Protein AF-0000000068862166 (afdb_homodimer)

Radius of gyration: 35.6 Å; Cα contacts (8 Å, |Δi|>4): 733; chains: 2; bounding box: 70×152×70 Å

InterPro domains:
  IPR004045 Glutathione S-transferase, N-terminal [PS50404] (53-147)
  IPR004046 Glutathione S-transferase, C-terminal [PF14497] (180-263)
  IPR010987 Glutathione S-transferase, C-terminal-like [PS50405] (149-277)
  IPR036249 Thioredoxin-like superfamily [SSF52833] (54-144)
  IPR036282 Glutathione S-transferase, C-terminal domain superfamily [SSF47616] (145-278)
  IPR040079 Glutathione transferase family [SFLDS00019] (56-252)
  IPR050213 Glutathione S-transferase superfamily [PTHR11571] (55-264)

Sequence (556 aa):
MPTRKLANPLWAFAFPTVGAALTIIAAVVAAAAARRLHRHHRRGLCRSRPPAGTFTLGYWDIRGLAAPARMMLAYRGAAFEDRTYSLQPQEGGGWGAPAWFDTDRPPLRERNAFINLPYLVDHESGIVVSQSTALYQFLGRKLGLMGENEAERAATEQTLAQAFDLRNECVRVVYPFAGTSAERFSAALAKHLRAGGAFSYPVLLLAGSRPTAGDFHIWEMLDQHELMASSAGLPSPLEAHPTLRAFHARLRALPQLQLYFDSEAAHLPCNNRMAHFRMPTRKLANPLWAFAFPTVGAALTIIAAVVAAAAARRLHRHHRRGLCRSRPPAGTFTLGYWDIRGLAAPARMMLAYRGAAFEDRTYSLQPQEGGGWGAPAWFDTDRPPLRERNAFINLPYLVDHESGIVVSQSTALYQFLGRKLGLMGENEAERAATEQTLAQAFDLRNECVRVVYPFAGTSAERFSAALAKHLRAGGAFSYPVLLLAGSRPTAGDFHIWEMLDQHELMASSAGLPSPLEAHPTLRAFHARLRALPQLQLYFDSEAAHLPCNNRMAHFR

Structure (mmCIF, N/CA/C/O backbone):
data_AF-0000000068862166-model_v1
#
loop_
_entity.id
_entity.type
_entity.pdbx_description
1 polymer 'glutathione transferase'
#
loop_
_atom_site.group_PDB
_atom_site.id
_atom_site.type_symbol
_atom_site.label_atom_id
_atom_site.label_alt_id
_atom_site.label_comp_id
_atom_site.label_asym_id
_atom_site.label_entity_id
_atom_site.label_seq_id
_atom_site.pdbx_PDB_ins_code
_atom_site.Cartn_x
_atom_site.Cartn_y
_atom_site.Cartn_z
_atom_site.occupancy
_atom_site.B_iso_or_equiv
_atom_site.auth_seq_id
_atom_site.auth_comp_id
_atom_site.auth_asym_id
_atom_site.auth_atom_id
_atom_site.pdbx_PDB_model_num
ATOM 1 N N . MET A 1 1 ? -47.281 -64.938 -26.875 1 23 1 MET A N 1
ATOM 2 C CA . MET A 1 1 ? -47.281 -66.25 -26.25 1 23 1 MET A CA 1
ATOM 3 C C . MET A 1 1 ? -47.031 -66.188 -24.75 1 23 1 MET A C 1
ATOM 5 O O . MET A 1 1 ? -46.094 -65.5 -24.312 1 23 1 MET A O 1
ATOM 9 N N . PRO A 1 2 ? -47.938 -66.688 -23.953 1 20.44 2 PRO A N 1
ATOM 10 C CA . PRO A 1 2 ? -48.406 -66.188 -22.672 1 20.44 2 PRO A CA 1
ATOM 11 C C . PRO A 1 2 ? -47.375 -66.312 -21.562 1 20.44 2 PRO A C 1
ATOM 13 O O . PRO A 1 2 ? -46.969 -65.312 -20.953 1 20.44 2 PRO A O 1
ATOM 16 N N . THR A 1 3 ? -47.406 -67.438 -20.672 1 17.34 3 THR A N 1
ATOM 17 C CA . THR A 1 3 ? -48.031 -67.562 -19.375 1 17.34 3 THR A CA 1
ATOM 18 C C . THR A 1 3 ? -47 -68 -18.312 1 17.34 3 THR A C 1
ATOM 20 O O . THR A 1 3 ? -47.344 -68.438 -17.219 1 17.34 3 THR A O 1
ATOM 23 N N . ARG A 1 4 ? -45.719 -68.062 -18.609 1 18.91 4 ARG A N 1
ATOM 24 C CA . ARG A 1 4 ? -44.938 -69.062 -17.938 1 18.91 4 ARG A CA 1
ATOM 25 C C . ARG A 1 4 ? -44.938 -68.875 -16.422 1 18.91 4 ARG A C 1
ATOM 27 O O . ARG A 1 4 ? -44.188 -68.062 -15.898 1 18.91 4 ARG A O 1
ATOM 34 N N . LYS A 1 5 ? -46.219 -68.812 -15.93 1 20.03 5 LYS A N 1
ATOM 35 C CA . LYS A 1 5 ? -46.469 -68.312 -14.594 1 20.03 5 LYS A CA 1
ATOM 36 C C . LYS A 1 5 ? -45.531 -68.938 -13.57 1 20.03 5 LYS A C 1
ATOM 38 O O . LYS A 1 5 ? -44.906 -70 -13.844 1 20.03 5 LYS A O 1
ATOM 43 N N . LEU A 1 6 ? -45.906 -69.375 -12.328 1 20.05 6 LEU A N 1
ATOM 44 C CA . LEU A 1 6 ? -45.906 -68.875 -10.953 1 20.05 6 LEU A CA 1
ATOM 45 C C . LEU A 1 6 ? -45.281 -69.938 -10.008 1 20.05 6 LEU A C 1
ATOM 47 O O . LEU A 1 6 ? -45.25 -69.75 -8.797 1 20.05 6 LEU A O 1
ATOM 51 N N . ALA A 1 7 ? -44.781 -71.125 -10.648 1 19.52 7 ALA A N 1
ATOM 52 C CA . ALA A 1 7 ? -45.094 -72.25 -9.719 1 19.52 7 ALA A CA 1
ATOM 53 C C . ALA A 1 7 ? -44.375 -72 -8.383 1 19.52 7 ALA A C 1
ATOM 55 O O . ALA A 1 7 ? -43.344 -71.375 -8.312 1 19.52 7 ALA A O 1
ATOM 56 N N . ASN A 1 8 ? -44.906 -72.75 -7.324 1 18.17 8 ASN A N 1
ATOM 57 C CA . ASN A 1 8 ? -45.312 -72.75 -5.926 1 18.17 8 ASN A CA 1
ATOM 58 C C . ASN A 1 8 ? -44.156 -73.125 -5.004 1 18.17 8 ASN A C 1
ATOM 60 O O . ASN A 1 8 ? -43.938 -72.438 -3.979 1 18.17 8 ASN A O 1
ATOM 64 N N . PRO A 1 9 ? -43.469 -74.375 -5.25 1 18.62 9 PRO A N 1
ATOM 65 C CA . PRO A 1 9 ? -43.656 -75.25 -4.094 1 18.62 9 PRO A CA 1
ATOM 66 C C . PRO A 1 9 ? -42.781 -74.812 -2.91 1 18.62 9 PRO A C 1
ATOM 68 O O . PRO A 1 9 ? -41.844 -74 -3.064 1 18.62 9 PRO A O 1
ATOM 71 N N . LEU A 1 10 ? -42.594 -75.75 -1.848 1 17.69 10 LEU A N 1
ATOM 72 C CA . LEU A 1 10 ? -42.812 -76.062 -0.438 1 17.69 10 LEU A CA 1
ATOM 73 C C . LEU A 1 10 ? -41.531 -76 0.347 1 17.69 10 LEU A C 1
ATOM 75 O O . LEU A 1 10 ? -41.5 -75.5 1.477 1 17.69 10 LEU A O 1
ATOM 79 N N . TRP A 1 11 ? -40.281 -76.562 -0.171 1 16.94 11 TRP A N 1
ATOM 80 C CA . TRP A 1 11 ? -39.719 -77.625 0.643 1 16.94 11 TRP A CA 1
ATOM 81 C C . TRP A 1 11 ? -39.094 -77.062 1.921 1 16.94 11 TRP A C 1
ATOM 83 O O . TRP A 1 11 ? -38.781 -75.875 2.016 1 16.94 11 TRP A O 1
ATOM 93 N N . ALA A 1 12 ? -38 -77.875 2.564 1 18.77 12 ALA A N 1
ATOM 94 C CA . ALA A 1 12 ? -37.688 -78.625 3.775 1 18.77 12 ALA A CA 1
ATOM 95 C C . ALA A 1 12 ? -36.812 -77.75 4.719 1 18.77 12 ALA A C 1
ATOM 97 O O . ALA A 1 12 ? -35.875 -77.125 4.281 1 18.77 12 ALA A O 1
ATOM 98 N N . PHE A 1 13 ? -37.281 -77.562 5.953 1 22.05 13 PHE A N 1
ATOM 99 C CA . PHE A 1 13 ? -37.031 -76.875 7.203 1 22.05 13 PHE A CA 1
ATOM 100 C C . PHE A 1 13 ? -35.75 -77.312 7.852 1 22.05 13 PHE A C 1
ATOM 102 O O . PHE A 1 13 ? -35.75 -78.25 8.672 1 22.05 13 PHE A O 1
ATOM 109 N N . ALA A 1 14 ? -34.719 -77.625 7.016 1 19.14 14 ALA A N 1
ATOM 110 C CA . ALA A 1 14 ? -33.812 -78.5 7.785 1 19.14 14 ALA A CA 1
ATOM 111 C C . ALA A 1 14 ? -33.344 -77.812 9.062 1 19.14 14 ALA A C 1
ATOM 113 O O . ALA A 1 14 ? -33.062 -76.562 9.047 1 19.14 14 ALA A O 1
ATOM 114 N N . PHE A 1 15 ? -33.438 -78.5 10.211 1 19.11 15 PHE A N 1
ATOM 115 C CA . PHE A 1 15 ? -33.5 -78.312 11.656 1 19.11 15 PHE A CA 1
ATOM 116 C C . PHE A 1 15 ? -32.156 -77.875 12.188 1 19.11 15 PHE A C 1
ATOM 118 O O . PHE A 1 15 ? -32.094 -76.938 13.047 1 19.11 15 PHE A O 1
ATOM 125 N N . PRO A 1 16 ? -30.953 -78.562 11.766 1 20.25 16 PRO A N 1
ATOM 126 C CA . PRO A 1 16 ? -30.359 -79.188 12.969 1 20.25 16 PRO A CA 1
ATOM 127 C C . PRO A 1 16 ? -29.734 -78.125 13.891 1 20.25 16 PRO A C 1
ATOM 129 O O . PRO A 1 16 ? -29.578 -76.938 13.508 1 20.25 16 PRO A O 1
ATOM 132 N N . THR A 1 17 ? -28.516 -78.5 14.609 1 20.09 17 THR A N 1
ATOM 133 C CA . THR A 1 17 ? -28 -78.875 15.922 1 20.09 17 THR A CA 1
ATOM 134 C C . THR A 1 17 ? -27.125 -77.75 16.484 1 20.09 17 THR A C 1
ATOM 136 O O . THR A 1 17 ? -26.516 -77 15.734 1 20.09 17 THR A O 1
ATOM 139 N N . VAL A 1 18 ? -27.203 -77.438 17.797 1 22.12 18 VAL A N 1
ATOM 140 C CA . VAL A 1 18 ? -26.969 -76.438 18.875 1 22.12 18 VAL A CA 1
ATOM 141 C C . VAL A 1 18 ? -25.484 -76.312 19.109 1 22.12 18 VAL A C 1
ATOM 143 O O . VAL A 1 18 ? -25.047 -75.375 19.797 1 22.12 18 VAL A O 1
ATOM 146 N N . GLY A 1 19 ? -24.531 -77.312 18.688 1 18.48 19 GLY A N 1
ATOM 147 C CA . GLY A 1 19 ? -23.625 -77.75 19.766 1 18.48 19 GLY A CA 1
ATOM 148 C C . GLY A 1 19 ? -22.594 -76.688 20.094 1 18.48 19 GLY A C 1
ATOM 149 O O . GLY A 1 19 ? -22.125 -76.562 21.234 1 18.48 19 GLY A O 1
ATOM 150 N N . ALA A 1 20 ? -21.891 -76.062 19.094 1 20.77 20 ALA A N 1
ATOM 151 C CA . ALA A 1 20 ? -20.438 -76 19.234 1 20.77 20 ALA A CA 1
ATOM 152 C C . ALA A 1 20 ? -20 -74.938 20.188 1 20.77 20 ALA A C 1
ATOM 154 O O . ALA A 1 20 ? -20.094 -73.75 19.859 1 20.77 20 ALA A O 1
ATOM 155 N N . ALA A 1 21 ? -20.141 -75.062 21.562 1 20.98 21 ALA A N 1
ATOM 156 C CA . ALA A 1 21 ? -19.938 -74.25 22.766 1 20.98 21 ALA A CA 1
ATOM 157 C C . ALA A 1 21 ? -18.5 -73.75 22.844 1 20.98 21 ALA A C 1
ATOM 159 O O . ALA A 1 21 ? -18.266 -72.625 23.328 1 20.98 21 ALA A O 1
ATOM 160 N N . LEU A 1 22 ? -17.469 -74.625 22.594 1 20.81 22 LEU A N 1
ATOM 161 C CA . LEU A 1 22 ? -16.438 -74.812 23.609 1 20.81 22 LEU A CA 1
ATOM 162 C C . LEU A 1 22 ? -15.508 -73.562 23.641 1 20.81 22 LEU A C 1
ATOM 164 O O . LEU A 1 22 ? -15.148 -73.062 24.719 1 20.81 22 LEU A O 1
ATOM 168 N N . THR A 1 23 ? -14.602 -73.312 22.609 1 20.72 23 THR A N 1
ATOM 169 C CA . THR A 1 23 ? -13.156 -73.25 22.766 1 20.72 23 THR A CA 1
ATOM 170 C C . THR A 1 23 ? -12.727 -71.812 23.109 1 20.72 23 THR A C 1
ATOM 172 O O . THR A 1 23 ? -12.469 -71 22.219 1 20.72 23 THR A O 1
ATOM 175 N N . ILE A 1 24 ? -13.453 -70.938 23.781 1 22.28 24 ILE A N 1
ATOM 176 C CA . ILE A 1 24 ? -13.109 -69.5 23.688 1 22.28 24 ILE A CA 1
ATOM 177 C C . ILE A 1 24 ? -11.922 -69.188 24.594 1 22.28 24 ILE A C 1
ATOM 179 O O . ILE A 1 24 ? -11.422 -68.062 24.625 1 22.28 24 ILE A O 1
ATOM 183 N N . ILE A 1 25 ? -11.438 -70.188 25.5 1 22.73 25 ILE A N 1
ATOM 184 C CA . ILE A 1 25 ? -10.898 -69.688 26.766 1 22.73 25 ILE A CA 1
ATOM 185 C C . ILE A 1 25 ? -9.539 -69 26.531 1 22.73 25 ILE A C 1
ATOM 187 O O . ILE A 1 25 ? -9.188 -68.062 27.203 1 22.73 25 ILE A O 1
ATOM 191 N N . ALA A 1 26 ? -8.641 -69.625 25.688 1 22.77 26 ALA A N 1
ATOM 192 C CA . ALA A 1 26 ? -7.23 -69.688 26.062 1 22.77 26 ALA A CA 1
ATOM 193 C C . ALA A 1 26 ? -6.574 -68.312 25.922 1 22.77 26 ALA A C 1
ATOM 195 O O . ALA A 1 26 ? -5.512 -68.062 26.516 1 22.77 26 ALA A O 1
ATOM 196 N N . ALA A 1 27 ? -6.797 -67.438 24.953 1 24.11 27 ALA A N 1
ATOM 197 C CA . ALA A 1 27 ? -5.715 -66.625 24.391 1 24.11 27 ALA A CA 1
ATOM 198 C C . ALA A 1 27 ? -5.344 -65.438 25.297 1 24.11 27 ALA A C 1
ATOM 200 O O . ALA A 1 27 ? -4.676 -64.5 24.875 1 24.11 27 ALA A O 1
ATOM 201 N N . VAL A 1 28 ? -5.734 -65.375 26.562 1 25.11 28 VAL A N 1
ATOM 202 C CA . VAL A 1 28 ? -5.574 -64.062 27.281 1 25.11 28 VAL A CA 1
ATOM 203 C C . VAL A 1 28 ? -4.102 -63.875 27.625 1 25.11 28 VAL A C 1
ATOM 205 O O . VAL A 1 28 ? -3.645 -62.75 27.766 1 25.11 28 VAL A O 1
ATOM 208 N N . VAL A 1 29 ? -3.375 -64.938 27.984 1 25.73 29 VAL A N 1
ATOM 209 C CA . VAL A 1 29 ? -2.291 -64.812 28.938 1 25.73 29 VAL A CA 1
ATOM 210 C C . VAL A 1 29 ? -1.145 -64 28.297 1 25.73 29 VAL A C 1
ATOM 212 O O . VAL A 1 29 ? -0.479 -63.219 28.953 1 25.73 29 VAL A O 1
ATOM 215 N N . ALA A 1 30 ? -0.729 -64.375 27.094 1 26.06 30 ALA A N 1
ATOM 216 C CA . ALA A 1 30 ? 0.668 -64.188 26.703 1 26.06 30 ALA A CA 1
ATOM 217 C C . ALA A 1 30 ? 1.03 -62.719 26.562 1 26.06 30 ALA A C 1
ATOM 219 O O . ALA A 1 30 ? 2.193 -62.375 26.344 1 26.06 30 ALA A O 1
ATOM 220 N N . ALA A 1 31 ? 0.157 -61.75 26.516 1 24.8 31 ALA A N 1
ATOM 221 C CA . ALA A 1 31 ? 0.563 -60.469 25.906 1 24.8 31 ALA A CA 1
ATOM 222 C C . ALA A 1 31 ? 1.467 -59.688 26.844 1 24.8 31 ALA A C 1
ATOM 224 O O . ALA A 1 31 ? 1.908 -58.594 26.516 1 24.8 31 ALA A O 1
ATOM 225 N N . ALA A 1 32 ? 1.666 -60.062 28.062 1 26.27 32 ALA A N 1
ATOM 226 C CA . ALA A 1 32 ? 2.217 -59.094 28.984 1 26.27 32 ALA A CA 1
ATOM 227 C C . ALA A 1 32 ? 3.668 -58.75 28.641 1 26.27 32 ALA A C 1
ATOM 229 O O . ALA A 1 32 ? 4.172 -57.688 28.984 1 26.27 32 ALA A O 1
ATOM 230 N N . ALA A 1 33 ? 4.453 -59.781 28.312 1 26.5 33 ALA A N 1
ATOM 231 C CA . ALA A 1 33 ? 5.887 -59.656 28.578 1 26.5 33 ALA A CA 1
ATOM 232 C C . ALA A 1 33 ? 6.512 -58.594 27.703 1 26.5 33 ALA A C 1
ATOM 234 O O . ALA A 1 33 ? 7.523 -57.969 28.078 1 26.5 33 ALA A O 1
ATOM 235 N N . ALA A 1 34 ? 6.227 -58.562 26.422 1 26.14 34 ALA A N 1
ATOM 236 C CA . ALA A 1 34 ? 7.25 -58.094 25.484 1 26.14 34 ALA A CA 1
ATOM 237 C C . ALA A 1 34 ? 7.449 -56.594 25.594 1 26.14 34 ALA A C 1
ATOM 239 O O . ALA A 1 34 ? 7.949 -55.969 24.672 1 26.14 34 ALA A O 1
ATOM 240 N N . ARG A 1 35 ? 6.938 -55.906 26.547 1 25.09 35 ARG A N 1
ATOM 241 C CA . ARG A 1 35 ? 6.934 -54.438 26.406 1 25.09 35 ARG A CA 1
ATOM 242 C C . ARG A 1 35 ? 8.344 -53.875 26.531 1 25.09 35 ARG A C 1
ATOM 244 O O . ARG A 1 35 ? 8.531 -52.656 26.625 1 25.09 35 ARG A O 1
ATOM 251 N N . ARG A 1 36 ? 9.266 -54.781 26.828 1 24.47 36 ARG A N 1
ATOM 252 C CA . ARG A 1 36 ? 10.43 -54.094 27.406 1 24.47 36 ARG A CA 1
ATOM 253 C C . ARG A 1 36 ? 10.977 -53.062 26.453 1 24.47 36 ARG A C 1
ATOM 255 O O . ARG A 1 36 ? 11.266 -51.938 26.859 1 24.47 36 ARG A O 1
ATOM 262 N N . LEU A 1 37 ? 11.75 -53.5 25.422 1 26.06 37 LEU A N 1
ATOM 263 C CA . LEU A 1 37 ? 13.07 -52.969 25.109 1 26.06 37 LEU A CA 1
ATOM 264 C C . LEU A 1 37 ? 12.969 -51.719 24.266 1 26.06 37 LEU A C 1
ATOM 266 O O . LEU A 1 37 ? 13.969 -51 24.062 1 26.06 37 LEU A O 1
ATOM 270 N N . HIS A 1 38 ? 11.992 -51.594 23.328 1 25.3 38 HIS A N 1
ATOM 271 C CA . HIS A 1 38 ? 12.398 -50.812 22.172 1 25.3 38 HIS A CA 1
ATOM 272 C C . HIS A 1 38 ? 12.438 -49.312 22.531 1 25.3 38 HIS A C 1
ATOM 274 O O . HIS A 1 38 ? 11.391 -48.656 22.625 1 25.3 38 HIS A O 1
ATOM 280 N N . ARG A 1 39 ? 13.258 -48.875 23.453 1 24.83 39 ARG A N 1
ATOM 281 C CA . ARG A 1 39 ? 13.43 -47.438 23.594 1 24.83 39 ARG A CA 1
ATOM 282 C C . ARG A 1 39 ? 13.734 -46.781 22.266 1 24.83 39 ARG A C 1
ATOM 284 O O . ARG A 1 39 ? 14.844 -46.906 21.734 1 24.83 39 ARG A O 1
ATOM 291 N N . HIS A 1 40 ? 12.797 -46.812 21.25 1 25.08 40 HIS A N 1
ATOM 292 C CA . HIS A 1 40 ? 13.062 -46.062 20.016 1 25.08 40 HIS A CA 1
ATOM 293 C C . HIS A 1 40 ? 13.508 -44.625 20.312 1 25.08 40 HIS A C 1
ATOM 295 O O . HIS A 1 40 ? 12.859 -43.938 21.094 1 25.08 40 HIS A O 1
ATOM 301 N N . HIS A 1 41 ? 14.797 -44.406 20.359 1 27.84 41 HIS A N 1
ATOM 302 C CA . HIS A 1 41 ? 15.414 -43.094 20.281 1 27.84 41 HIS A CA 1
ATOM 303 C C . HIS A 1 41 ? 14.766 -42.25 19.203 1 27.84 41 HIS A C 1
ATOM 305 O O . HIS A 1 41 ? 14.977 -42.5 18 1 27.84 41 HIS A O 1
ATOM 311 N N . ARG A 1 42 ? 13.586 -41.781 19.344 1 26.94 42 ARG A N 1
ATOM 312 C CA . ARG A 1 42 ? 13.055 -40.781 18.438 1 26.94 42 ARG A CA 1
ATOM 313 C C . ARG A 1 42 ? 14.047 -39.625 18.25 1 26.94 42 ARG A C 1
ATOM 315 O O . ARG A 1 42 ? 14.258 -38.812 19.156 1 26.94 42 ARG A O 1
ATOM 322 N N . ARG A 1 43 ? 15.148 -39.938 17.531 1 29.62 43 ARG A N 1
ATOM 323 C CA . ARG A 1 43 ? 15.922 -38.812 17 1 29.62 43 ARG A CA 1
ATOM 324 C C . ARG A 1 43 ? 15.008 -37.719 16.453 1 29.62 43 ARG A C 1
ATOM 326 O O . ARG A 1 43 ? 14.156 -38 15.602 1 29.62 43 ARG A O 1
ATOM 333 N N . GLY A 1 44 ? 14.586 -36.938 17.281 1 30.02 44 GLY A N 1
ATOM 334 C CA . GLY A 1 44 ? 13.93 -35.719 16.844 1 30.02 44 GLY A CA 1
ATOM 335 C C . GLY A 1 44 ? 14.461 -35.188 15.508 1 30.02 44 GLY A C 1
ATOM 336 O O . GLY A 1 44 ? 15.68 -35.062 15.336 1 30.02 44 GLY A O 1
ATOM 337 N N . LEU A 1 45 ? 13.992 -35.719 14.406 1 30.31 45 LEU A N 1
ATOM 338 C CA . LEU A 1 45 ? 14.312 -35.156 13.117 1 30.31 45 LEU A CA 1
ATOM 339 C C . LEU A 1 45 ? 14.523 -33.625 13.242 1 30.31 45 LEU A C 1
ATOM 341 O O . LEU A 1 45 ? 13.602 -32.906 13.625 1 30.31 45 LEU A O 1
ATOM 345 N N . CYS A 1 46 ? 15.664 -33.219 13.68 1 30.12 46 CYS A N 1
ATOM 346 C CA . CYS A 1 46 ? 16.094 -31.828 13.469 1 30.12 46 CYS A CA 1
ATOM 347 C C . CYS A 1 46 ? 15.531 -31.281 12.172 1 30.12 46 CYS A C 1
ATOM 349 O O . CYS A 1 46 ? 15.82 -31.797 11.086 1 30.12 46 CYS A O 1
ATOM 351 N N . ARG A 1 47 ? 14.273 -30.969 12.086 1 35.94 47 ARG A N 1
ATOM 352 C CA . ARG A 1 47 ? 13.875 -30.188 10.922 1 35.94 47 ARG A CA 1
ATOM 353 C C . ARG A 1 47 ? 15.016 -29.281 10.461 1 35.94 47 ARG A C 1
ATOM 355 O O . ARG A 1 47 ? 15.406 -28.359 11.164 1 35.94 47 ARG A O 1
ATOM 362 N N . SER A 1 48 ? 16 -29.781 9.812 1 37.66 48 SER A N 1
ATOM 363 C CA . SER A 1 48 ? 17.141 -29.094 9.211 1 37.66 48 SER A CA 1
ATOM 364 C C . SER A 1 48 ? 16.719 -27.75 8.609 1 37.66 48 SER A C 1
ATOM 366 O O . SER A 1 48 ? 15.672 -27.656 7.965 1 37.66 48 SER A O 1
ATOM 368 N N . ARG A 1 49 ? 17.109 -26.688 9.297 1 43.94 49 ARG A N 1
ATOM 369 C CA . ARG A 1 49 ? 17.031 -25.359 8.672 1 43.94 49 ARG A CA 1
ATOM 370 C C . ARG A 1 49 ? 17.297 -25.453 7.176 1 43.94 49 ARG A C 1
ATOM 372 O O . ARG A 1 49 ? 18.266 -26.094 6.746 1 43.94 49 ARG A O 1
ATOM 379 N N . PRO A 1 50 ? 16.234 -25.25 6.367 1 49.78 50 PRO A N 1
ATOM 380 C CA . PRO A 1 50 ? 16.562 -25.25 4.938 1 49.78 50 PRO A CA 1
ATOM 381 C C . PRO A 1 50 ? 17.938 -24.641 4.645 1 49.78 50 PRO A C 1
ATOM 383 O O . PRO A 1 50 ? 18.422 -23.812 5.426 1 49.78 50 PRO A O 1
ATOM 386 N N . PRO A 1 51 ? 18.672 -25.172 3.773 1 51.47 51 PRO A N 1
ATOM 387 C CA . PRO A 1 51 ? 20 -24.656 3.418 1 51.47 51 PRO A CA 1
ATOM 388 C C . PRO A 1 51 ? 20.031 -23.141 3.25 1 51.47 51 PRO A C 1
ATOM 390 O O . PRO A 1 51 ? 19 -22.531 2.945 1 51.47 51 PRO A O 1
ATOM 393 N N . ALA A 1 52 ? 21.125 -22.422 3.58 1 50.91 52 ALA A N 1
ATOM 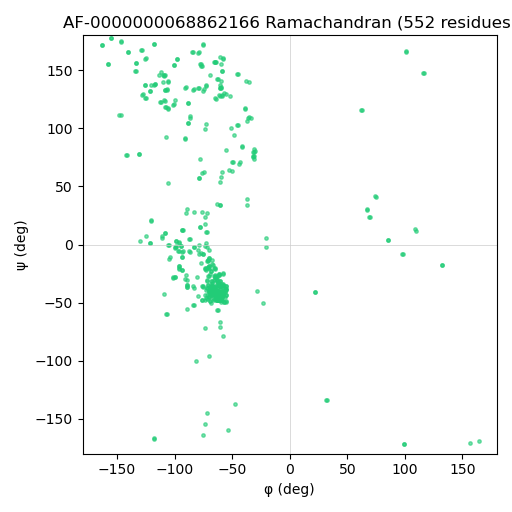394 C CA . ALA A 1 52 ? 21.578 -21.047 3.361 1 50.91 52 ALA A CA 1
ATOM 395 C C . ALA A 1 52 ? 21.203 -20.562 1.963 1 50.91 52 ALA A C 1
ATOM 397 O O . ALA A 1 52 ? 21.312 -21.328 0.991 1 50.91 52 ALA A O 1
ATOM 398 N N . GLY A 1 53 ? 20.391 -19.562 1.701 1 61.31 53 GLY A N 1
ATOM 399 C CA . GLY A 1 53 ? 19.984 -18.969 0.437 1 61.31 53 GLY A CA 1
ATOM 400 C C . GLY A 1 53 ? 18.531 -19.25 0.073 1 61.31 53 GLY A C 1
ATOM 401 O O . GLY A 1 53 ? 18.125 -19.016 -1.061 1 61.31 53 GLY A O 1
ATOM 402 N N . THR A 1 54 ? 17.781 -19.812 1.162 1 87.62 54 THR A N 1
ATOM 403 C CA . THR A 1 54 ? 16.422 -20.281 0.879 1 87.62 54 THR A CA 1
ATOM 404 C C . THR A 1 54 ? 15.391 -19.406 1.578 1 87.62 54 THR A C 1
ATOM 406 O O . THR A 1 54 ? 15.711 -18.688 2.516 1 87.62 54 THR A O 1
ATOM 409 N N . PHE A 1 55 ? 14.32 -19.312 0.945 1 97.56 55 PHE A N 1
ATOM 410 C CA . PHE A 1 55 ? 13.156 -18.578 1.431 1 97.56 55 PHE A CA 1
ATOM 411 C C . PHE A 1 55 ? 12.031 -19.531 1.801 1 97.56 55 PHE A C 1
ATOM 413 O O . PHE A 1 55 ? 11.977 -20.656 1.311 1 97.56 55 PHE A O 1
ATOM 420 N N . THR A 1 56 ? 11.305 -19.141 2.828 1 98.31 56 THR A N 1
ATOM 421 C CA . THR A 1 56 ? 9.969 -19.688 3.014 1 98.31 56 THR A CA 1
ATOM 422 C C . THR A 1 56 ? 8.906 -18.625 2.729 1 98.31 56 THR A C 1
ATOM 424 O O . THR A 1 56 ? 8.984 -17.516 3.244 1 98.31 56 THR A O 1
ATOM 427 N N . LEU A 1 57 ? 8.047 -18.953 1.837 1 98.56 57 LEU A N 1
ATOM 428 C CA . LEU A 1 57 ? 6.887 -18.125 1.549 1 98.56 57 LEU A CA 1
ATOM 429 C C . LEU A 1 57 ? 5.609 -18.781 2.064 1 98.56 57 LEU A C 1
ATOM 431 O O . LEU A 1 57 ? 5.277 -19.906 1.677 1 98.56 57 LEU A O 1
ATOM 435 N N . GLY A 1 58 ? 4.949 -18.078 2.99 1 98.69 58 GLY A N 1
ATOM 436 C CA . GLY A 1 58 ? 3.703 -18.594 3.549 1 98.69 58 GLY A CA 1
ATOM 437 C C . GLY A 1 58 ? 2.482 -17.828 3.08 1 98.69 58 GLY A C 1
ATOM 438 O O . GLY A 1 58 ? 2.486 -16.594 3.07 1 98.69 58 GLY A O 1
ATOM 439 N N . TYR A 1 59 ? 1.447 -18.594 2.67 1 98.62 59 TYR A N 1
ATOM 440 C CA . TYR A 1 59 ? 0.193 -17.984 2.258 1 98.62 59 TYR A CA 1
ATOM 441 C C . TYR A 1 59 ? -0.938 -19 2.229 1 98.62 59 TYR A C 1
ATOM 443 O O . TYR A 1 59 ? -0.709 -20.188 2.443 1 98.62 59 TYR A O 1
ATOM 451 N N . TRP A 1 60 ? -2.189 -18.484 2.023 1 97.69 60 TRP A N 1
ATOM 452 C CA . TRP A 1 60 ? -3.32 -19.359 1.749 1 97.69 60 TRP A CA 1
ATOM 453 C C . TRP A 1 60 ? -3.061 -20.219 0.512 1 97.69 60 TRP A C 1
ATOM 455 O O . TRP A 1 60 ? -2.238 -19.859 -0.334 1 97.69 60 TRP A O 1
ATOM 465 N N . ASP A 1 61 ? -3.777 -21.281 0.391 1 97.06 61 ASP A N 1
ATOM 466 C CA . ASP A 1 61 ? -3.652 -22.125 -0.795 1 97.06 61 ASP A CA 1
ATOM 467 C C . ASP A 1 61 ? -4.418 -21.531 -1.974 1 97.06 61 ASP A C 1
ATOM 469 O O . ASP A 1 61 ? -5.246 -22.203 -2.588 1 97.06 61 ASP A O 1
ATOM 473 N N . ILE A 1 62 ? -4.121 -20.375 -2.336 1 97.88 62 ILE A N 1
ATOM 474 C CA . ILE A 1 62 ? -4.629 -19.625 -3.475 1 97.88 62 ILE A CA 1
ATOM 475 C C . ILE A 1 62 ? -3.492 -18.844 -4.125 1 97.88 62 ILE A C 1
ATOM 477 O O . ILE A 1 62 ? -2.393 -18.766 -3.574 1 97.88 62 ILE A O 1
ATOM 481 N N . ARG A 1 63 ? -3.676 -18.328 -5.359 1 97.88 63 ARG A N 1
ATOM 482 C CA . ARG A 1 63 ? -2.711 -17.406 -5.961 1 97.88 63 ARG A CA 1
ATOM 483 C C . ARG A 1 63 ? -2.592 -16.125 -5.145 1 97.88 63 ARG A C 1
ATOM 485 O O . ARG A 1 63 ? -1.511 -15.797 -4.656 1 97.88 63 ARG A O 1
ATOM 492 N N . GLY A 1 64 ? -3.725 -15.43 -4.934 1 96.19 64 GLY A N 1
ATOM 493 C CA . GLY A 1 64 ? -3.861 -14.258 -4.086 1 96.19 64 GLY A CA 1
ATOM 494 C C . GLY A 1 64 ? -2.609 -13.406 -4.043 1 96.19 64 GLY A C 1
ATOM 495 O O . GLY A 1 64 ? -2.014 -13.109 -5.082 1 96.19 64 GLY A O 1
ATOM 496 N N . LEU A 1 65 ? -2.236 -13.039 -2.939 1 97.88 65 LEU A N 1
ATOM 497 C CA . LEU A 1 65 ? -1.158 -12.078 -2.717 1 97.88 65 LEU A CA 1
ATOM 498 C C . LEU A 1 65 ? 0.201 -12.773 -2.762 1 97.88 65 LEU A C 1
ATOM 500 O O . LEU A 1 65 ? 1.24 -12.109 -2.75 1 97.88 65 LEU A O 1
ATOM 504 N N . ALA A 1 66 ? 0.236 -14.062 -2.932 1 98.44 66 ALA A N 1
ATOM 505 C CA . ALA A 1 66 ? 1.529 -14.742 -2.932 1 98.44 66 ALA A CA 1
ATOM 506 C C . ALA A 1 66 ? 2.043 -14.945 -4.355 1 98.44 66 ALA A C 1
ATOM 508 O O . ALA A 1 66 ? 3.23 -15.203 -4.562 1 98.44 66 ALA A O 1
ATOM 509 N N . ALA A 1 67 ? 1.174 -14.852 -5.332 1 98.5 67 ALA A N 1
ATOM 510 C CA . ALA A 1 67 ? 1.54 -15.172 -6.711 1 98.5 67 ALA A CA 1
ATOM 511 C C . ALA A 1 67 ? 2.686 -14.281 -7.191 1 98.5 67 ALA A C 1
ATOM 513 O O . ALA A 1 67 ? 3.65 -14.773 -7.781 1 98.5 67 ALA A O 1
ATOM 514 N N . PRO A 1 68 ? 2.66 -12.977 -6.922 1 98.31 68 PRO A N 1
ATOM 515 C CA . PRO A 1 68 ? 3.781 -12.148 -7.375 1 98.31 68 PRO A CA 1
ATOM 516 C C . PRO A 1 68 ? 5.117 -12.594 -6.781 1 98.31 68 PRO A C 1
ATOM 518 O O . PRO A 1 68 ? 6.125 -12.641 -7.488 1 98.31 68 PRO A O 1
ATOM 521 N N . ALA A 1 69 ? 5.113 -12.891 -5.523 1 98.75 69 ALA A N 1
ATOM 522 C CA . ALA A 1 69 ? 6.352 -13.336 -4.887 1 98.75 69 ALA A CA 1
ATOM 523 C C . ALA A 1 69 ? 6.82 -14.672 -5.469 1 98.75 69 ALA A C 1
ATOM 525 O O . ALA A 1 69 ? 8.016 -14.875 -5.668 1 98.75 69 ALA A O 1
ATOM 526 N N . ARG A 1 70 ? 5.879 -15.578 -5.742 1 98.5 70 ARG A N 1
ATOM 527 C CA . ARG A 1 70 ? 6.219 -16.844 -6.383 1 98.5 70 ARG A CA 1
ATOM 528 C C . ARG A 1 70 ? 6.848 -16.609 -7.754 1 98.5 70 ARG A C 1
ATOM 530 O O . ARG A 1 70 ? 7.82 -17.281 -8.117 1 98.5 70 ARG A O 1
ATOM 537 N N . MET A 1 71 ? 6.305 -15.695 -8.453 1 98.38 71 MET A N 1
ATOM 538 C CA . MET A 1 71 ? 6.848 -15.367 -9.773 1 98.38 71 MET A CA 1
ATOM 539 C C . MET A 1 71 ? 8.25 -14.773 -9.656 1 98.38 71 MET A C 1
ATOM 541 O O . MET A 1 71 ? 9.133 -15.094 -10.453 1 98.38 71 MET A O 1
ATOM 545 N N . MET A 1 72 ? 8.461 -13.891 -8.672 1 97.88 72 MET A N 1
ATOM 546 C CA . MET A 1 72 ? 9.781 -13.312 -8.461 1 97.88 72 MET A CA 1
ATOM 547 C C . MET A 1 72 ? 10.812 -14.398 -8.188 1 97.88 72 MET A C 1
ATOM 549 O O . MET A 1 72 ? 11.906 -14.383 -8.766 1 97.88 72 MET A O 1
ATOM 553 N N . LEU A 1 73 ? 10.461 -15.297 -7.301 1 98.12 73 LEU A N 1
ATOM 554 C CA . LEU A 1 73 ? 11.367 -16.391 -6.922 1 98.12 73 LEU A CA 1
ATOM 555 C C . LEU A 1 73 ? 11.656 -17.281 -8.117 1 98.12 73 LEU A C 1
ATOM 557 O O . LEU A 1 73 ? 12.812 -17.656 -8.352 1 98.12 73 LEU A O 1
ATOM 561 N N . ALA A 1 74 ? 10.633 -17.594 -8.852 1 97.31 74 ALA A N 1
ATOM 562 C CA . ALA A 1 74 ? 10.805 -18.422 -10.047 1 97.31 74 ALA A CA 1
ATOM 563 C C . ALA A 1 74 ? 11.68 -17.719 -11.078 1 97.31 74 ALA A C 1
ATOM 565 O O . ALA A 1 74 ? 12.602 -18.312 -11.641 1 97.31 74 ALA A O 1
ATOM 566 N N . TYR A 1 75 ? 11.391 -16.469 -11.336 1 96.56 75 TYR A N 1
ATOM 567 C CA . TYR A 1 75 ? 12.109 -15.68 -12.328 1 96.56 75 TYR A CA 1
ATOM 568 C C . TYR A 1 75 ? 13.602 -15.672 -12.047 1 96.56 75 TYR A C 1
ATOM 570 O O . TYR A 1 75 ? 14.422 -15.734 -12.969 1 96.56 75 TYR A O 1
ATOM 578 N N . ARG A 1 76 ? 13.953 -15.656 -10.758 1 96.62 76 ARG A N 1
ATOM 579 C CA . ARG A 1 76 ? 15.359 -15.57 -10.383 1 96.62 76 ARG A CA 1
ATOM 580 C C . ARG A 1 76 ? 15.922 -16.953 -10.039 1 96.62 76 ARG A C 1
ATOM 582 O O . ARG A 1 76 ? 17.109 -17.078 -9.703 1 96.62 76 ARG A O 1
ATOM 589 N N . GLY A 1 77 ? 15.117 -17.938 -10.094 1 95.69 77 GLY A N 1
ATOM 590 C CA . GLY A 1 77 ? 15.555 -19.281 -9.805 1 95.69 77 GLY A CA 1
ATOM 591 C C . GLY A 1 77 ? 15.945 -19.484 -8.352 1 95.69 77 GLY A C 1
ATOM 592 O O . GLY A 1 77 ? 16.844 -20.266 -8.047 1 95.69 77 GLY A O 1
ATOM 593 N N . ALA A 1 78 ? 15.32 -18.75 -7.469 1 95.31 78 ALA A N 1
ATOM 594 C CA . ALA A 1 78 ? 15.625 -18.875 -6.047 1 95.31 78 ALA A CA 1
ATOM 595 C C . ALA A 1 78 ? 14.852 -20.031 -5.418 1 95.31 78 ALA A C 1
ATOM 597 O O . ALA A 1 78 ? 13.648 -20.188 -5.652 1 95.31 78 ALA A O 1
ATOM 598 N N . ALA A 1 79 ? 15.539 -20.828 -4.672 1 93.38 79 ALA A N 1
ATOM 599 C CA . ALA A 1 79 ? 14.898 -21.922 -3.951 1 93.38 79 ALA A CA 1
ATOM 600 C C . ALA A 1 79 ? 14.078 -21.406 -2.775 1 93.38 79 ALA A C 1
ATOM 602 O O . ALA A 1 79 ? 14.508 -20.484 -2.07 1 93.38 79 ALA A O 1
ATOM 603 N N . PHE A 1 80 ? 12.867 -22.031 -2.678 1 96.19 80 PHE A N 1
ATOM 604 C CA . PHE A 1 80 ? 12.047 -21.625 -1.538 1 96.19 80 PHE A CA 1
ATOM 605 C C . PHE A 1 80 ? 11.031 -22.703 -1.193 1 96.19 80 PHE A C 1
ATOM 607 O O . PHE A 1 80 ? 10.695 -23.547 -2.033 1 96.19 80 PHE A O 1
ATOM 614 N N . GLU A 1 81 ? 10.625 -22.688 0.046 1 97.06 81 GLU A N 1
ATOM 615 C CA . GLU A 1 81 ? 9.477 -23.469 0.495 1 97.06 81 GLU A CA 1
ATOM 616 C C . GLU A 1 81 ? 8.18 -22.672 0.336 1 97.06 81 GLU A C 1
ATOM 618 O O . GLU A 1 81 ? 8.047 -21.578 0.883 1 97.06 81 GLU A O 1
ATOM 623 N N . ASP A 1 82 ? 7.273 -23.234 -0.42 1 97.06 82 ASP A N 1
ATOM 624 C CA . ASP A 1 82 ? 5.938 -22.672 -0.546 1 97.06 82 ASP A CA 1
ATOM 625 C C . ASP A 1 82 ? 4.988 -23.25 0.498 1 97.06 82 ASP A C 1
ATOM 627 O O . ASP A 1 82 ? 4.348 -24.281 0.256 1 97.06 82 ASP A O 1
ATOM 631 N N . ARG A 1 83 ? 4.902 -22.609 1.639 1 97.62 83 ARG A N 1
ATOM 632 C CA . ARG A 1 83 ? 4.055 -23.062 2.738 1 97.62 83 ARG A CA 1
ATOM 633 C C . ARG A 1 83 ? 2.629 -22.531 2.584 1 97.62 83 ARG A C 1
ATOM 635 O O . ARG A 1 83 ? 2.377 -21.344 2.768 1 97.62 83 ARG A O 1
ATOM 642 N N . THR A 1 84 ? 1.687 -23.469 2.279 1 97.38 84 THR A N 1
ATOM 643 C CA . THR A 1 84 ? 0.309 -23.047 2.051 1 97.38 84 THR A CA 1
ATOM 644 C C . THR A 1 84 ? -0.594 -23.5 3.193 1 97.38 84 THR A C 1
ATOM 646 O O . THR A 1 84 ? -0.342 -24.531 3.818 1 97.38 84 THR A O 1
ATOM 649 N N . TYR A 1 85 ? -1.552 -22.688 3.479 1 97.75 85 TYR A N 1
ATOM 650 C CA . TYR A 1 85 ? -2.547 -22.969 4.508 1 97.75 85 TYR A CA 1
ATOM 651 C C . TYR A 1 85 ? -3.943 -23.062 3.902 1 97.75 85 TYR A C 1
ATOM 653 O O . TYR A 1 85 ? -4.312 -22.25 3.047 1 97.75 85 TYR A O 1
ATOM 661 N N . SER A 1 86 ? -4.672 -24.016 4.363 1 95.25 86 SER A N 1
ATOM 662 C CA . SER A 1 86 ? -6.031 -24.219 3.869 1 95.25 86 SER A CA 1
ATOM 663 C C . SER A 1 86 ? -7.062 -23.781 4.902 1 95.25 86 SER A C 1
ATOM 665 O O . SER A 1 86 ? -6.906 -24.047 6.098 1 95.25 86 SER A O 1
ATOM 667 N N . LEU A 1 87 ? -8.016 -23.047 4.43 1 92.31 87 LEU A N 1
ATOM 668 C CA . LEU A 1 87 ? -9.18 -22.781 5.27 1 92.31 87 LEU A CA 1
ATOM 669 C C . LEU A 1 87 ? -10.078 -24.016 5.352 1 92.31 87 LEU A C 1
ATOM 671 O O . LEU A 1 87 ? -10.375 -24.641 4.336 1 92.31 87 LEU A O 1
ATOM 675 N N . GLN A 1 88 ? -10.461 -24.266 6.613 1 90.19 88 GLN A N 1
ATOM 676 C CA . GLN A 1 88 ? -11.336 -25.406 6.852 1 90.19 88 GLN A CA 1
ATOM 677 C C . GLN A 1 88 ? -12.648 -24.969 7.492 1 90.19 88 GLN A C 1
ATOM 679 O O . GLN A 1 88 ? -12.664 -24.062 8.336 1 90.19 88 GLN A O 1
ATOM 684 N N . PRO A 1 89 ? -13.734 -25.562 6.996 1 87.44 89 PRO A N 1
ATOM 685 C CA . PRO A 1 89 ? -14.992 -25.266 7.688 1 87.44 89 PRO A CA 1
ATOM 686 C C . PRO A 1 89 ? -14.961 -25.672 9.164 1 87.44 89 PRO A C 1
ATOM 688 O O . PRO A 1 89 ? -14.383 -26.703 9.516 1 87.44 89 PRO A O 1
ATOM 691 N N . GLN A 1 90 ? -15.445 -24.781 9.961 1 87.44 90 GLN A N 1
ATOM 692 C CA . GLN A 1 90 ? -15.492 -25.047 11.391 1 87.44 90 GLN A CA 1
ATOM 693 C C . GLN A 1 90 ? -16.891 -25.469 11.828 1 87.44 90 GLN A C 1
ATOM 695 O O . GLN A 1 90 ? -17.875 -25.125 11.18 1 87.44 90 GLN A O 1
ATOM 700 N N . GLU A 1 91 ? -16.781 -26.234 12.977 1 82.5 91 GLU A N 1
ATOM 701 C CA . GLU A 1 91 ? -18.047 -26.578 13.602 1 82.5 91 GLU A CA 1
ATOM 702 C C . GLU A 1 91 ? -18.781 -25.344 14.109 1 82.5 91 GLU A C 1
ATOM 704 O O . GLU A 1 91 ? -18.188 -24.5 14.797 1 82.5 91 GLU A O 1
ATOM 709 N N . GLY A 1 92 ? -20.062 -25.078 13.734 1 83.31 92 GLY A N 1
ATOM 710 C CA . GLY A 1 92 ? -20.828 -23.938 14.164 1 83.31 92 GLY A CA 1
ATOM 711 C C . GLY A 1 92 ? -20.828 -22.797 13.148 1 83.31 92 GLY A C 1
ATOM 712 O O . GLY A 1 92 ? -21.391 -21.734 13.398 1 83.31 92 GLY A O 1
ATOM 713 N N . GLY A 1 93 ? -19.984 -23 12.156 1 79.62 93 GLY A N 1
ATOM 714 C CA . GLY A 1 93 ? -20 -22.016 11.094 1 79.62 93 GLY A CA 1
ATOM 715 C C . GLY A 1 93 ? -18.703 -21.25 10.969 1 79.62 93 GLY A C 1
ATOM 716 O O . GLY A 1 93 ? -17.906 -21.203 11.906 1 79.62 93 GLY A O 1
ATOM 717 N N . GLY A 1 94 ? -18.359 -20.875 9.812 1 82.56 94 GLY A N 1
ATOM 718 C CA . GLY A 1 94 ? -17.172 -20.078 9.562 1 82.56 94 GLY A CA 1
ATOM 719 C C . GLY A 1 94 ? -15.992 -20.906 9.078 1 82.56 94 GLY A C 1
ATOM 720 O O . GLY A 1 94 ? -16.172 -22.047 8.648 1 82.56 94 GLY A O 1
ATOM 721 N N . TRP A 1 95 ? -14.883 -20.297 9 1 85.75 95 TRP A N 1
ATOM 722 C CA . TRP A 1 95 ? -13.68 -20.938 8.484 1 85.75 95 TRP A CA 1
ATOM 723 C C . TRP A 1 95 ? -12.531 -20.828 9.477 1 85.75 95 TRP A C 1
ATOM 725 O O . TRP A 1 95 ? -12.398 -19.828 10.172 1 85.75 95 TRP A O 1
ATOM 735 N N . GLY A 1 96 ? -11.852 -21.922 9.609 1 89.88 96 GLY A N 1
ATOM 736 C CA . GLY A 1 96 ? -10.648 -21.922 10.438 1 89.88 96 GLY A CA 1
ATOM 737 C C . GLY A 1 96 ? -9.422 -22.438 9.711 1 89.88 96 GLY A C 1
ATOM 738 O O . GLY A 1 96 ? -9.539 -23.031 8.641 1 89.88 96 GLY A O 1
ATOM 739 N N . ALA A 1 97 ? -8.266 -22.109 10.195 1 94.81 97 ALA A N 1
ATOM 740 C CA . ALA A 1 97 ? -6.98 -22.594 9.688 1 94.81 97 ALA A CA 1
ATOM 741 C C . ALA A 1 97 ? -6.008 -22.859 10.836 1 94.81 97 ALA A C 1
ATOM 743 O O . ALA A 1 97 ? -5.039 -22.125 11.023 1 94.81 97 ALA A O 1
ATOM 744 N N . PRO A 1 98 ? -6.18 -23.938 11.523 1 94.69 98 PRO A N 1
ATOM 745 C CA . PRO A 1 98 ? -5.395 -24.188 12.734 1 94.69 98 PRO A CA 1
ATOM 746 C C . PRO A 1 98 ? -3.896 -24.281 12.453 1 94.69 98 PRO A C 1
ATOM 748 O O . PRO A 1 98 ? -3.084 -23.906 13.305 1 94.69 98 PRO A O 1
ATOM 751 N N . ALA A 1 99 ? -3.545 -24.828 11.281 1 96.56 99 ALA A N 1
ATOM 752 C CA . ALA A 1 99 ? -2.127 -24.906 10.945 1 96.56 99 ALA A CA 1
ATOM 753 C C . ALA A 1 99 ? -1.477 -23.531 10.977 1 96.56 99 ALA A C 1
ATOM 755 O O . ALA A 1 99 ? -0.322 -23.391 11.391 1 96.56 99 ALA A O 1
ATOM 756 N N . TRP A 1 100 ? -2.207 -22.5 10.578 1 97.56 100 TRP A N 1
ATOM 757 C CA . TRP A 1 100 ? -1.692 -21.141 10.602 1 97.56 100 TRP A CA 1
ATOM 758 C C . TRP A 1 100 ? -1.848 -20.516 11.984 1 97.56 100 TRP A C 1
ATOM 760 O O . TRP A 1 100 ? -0.863 -20.109 12.602 1 97.56 100 TRP A O 1
ATOM 770 N N . PHE A 1 101 ? -2.998 -20.547 12.523 1 95.94 101 PHE A N 1
ATOM 771 C CA . PHE A 1 101 ? -3.332 -19.75 13.703 1 95.94 101 PHE A CA 1
ATOM 772 C C . PHE A 1 101 ? -2.732 -20.375 14.953 1 95.94 101 PHE A C 1
ATOM 774 O O . PHE A 1 101 ? -2.287 -19.672 15.859 1 95.94 101 PHE A O 1
ATOM 781 N N . ASP A 1 102 ? -2.699 -21.641 14.992 1 95.62 102 ASP A N 1
ATOM 782 C CA . ASP A 1 102 ? -2.309 -22.297 16.234 1 95.62 102 ASP A CA 1
ATOM 783 C C . ASP A 1 102 ? -0.855 -22.766 16.172 1 95.62 102 ASP A C 1
ATOM 785 O O . ASP A 1 102 ? -0.174 -22.828 17.203 1 95.62 102 ASP A O 1
ATOM 789 N N . THR A 1 103 ? -0.363 -23.062 15.047 1 97.19 103 THR A N 1
ATOM 790 C CA . THR A 1 103 ? 0.937 -23.719 14.953 1 97.19 103 THR A CA 1
ATOM 791 C C . THR A 1 103 ? 1.999 -22.734 14.453 1 97.19 103 THR A C 1
ATOM 793 O O . THR A 1 103 ? 2.975 -22.469 15.156 1 97.19 103 THR A O 1
ATOM 796 N N . ASP A 1 104 ? 1.833 -22.172 13.258 1 97.75 104 ASP A N 1
ATOM 797 C CA . ASP A 1 104 ? 2.936 -21.469 12.617 1 97.75 104 ASP A CA 1
ATOM 798 C C . ASP A 1 104 ? 2.957 -20 13.023 1 97.75 104 ASP A C 1
ATOM 800 O O . ASP A 1 104 ? 4.027 -19.406 13.164 1 97.75 104 ASP A O 1
ATOM 804 N N . ARG A 1 105 ? 1.825 -19.344 13.242 1 97.31 105 ARG A N 1
ATOM 805 C CA . ARG A 1 105 ? 1.77 -17.906 13.508 1 97.31 105 ARG A CA 1
ATOM 806 C C . ARG A 1 105 ? 2.412 -17.578 14.844 1 97.31 105 ARG A C 1
ATOM 808 O O . ARG A 1 105 ? 3.193 -16.625 14.945 1 97.31 105 ARG A O 1
ATOM 815 N N . PRO A 1 106 ? 2.225 -18.328 15.945 1 96.19 106 PRO A N 1
ATOM 816 C CA . PRO A 1 106 ? 2.734 -17.922 17.25 1 96.19 106 PRO A CA 1
ATOM 817 C C . PRO A 1 106 ? 4.254 -17.797 17.281 1 96.19 106 PRO A C 1
ATOM 819 O O . PRO A 1 106 ? 4.781 -16.734 17.641 1 96.19 106 PRO A O 1
ATOM 822 N N . PRO A 1 107 ? 5.031 -18.75 16.797 1 96.25 107 PRO A N 1
ATOM 823 C CA . PRO A 1 107 ? 6.48 -18.562 16.812 1 96.25 107 PRO A CA 1
ATOM 824 C C . PRO A 1 107 ? 6.938 -17.453 15.859 1 96.25 107 PRO A C 1
ATOM 826 O O . PRO A 1 107 ? 7.934 -16.766 16.125 1 96.25 107 PRO A O 1
ATOM 829 N N . LEU A 1 108 ? 6.281 -17.266 14.766 1 95.38 108 LEU A N 1
ATOM 830 C CA . LEU A 1 108 ? 6.633 -16.203 13.828 1 95.38 108 LEU A CA 1
ATOM 831 C C . LEU A 1 108 ? 6.348 -14.836 14.422 1 95.38 108 LEU A C 1
ATOM 833 O O . LEU A 1 108 ? 7.055 -13.867 14.133 1 95.38 108 LEU A O 1
ATOM 837 N N . ARG A 1 109 ? 5.34 -14.758 15.258 1 92.31 109 ARG A N 1
ATOM 838 C CA . ARG A 1 109 ? 4.961 -13.508 15.906 1 92.31 109 ARG A CA 1
ATOM 839 C C . ARG A 1 109 ? 6.066 -13.016 16.844 1 92.31 109 ARG A C 1
ATOM 841 O O . ARG A 1 109 ? 6.242 -11.812 17.016 1 92.31 109 ARG A O 1
ATOM 848 N N . GLU A 1 110 ? 6.832 -13.883 17.359 1 90.12 110 GLU A N 1
ATOM 849 C CA . GLU A 1 110 ? 7.957 -13.516 18.219 1 90.12 110 GLU A CA 1
ATOM 850 C C . GLU A 1 110 ? 9.055 -12.812 17.422 1 90.12 110 GLU A C 1
ATOM 852 O O . GLU A 1 110 ? 9.836 -12.039 17.984 1 90.12 110 GLU A O 1
ATOM 857 N N . ARG A 1 111 ? 9.047 -13.07 16.125 1 90.19 111 ARG A N 1
ATOM 858 C CA . ARG A 1 111 ? 10.094 -12.523 15.266 1 90.19 111 ARG A CA 1
ATOM 859 C C . ARG A 1 111 ? 9.609 -11.273 14.539 1 90.19 111 ARG A C 1
ATOM 861 O O . ARG A 1 111 ? 10.414 -10.414 14.156 1 90.19 111 ARG A O 1
ATOM 868 N N . ASN A 1 112 ? 8.359 -11.211 14.312 1 90.88 112 ASN A N 1
ATOM 869 C CA . ASN A 1 112 ? 7.707 -10.078 13.664 1 90.88 112 ASN A CA 1
ATOM 870 C C . ASN A 1 112 ? 6.301 -9.859 14.203 1 90.88 112 ASN A C 1
ATOM 872 O O . ASN A 1 112 ? 5.383 -10.617 13.891 1 90.88 112 ASN A O 1
ATOM 876 N N . ALA A 1 113 ? 6.121 -8.805 14.883 1 84 113 ALA A N 1
ATOM 877 C CA . ALA A 1 113 ? 4.863 -8.531 15.562 1 84 113 ALA A CA 1
ATOM 878 C C . ALA A 1 113 ? 3.732 -8.289 14.57 1 84 113 ALA A C 1
ATOM 880 O O . ALA A 1 113 ? 2.555 -8.422 14.906 1 84 113 ALA A O 1
ATOM 881 N N . PHE A 1 114 ? 4.059 -8 13.266 1 84 114 PHE A N 1
ATOM 882 C CA . PHE A 1 114 ? 3.066 -7.727 12.234 1 84 114 PHE A CA 1
ATOM 883 C C . PHE A 1 114 ? 2.717 -9 11.469 1 84 114 PHE A C 1
ATOM 885 O O . PHE A 1 114 ? 2.01 -8.945 10.461 1 84 114 PHE A O 1
ATOM 892 N N . ILE A 1 115 ? 3.1 -10.016 11.945 1 91.38 115 ILE A N 1
ATOM 893 C CA . ILE A 1 115 ? 3.082 -11.234 11.133 1 91.38 115 ILE A CA 1
ATOM 894 C C . ILE A 1 115 ? 1.648 -11.547 10.703 1 91.38 115 ILE A C 1
ATOM 896 O O . ILE A 1 115 ? 0.721 -11.461 11.516 1 91.38 115 ILE A O 1
ATOM 900 N N . ASN A 1 116 ? 1.422 -11.742 9.516 1 93.94 116 ASN A N 1
ATOM 901 C CA . ASN A 1 116 ? 0.211 -12.203 8.844 1 93.94 116 ASN A CA 1
ATOM 902 C C . ASN A 1 116 ? 0.526 -12.859 7.504 1 93.94 116 ASN A C 1
ATOM 904 O O . ASN A 1 116 ? 1.694 -13.039 7.152 1 93.94 116 ASN A O 1
ATOM 908 N N . LEU A 1 117 ? -0.469 -13.336 6.875 1 97.25 117 LEU A N 1
ATOM 909 C CA . LEU A 1 117 ? -0.292 -13.891 5.539 1 97.25 117 LEU A CA 1
ATOM 910 C C . LEU A 1 117 ? -0.493 -12.812 4.477 1 97.25 117 LEU A C 1
ATOM 912 O O . LEU A 1 117 ? -1.418 -12 4.578 1 97.25 117 LEU A O 1
ATOM 916 N N . PRO A 1 118 ? 0.414 -12.789 3.482 1 98.25 118 PRO A N 1
ATOM 917 C CA . PRO A 1 118 ? 1.603 -13.609 3.256 1 98.25 118 PRO A CA 1
ATOM 918 C C . PRO A 1 118 ? 2.783 -13.195 4.133 1 98.25 118 PRO A C 1
ATOM 920 O O . PRO A 1 118 ? 2.834 -12.062 4.609 1 98.25 118 PRO A O 1
ATOM 923 N N . TYR A 1 119 ? 3.662 -14.133 4.371 1 98.25 119 TYR A N 1
ATOM 924 C CA . TYR A 1 119 ? 4.93 -13.82 5.02 1 98.25 119 TYR A CA 1
ATOM 925 C C . TYR A 1 119 ? 6.094 -14.477 4.281 1 98.25 119 TYR A C 1
ATOM 927 O O . TYR A 1 119 ? 5.898 -15.422 3.523 1 98.25 119 TYR A O 1
ATOM 935 N N . LEU A 1 120 ? 7.262 -13.914 4.441 1 98.56 120 LEU A N 1
ATOM 936 C CA . LEU A 1 120 ? 8.516 -14.414 3.893 1 98.56 120 LEU A CA 1
ATOM 937 C C . LEU A 1 120 ? 9.57 -14.547 4.984 1 98.56 120 LEU A C 1
ATOM 939 O O . LEU A 1 120 ? 9.766 -13.617 5.777 1 98.56 120 LEU A O 1
ATOM 943 N N . VAL A 1 121 ? 10.188 -15.68 5.07 1 97.88 121 VAL A N 1
ATOM 944 C CA . VAL A 1 121 ? 11.359 -15.875 5.918 1 97.88 121 VAL A CA 1
ATOM 945 C C . VAL A 1 121 ? 12.617 -15.945 5.055 1 97.88 121 VAL A C 1
ATOM 947 O O . VAL A 1 121 ? 12.711 -16.781 4.152 1 97.88 121 VAL A O 1
ATOM 950 N N . ASP A 1 122 ? 13.461 -15.039 5.242 1 97.38 122 ASP A N 1
ATOM 951 C CA . ASP A 1 122 ? 14.797 -15.133 4.668 1 97.38 122 ASP A CA 1
ATOM 952 C C . ASP A 1 122 ? 15.75 -15.875 5.605 1 97.38 122 ASP A C 1
ATOM 954 O O . ASP A 1 122 ? 16.281 -15.281 6.547 1 97.38 122 ASP A O 1
ATOM 958 N N . HIS A 1 123 ? 16.062 -17.078 5.297 1 96 123 HIS A N 1
ATOM 959 C CA . HIS A 1 123 ? 16.797 -17.938 6.223 1 96 123 HIS A CA 1
ATOM 960 C C . HIS A 1 123 ? 18.266 -17.531 6.309 1 96 123 HIS A C 1
ATOM 962 O O . HIS A 1 123 ? 18.938 -17.828 7.293 1 96 123 HIS A O 1
ATOM 968 N N . GLU A 1 124 ? 18.75 -16.844 5.324 1 93.81 124 GLU A N 1
ATOM 969 C CA . GLU A 1 124 ? 20.125 -16.344 5.355 1 93.81 124 GLU A CA 1
ATOM 970 C C . GLU A 1 124 ? 20.297 -15.242 6.395 1 93.81 124 GLU A C 1
ATOM 972 O O . GLU A 1 124 ? 21.203 -15.297 7.227 1 93.81 124 GLU A O 1
ATOM 977 N N . SER A 1 125 ? 19.438 -14.305 6.398 1 94.31 125 SER A N 1
ATOM 978 C CA . SER A 1 125 ? 19.547 -13.156 7.297 1 94.31 125 SER A CA 1
ATOM 979 C C . SER A 1 125 ? 18.75 -13.383 8.578 1 94.31 125 SER A C 1
ATOM 981 O O . SER A 1 125 ? 18.969 -12.695 9.578 1 94.31 125 SER A O 1
ATOM 983 N N . GLY A 1 126 ? 17.781 -14.266 8.516 1 94.75 126 GLY A N 1
ATOM 984 C CA . GLY A 1 126 ? 16.891 -14.477 9.648 1 94.75 126 GLY A CA 1
ATOM 985 C C . GLY A 1 126 ? 15.727 -13.5 9.68 1 94.75 126 GLY A C 1
ATOM 986 O O . GLY A 1 126 ? 14.867 -13.586 10.562 1 94.75 126 GLY A O 1
ATOM 987 N N . ILE A 1 127 ? 15.594 -12.68 8.719 1 95.38 127 ILE A N 1
ATOM 988 C CA . ILE A 1 127 ? 14.555 -11.656 8.688 1 95.38 127 ILE A CA 1
ATOM 989 C C . ILE A 1 127 ? 13.227 -12.281 8.258 1 95.38 127 ILE A C 1
ATOM 991 O O . ILE A 1 127 ? 13.188 -13.094 7.332 1 95.38 127 ILE A O 1
ATOM 995 N N . VAL A 1 128 ? 12.125 -11.93 8.992 1 96.44 128 VAL A N 1
ATOM 996 C CA . VAL A 1 128 ? 10.75 -12.305 8.672 1 96.44 128 VAL A CA 1
ATOM 997 C C . VAL A 1 128 ? 9.953 -11.062 8.273 1 96.44 128 VAL A C 1
ATOM 999 O O . VAL A 1 128 ? 9.906 -10.078 9.023 1 96.44 128 VAL A O 1
ATOM 1002 N N . VAL A 1 129 ? 9.391 -11.117 7.059 1 96.56 129 VAL A N 1
ATOM 1003 C CA . VAL A 1 129 ? 8.664 -9.953 6.555 1 96.56 129 VAL A CA 1
ATOM 1004 C C . VAL A 1 129 ? 7.219 -10.344 6.234 1 96.56 129 VAL A C 1
ATOM 1006 O O . VAL A 1 129 ? 6.973 -11.406 5.656 1 96.56 129 VAL A O 1
ATOM 1009 N N . SER A 1 130 ? 6.297 -9.523 6.711 1 95.38 130 SER A N 1
ATOM 1010 C CA . SER A 1 130 ? 4.891 -9.625 6.328 1 95.38 130 SER A CA 1
ATOM 1011 C C . SER A 1 130 ? 4.418 -8.359 5.613 1 95.38 130 SER A C 1
ATOM 1013 O O . SER A 1 130 ? 5.234 -7.602 5.086 1 95.38 130 SER A O 1
ATOM 1015 N N . GLN A 1 131 ? 3.078 -8.188 5.426 1 94.31 131 GLN A N 1
ATOM 1016 C CA . GLN A 1 131 ? 2.578 -7.105 4.586 1 94.31 131 GLN A CA 1
ATOM 1017 C C . GLN A 1 131 ? 3.045 -7.27 3.141 1 94.31 131 GLN A C 1
ATOM 1019 O O . GLN A 1 131 ? 4.219 -7.051 2.836 1 94.31 131 GLN A O 1
ATOM 1024 N N . SER A 1 132 ? 2.158 -7.473 2.254 1 97.31 132 SER A N 1
ATOM 1025 C CA . SER A 1 132 ? 2.457 -7.918 0.898 1 97.31 132 SER A CA 1
ATOM 1026 C C . SER A 1 132 ? 3.398 -6.949 0.191 1 97.31 132 SER A C 1
ATOM 1028 O O . SER A 1 132 ? 4.402 -7.363 -0.392 1 97.31 132 SER A O 1
ATOM 1030 N N . THR A 1 133 ? 3.145 -5.695 0.308 1 96.75 133 THR A N 1
ATOM 1031 C CA . THR A 1 133 ? 3.975 -4.738 -0.412 1 96.75 133 THR A CA 1
ATOM 1032 C C . THR A 1 133 ? 5.379 -4.688 0.181 1 96.75 133 THR A C 1
ATOM 1034 O O . THR A 1 133 ? 6.367 -4.59 -0.553 1 96.75 133 THR A O 1
ATOM 1037 N N . ALA A 1 134 ? 5.477 -4.719 1.521 1 96.56 134 ALA A N 1
ATOM 1038 C CA . ALA A 1 134 ? 6.781 -4.773 2.17 1 96.56 134 ALA A CA 1
ATOM 1039 C C . ALA A 1 134 ? 7.531 -6.047 1.792 1 96.56 134 ALA A C 1
ATOM 1041 O O . ALA A 1 134 ? 8.734 -6.016 1.537 1 96.56 134 ALA A O 1
ATOM 1042 N N . LEU A 1 135 ? 6.781 -7.094 1.743 1 98.44 135 LEU A N 1
ATOM 1043 C CA . LEU A 1 135 ? 7.34 -8.391 1.372 1 98.44 135 LEU A CA 1
ATOM 1044 C C . LEU A 1 135 ? 7.883 -8.359 -0.052 1 98.44 135 LEU A C 1
ATOM 1046 O O . LEU A 1 135 ? 9.016 -8.789 -0.299 1 98.44 135 LEU A O 1
ATOM 1050 N N . TYR A 1 136 ? 7.148 -7.785 -0.984 1 98.69 136 TYR A N 1
ATOM 1051 C CA . TYR A 1 136 ? 7.582 -7.695 -2.373 1 98.69 136 TYR A CA 1
ATOM 1052 C C . TYR A 1 136 ? 8.844 -6.852 -2.494 1 98.69 136 TYR A C 1
ATOM 1054 O O . TYR A 1 136 ? 9.758 -7.195 -3.248 1 98.69 136 TYR A O 1
ATOM 1062 N N . GLN A 1 137 ? 8.875 -5.816 -1.768 1 98.38 137 GLN A N 1
ATOM 1063 C CA . GLN A 1 137 ? 10.023 -4.918 -1.85 1 98.38 137 GLN A CA 1
ATOM 1064 C C . GLN A 1 137 ? 11.273 -5.559 -1.251 1 98.38 137 GLN A C 1
ATOM 1066 O O . GLN A 1 137 ? 12.359 -5.465 -1.823 1 98.38 137 GLN A O 1
ATOM 1071 N N . PHE A 1 138 ? 11.141 -6.176 -0.097 1 98.44 138 PHE A N 1
ATOM 1072 C CA . PHE A 1 138 ? 12.258 -6.875 0.531 1 98.44 138 PHE A CA 1
ATOM 1073 C C . PHE A 1 138 ? 12.812 -7.945 -0.398 1 98.44 138 PHE A C 1
ATOM 1075 O O . PHE A 1 138 ? 14.016 -7.969 -0.672 1 98.44 138 PHE A O 1
ATOM 1082 N N . LEU A 1 139 ? 11.898 -8.727 -0.903 1 98.56 139 LEU A N 1
ATOM 1083 C CA . LEU A 1 139 ? 12.297 -9.797 -1.805 1 98.56 139 LEU A CA 1
ATOM 1084 C C . LEU A 1 139 ? 12.891 -9.234 -3.094 1 98.56 139 LEU A C 1
ATOM 1086 O O . LEU A 1 139 ? 13.891 -9.75 -3.6 1 98.56 139 LEU A O 1
ATOM 1090 N N . GLY A 1 140 ? 12.242 -8.203 -3.609 1 97.69 140 GLY A N 1
ATOM 1091 C CA . GLY A 1 140 ? 12.75 -7.547 -4.805 1 97.69 140 GLY A CA 1
ATOM 1092 C C . GLY A 1 140 ? 14.172 -7.047 -4.648 1 97.69 140 GLY A C 1
ATOM 1093 O O . GLY A 1 140 ? 14.984 -7.176 -5.57 1 97.69 140 GLY A O 1
ATOM 1094 N N . ARG A 1 141 ? 14.492 -6.492 -3.506 1 97.44 141 ARG A N 1
ATOM 1095 C CA . ARG A 1 141 ? 15.852 -6.035 -3.264 1 97.44 141 ARG A CA 1
ATOM 1096 C C . ARG A 1 141 ? 16.828 -7.211 -3.189 1 97.44 141 ARG A C 1
ATOM 1098 O O . ARG A 1 141 ? 17.906 -7.172 -3.785 1 97.44 141 ARG A O 1
ATOM 1105 N N . LYS A 1 142 ? 16.422 -8.227 -2.51 1 96.94 142 LYS A N 1
ATOM 1106 C CA . LYS A 1 142 ? 17.266 -9.406 -2.375 1 96.94 142 LYS A CA 1
ATOM 1107 C C . LYS A 1 142 ? 17.562 -10.023 -3.738 1 96.94 142 LYS A C 1
ATOM 1109 O O . LYS A 1 142 ? 18.656 -10.547 -3.963 1 96.94 142 LYS A O 1
ATOM 1114 N N . LEU A 1 143 ? 16.625 -9.906 -4.656 1 97.06 143 LEU A N 1
ATOM 1115 C CA . LEU A 1 143 ? 16.719 -10.609 -5.93 1 97.06 143 LEU A CA 1
ATOM 1116 C C . LEU A 1 143 ? 17.094 -9.648 -7.055 1 97.06 143 LEU A C 1
ATOM 1118 O O . LEU A 1 143 ? 17.156 -10.047 -8.219 1 97.06 143 LEU A O 1
ATOM 1122 N N . GLY A 1 144 ? 17.266 -8.367 -6.75 1 95.38 144 GLY A N 1
ATOM 1123 C CA . GLY A 1 144 ? 17.656 -7.387 -7.758 1 95.38 144 GLY A CA 1
ATOM 1124 C C . GLY A 1 144 ? 16.516 -7.02 -8.695 1 95.38 144 GLY A C 1
ATOM 1125 O O . GLY A 1 144 ? 16.719 -6.852 -9.898 1 95.38 144 GLY A O 1
ATOM 1126 N N . LEU A 1 145 ? 15.312 -6.855 -8.18 1 96.44 145 LEU A N 1
ATOM 1127 C CA . LEU A 1 145 ? 14.133 -6.656 -9 1 96.44 145 LEU A CA 1
ATOM 1128 C C . LEU A 1 145 ? 13.461 -5.324 -8.68 1 96.44 145 LEU A C 1
ATOM 1130 O O . LEU A 1 145 ? 12.266 -5.148 -8.93 1 96.44 145 LEU A O 1
ATOM 1134 N N . MET A 1 146 ? 14.219 -4.395 -8.07 1 95.5 146 MET A N 1
ATOM 1135 C CA . MET A 1 146 ? 13.594 -3.129 -7.695 1 95.5 146 MET A CA 1
ATOM 1136 C C . MET A 1 146 ? 14.078 -1.997 -8.594 1 95.5 146 MET A C 1
ATOM 1138 O O . MET A 1 146 ? 13.766 -0.83 -8.352 1 95.5 146 MET A O 1
ATOM 1142 N N . GLY A 1 147 ? 14.758 -2.305 -9.625 1 92.12 147 GLY A N 1
ATOM 1143 C CA . GLY A 1 147 ? 15.344 -1.287 -10.484 1 92.12 147 GLY A CA 1
ATOM 1144 C C . GLY A 1 147 ? 16.828 -1.072 -10.242 1 92.12 147 GLY A C 1
ATOM 1145 O O . GLY A 1 147 ? 17.359 -1.482 -9.203 1 92.12 147 GLY A O 1
ATOM 1146 N N . GLU A 1 148 ? 17.516 -0.376 -11.156 1 91.31 148 GLU A N 1
ATOM 1147 C CA . GLU A 1 148 ? 18.969 -0.249 -11.125 1 91.31 148 GLU A CA 1
ATOM 1148 C C . GLU A 1 148 ? 19.391 1.135 -10.633 1 91.31 148 GLU A C 1
ATOM 1150 O O . GLU A 1 148 ? 20.578 1.397 -10.445 1 91.31 148 GLU A O 1
ATOM 1155 N N . ASN A 1 149 ? 18.484 2.004 -10.562 1 92.12 149 ASN A N 1
ATOM 1156 C CA . ASN A 1 149 ? 18.719 3.352 -10.055 1 92.12 149 ASN A CA 1
ATOM 1157 C C . ASN A 1 149 ? 17.5 3.896 -9.328 1 92.12 149 ASN A C 1
ATOM 1159 O O . ASN A 1 149 ? 16.453 3.238 -9.266 1 92.12 149 ASN A O 1
ATOM 1163 N N . GLU A 1 150 ? 17.625 5.035 -8.758 1 93.31 150 GLU A N 1
ATOM 1164 C CA . GLU A 1 150 ? 16.578 5.582 -7.891 1 93.31 150 GLU A CA 1
ATOM 1165 C C . GLU A 1 150 ? 15.305 5.867 -8.68 1 93.31 150 GLU A C 1
ATOM 1167 O O . GLU A 1 150 ? 14.203 5.711 -8.156 1 93.31 150 GLU A O 1
ATOM 1172 N N . ALA A 1 151 ? 15.422 6.312 -9.906 1 91.38 151 ALA A N 1
ATOM 1173 C CA . ALA A 1 151 ? 14.25 6.586 -10.734 1 91.38 151 ALA A CA 1
ATOM 1174 C C . ALA A 1 151 ? 13.461 5.309 -11.008 1 91.38 151 ALA A C 1
ATOM 1176 O O . ALA A 1 151 ? 12.234 5.289 -10.906 1 91.38 151 ALA A O 1
ATOM 1177 N N . GLU A 1 152 ? 14.195 4.23 -11.305 1 91.88 152 GLU A N 1
ATOM 1178 C CA . GLU A 1 152 ? 13.555 2.945 -11.57 1 91.88 152 GLU A CA 1
ATOM 1179 C C . GLU A 1 152 ? 12.945 2.354 -10.305 1 91.88 152 GLU A C 1
ATOM 1181 O O . GLU A 1 152 ? 11.891 1.724 -10.352 1 91.88 152 GLU A O 1
ATOM 1186 N N . ARG A 1 153 ? 13.633 2.562 -9.234 1 94.38 153 ARG A N 1
ATOM 1187 C CA . ARG A 1 153 ? 13.109 2.082 -7.965 1 94.38 153 ARG A CA 1
ATOM 1188 C C . ARG A 1 153 ? 11.805 2.781 -7.613 1 94.38 153 ARG A C 1
ATOM 1190 O O . ARG A 1 153 ? 10.82 2.129 -7.242 1 94.38 153 ARG A O 1
ATOM 1197 N N . ALA A 1 154 ? 11.766 4.062 -7.77 1 93.88 154 ALA A N 1
ATOM 1198 C CA . ALA A 1 154 ? 10.547 4.82 -7.5 1 93.88 154 ALA A CA 1
ATOM 1199 C C . ALA A 1 154 ? 9.414 4.391 -8.43 1 93.88 154 ALA A C 1
ATOM 1201 O O . ALA A 1 154 ? 8.266 4.273 -8 1 93.88 154 ALA A O 1
ATOM 1202 N N . ALA A 1 155 ? 9.773 4.172 -9.648 1 91.56 155 ALA A N 1
ATOM 1203 C CA . ALA A 1 155 ? 8.773 3.709 -10.609 1 91.56 155 ALA A CA 1
ATOM 1204 C C . ALA A 1 155 ? 8.227 2.342 -10.211 1 91.56 155 ALA A C 1
ATOM 1206 O O . ALA A 1 155 ? 7.016 2.104 -10.305 1 91.56 155 ALA A O 1
ATOM 1207 N N . THR A 1 156 ? 9.102 1.461 -9.773 1 93.19 156 THR A N 1
ATOM 1208 C CA . THR A 1 156 ? 8.688 0.136 -9.32 1 93.19 156 THR A CA 1
ATOM 1209 C C . THR A 1 156 ? 7.758 0.237 -8.117 1 93.19 156 THR A C 1
ATOM 1211 O O . THR A 1 156 ? 6.719 -0.426 -8.07 1 93.19 156 THR A O 1
ATOM 1214 N N . GLU A 1 157 ? 8.109 1.072 -7.211 1 94.94 157 GLU A N 1
ATOM 1215 C CA . GLU A 1 157 ? 7.293 1.268 -6.02 1 94.94 157 GLU A CA 1
ATOM 1216 C C . GLU A 1 157 ? 5.93 1.854 -6.375 1 94.94 157 GLU A C 1
ATOM 1218 O O . GLU A 1 157 ? 4.91 1.466 -5.801 1 94.94 157 GLU A O 1
ATOM 1223 N N . GLN A 1 158 ? 5.875 2.736 -7.301 1 93.31 158 GLN A N 1
ATOM 1224 C CA . GLN A 1 158 ? 4.605 3.289 -7.77 1 93.31 158 GLN A CA 1
ATOM 1225 C C . GLN A 1 158 ? 3.758 2.221 -8.453 1 93.31 158 GLN A C 1
ATOM 1227 O O . GLN A 1 158 ? 2.539 2.182 -8.273 1 93.31 158 GLN A O 1
ATOM 1232 N N . THR A 1 159 ? 4.43 1.406 -9.195 1 91.5 159 THR A N 1
ATOM 1233 C CA . THR A 1 159 ? 3.725 0.323 -9.875 1 91.5 159 THR A CA 1
ATOM 1234 C C . THR A 1 159 ? 3.117 -0.643 -8.859 1 91.5 159 THR A C 1
ATOM 1236 O O . THR A 1 159 ? 1.975 -1.078 -9.016 1 91.5 159 THR A O 1
ATOM 1239 N N . LEU A 1 160 ? 3.887 -0.947 -7.82 1 93.81 160 LEU A N 1
ATOM 1240 C CA . LEU A 1 160 ? 3.375 -1.807 -6.758 1 93.81 160 LEU A CA 1
ATOM 1241 C C . LEU A 1 160 ? 2.154 -1.18 -6.09 1 93.81 160 LEU A C 1
ATOM 1243 O O . LEU A 1 160 ? 1.162 -1.865 -5.836 1 93.81 160 LEU A O 1
ATOM 1247 N N . ALA A 1 161 ? 2.277 0.06 -5.852 1 92.19 161 ALA A N 1
ATOM 1248 C CA . ALA A 1 161 ? 1.153 0.761 -5.238 1 92.19 161 ALA A CA 1
ATOM 1249 C C . ALA A 1 161 ? -0.073 0.734 -6.145 1 92.19 161 ALA A C 1
ATOM 1251 O O . ALA A 1 161 ? -1.195 0.523 -5.68 1 92.19 161 ALA A O 1
ATOM 1252 N N . GLN A 1 162 ? 0.117 0.938 -7.41 1 89.44 162 GLN A N 1
ATOM 1253 C CA . GLN A 1 162 ? -0.977 0.908 -8.375 1 89.44 162 GLN A CA 1
ATOM 1254 C C . GLN A 1 162 ? -1.614 -0.477 -8.438 1 89.44 162 GLN A C 1
ATOM 1256 O O . GLN A 1 162 ? -2.838 -0.6 -8.523 1 89.44 162 GLN A O 1
ATOM 1261 N N . ALA A 1 163 ? -0.763 -1.421 -8.469 1 91.44 163 ALA A N 1
ATOM 1262 C CA . ALA A 1 163 ? -1.264 -2.793 -8.477 1 91.44 163 ALA A CA 1
ATOM 1263 C C . ALA A 1 163 ? -2.125 -3.074 -7.25 1 91.44 163 ALA A C 1
ATOM 1265 O O . ALA A 1 163 ? -3.164 -3.73 -7.352 1 91.44 163 ALA A O 1
ATOM 1266 N N . PHE A 1 164 ? -1.688 -2.574 -6.18 1 92.12 164 PHE A N 1
ATOM 1267 C CA . PHE A 1 164 ? -2.426 -2.789 -4.941 1 92.12 164 PHE A CA 1
ATOM 1268 C C . PHE A 1 164 ? -3.773 -2.078 -4.984 1 92.12 164 PHE A C 1
ATOM 1270 O O . PHE A 1 164 ? -4.766 -2.588 -4.461 1 92.12 164 PHE A O 1
ATOM 1277 N N . ASP A 1 165 ? -3.807 -0.916 -5.586 1 89.38 165 ASP A N 1
ATOM 1278 C CA . ASP A 1 165 ? -5.082 -0.229 -5.766 1 89.38 165 ASP A CA 1
ATOM 1279 C C . ASP A 1 165 ? -6.051 -1.075 -6.59 1 89.38 165 ASP A C 1
ATOM 1281 O O . ASP A 1 165 ? -7.227 -1.203 -6.238 1 89.38 165 ASP A O 1
ATOM 1285 N N . LEU A 1 166 ? -5.539 -1.576 -7.633 1 90.38 166 LEU A N 1
ATOM 1286 C CA . LEU A 1 166 ? -6.359 -2.426 -8.484 1 90.38 166 LEU A CA 1
ATOM 1287 C C . LEU A 1 166 ? -6.84 -3.658 -7.727 1 90.38 166 LEU A C 1
ATOM 1289 O O . LEU A 1 166 ? -7.996 -4.062 -7.859 1 90.38 166 LEU A O 1
ATOM 1293 N N . ARG A 1 167 ? -6 -4.199 -6.949 1 92.88 167 ARG A N 1
ATOM 1294 C CA . ARG A 1 167 ? -6.359 -5.355 -6.141 1 92.88 167 ARG A CA 1
ATOM 1295 C C . ARG A 1 167 ? -7.465 -5.012 -5.148 1 92.88 167 ARG A C 1
ATOM 1297 O O . ARG A 1 167 ? -8.414 -5.777 -4.977 1 92.88 167 ARG A O 1
ATOM 1304 N N . ASN A 1 168 ? -7.277 -3.951 -4.504 1 90.19 168 ASN A N 1
ATOM 1305 C CA . ASN A 1 168 ? -8.289 -3.533 -3.537 1 90.19 168 ASN A CA 1
ATOM 1306 C C . ASN A 1 168 ? -9.656 -3.354 -4.191 1 90.19 168 ASN A C 1
ATOM 1308 O O . ASN A 1 168 ? -10.68 -3.725 -3.615 1 90.19 168 ASN A O 1
ATOM 1312 N N . GLU A 1 169 ? -9.703 -2.797 -5.359 1 88.31 169 GLU A N 1
ATOM 1313 C CA . GLU A 1 169 ? -10.953 -2.656 -6.098 1 88.31 169 GLU A CA 1
ATOM 1314 C C . GLU A 1 169 ? -11.547 -4.02 -6.441 1 88.31 169 GLU A C 1
ATOM 1316 O O . GLU A 1 169 ? -12.758 -4.223 -6.328 1 88.31 169 GLU A O 1
ATOM 1321 N N . CYS A 1 170 ? -10.68 -4.863 -6.871 1 91.44 170 CYS A N 1
ATOM 1322 C CA . CYS A 1 170 ? -11.109 -6.211 -7.219 1 91.44 170 CYS A CA 1
ATOM 1323 C C . CYS A 1 170 ? -11.688 -6.93 -6.004 1 91.44 170 CYS A C 1
ATOM 1325 O O . CYS A 1 170 ? -12.727 -7.594 -6.105 1 91.44 170 CYS A O 1
ATOM 1327 N N . VAL A 1 171 ? -11.031 -6.836 -4.863 1 91.88 171 VAL A N 1
ATOM 1328 C CA . VAL A 1 171 ? -11.453 -7.48 -3.623 1 91.88 171 VAL A CA 1
ATOM 1329 C C . VAL A 1 171 ? -12.852 -7.004 -3.238 1 91.88 171 VAL A C 1
ATOM 1331 O O . VAL A 1 171 ? -13.68 -7.793 -2.775 1 91.88 171 VAL A O 1
ATOM 1334 N N . ARG A 1 172 ? -13.172 -5.762 -3.484 1 87.94 172 ARG A N 1
ATOM 1335 C CA . ARG A 1 172 ? -14.477 -5.199 -3.174 1 87.94 172 ARG A CA 1
ATOM 1336 C C . ARG A 1 172 ? -15.57 -5.848 -4.02 1 87.94 172 ARG A C 1
ATOM 1338 O O . ARG A 1 172 ? -16.719 -5.93 -3.6 1 87.94 172 ARG A O 1
ATOM 1345 N N . VAL A 1 173 ? -15.18 -6.312 -5.148 1 90.88 173 VAL A N 1
ATOM 1346 C CA . VAL A 1 173 ? -16.141 -6.895 -6.086 1 90.88 173 VAL A CA 1
ATOM 1347 C C . VAL A 1 173 ? -16.297 -8.383 -5.801 1 90.88 173 VAL A C 1
ATOM 1349 O O . VAL A 1 173 ? -17.422 -8.898 -5.773 1 90.88 173 VAL A O 1
ATOM 1352 N N . VAL A 1 174 ? -15.211 -9.023 -5.441 1 93.56 174 VAL A N 1
ATOM 1353 C CA . VAL A 1 174 ? -15.234 -10.477 -5.484 1 93.56 174 VAL A CA 1
ATOM 1354 C C . VAL A 1 174 ? -15.555 -11.031 -4.098 1 93.56 174 VAL A C 1
ATOM 1356 O O . VAL A 1 174 ? -15.953 -12.195 -3.965 1 93.56 174 VAL A O 1
ATOM 1359 N N . TYR A 1 175 ? -15.367 -10.289 -3.07 1 90.44 175 TYR A N 1
ATOM 1360 C CA . TYR A 1 175 ? -15.586 -10.82 -1.732 1 90.44 175 TYR A CA 1
ATOM 1361 C C . TYR A 1 175 ? -16.875 -10.273 -1.131 1 90.44 175 TYR A C 1
ATOM 1363 O O . TYR A 1 175 ? -17.094 -9.055 -1.111 1 90.44 175 TYR A O 1
ATOM 1371 N N . PRO A 1 176 ? -17.625 -11.094 -0.432 1 82.69 176 PRO A N 1
ATOM 1372 C CA . PRO A 1 176 ? -18.891 -10.656 0.182 1 82.69 176 PRO A CA 1
ATOM 1373 C C . PRO A 1 176 ? -18.656 -9.719 1.366 1 82.69 176 PRO A C 1
ATOM 1375 O O . PRO A 1 176 ? -19.438 -8.789 1.577 1 82.69 176 PRO A O 1
ATOM 1378 N N . PHE A 1 177 ? -17.656 -9.922 2.088 1 75.62 177 PHE A N 1
ATOM 1379 C CA . PHE A 1 177 ? -17.438 -9.125 3.289 1 75.62 177 PHE A CA 1
ATOM 1380 C C . PHE A 1 177 ? -17.062 -7.691 2.926 1 75.62 177 PHE A C 1
ATOM 1382 O O . PHE A 1 177 ? -17.109 -6.801 3.777 1 75.62 177 PHE A O 1
ATOM 1389 N N . ALA A 1 178 ? -16.781 -7.508 1.668 1 72.44 178 ALA A N 1
ATOM 1390 C CA . ALA A 1 178 ? -16.312 -6.184 1.269 1 72.44 178 ALA A CA 1
ATOM 1391 C C . ALA A 1 178 ? -17.438 -5.367 0.649 1 72.44 178 ALA A C 1
ATOM 1393 O O . ALA A 1 178 ? -17.25 -4.211 0.262 1 72.44 178 ALA A O 1
ATOM 1394 N N . GLY A 1 179 ? -18.594 -5.988 0.539 1 74.5 179 GLY A N 1
ATOM 1395 C CA . GLY A 1 179 ? -19.719 -5.125 0.219 1 74.5 179 GLY A CA 1
ATOM 1396 C C . GLY A 1 179 ? -20.578 -5.652 -0.912 1 74.5 179 GLY A C 1
ATOM 1397 O O . GLY A 1 17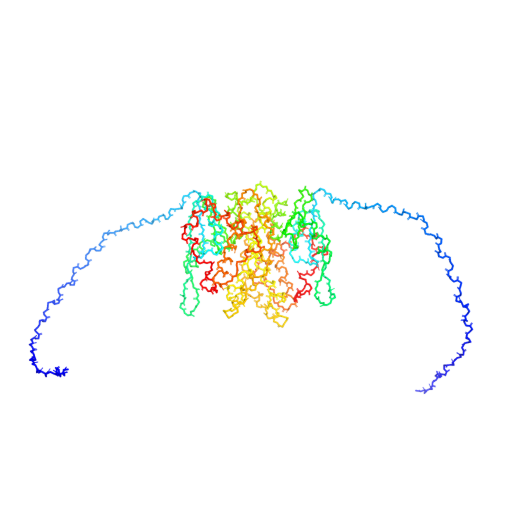9 ? -21.688 -5.164 -1.138 1 74.5 179 GLY A O 1
ATOM 1398 N N . THR A 1 180 ? -20.047 -6.594 -1.72 1 82.12 180 THR A N 1
ATOM 1399 C CA . THR A 1 180 ? -20.812 -7.074 -2.867 1 82.12 180 THR A CA 1
ATOM 1400 C C . THR A 1 180 ? -21.453 -8.422 -2.559 1 82.12 180 THR A C 1
ATOM 1402 O O . THR A 1 180 ? -20.766 -9.406 -2.305 1 82.12 180 THR A O 1
ATOM 1405 N N . SER A 1 181 ? -22.734 -8.398 -2.643 1 85.19 181 SER A N 1
ATOM 1406 C CA . SER A 1 181 ? -23.469 -9.641 -2.428 1 85.19 181 SER A CA 1
ATOM 1407 C C . SER A 1 181 ? -23.422 -10.531 -3.664 1 85.19 181 SER A C 1
ATOM 1409 O O . SER A 1 181 ? -23.062 -10.078 -4.75 1 85.19 181 SER A O 1
ATOM 1411 N N . ALA A 1 182 ? -23.797 -11.766 -3.461 1 86.56 182 ALA A N 1
ATOM 1412 C CA . ALA A 1 182 ? -23.828 -12.734 -4.555 1 86.56 182 ALA A CA 1
ATOM 1413 C C . ALA A 1 182 ? -24.766 -12.266 -5.668 1 86.56 182 ALA A C 1
ATOM 1415 O O . ALA A 1 182 ? -24.469 -12.445 -6.852 1 86.56 182 ALA A O 1
ATOM 1416 N N . GLU A 1 183 ? -25.781 -11.625 -5.27 1 88.94 183 GLU A N 1
ATOM 1417 C CA . GLU A 1 183 ? -26.781 -11.188 -6.23 1 88.94 183 GLU A CA 1
ATOM 1418 C C . GLU A 1 183 ? -26.266 -10.047 -7.098 1 88.94 183 GLU A C 1
ATOM 1420 O O . GLU A 1 183 ? -26.672 -9.914 -8.258 1 88.94 183 GLU A O 1
ATOM 1425 N N . ARG A 1 184 ? -25.453 -9.289 -6.555 1 91.12 184 ARG A N 1
ATOM 1426 C CA . ARG A 1 184 ? -25 -8.094 -7.25 1 91.12 184 ARG A CA 1
ATOM 1427 C C . ARG A 1 184 ? -23.641 -8.328 -7.914 1 91.12 184 ARG A C 1
ATOM 1429 O O . ARG A 1 184 ? -23.125 -7.461 -8.617 1 91.12 184 ARG A O 1
ATOM 1436 N N . PHE A 1 185 ? -23.156 -9.523 -7.816 1 92.81 185 PHE A N 1
ATOM 1437 C CA . PHE A 1 185 ? -21.781 -9.812 -8.234 1 92.81 185 PHE A CA 1
ATOM 1438 C C . PHE A 1 185 ? -21.625 -9.633 -9.742 1 92.81 185 PHE A C 1
ATOM 1440 O O . PHE A 1 185 ? -20.719 -8.938 -10.195 1 92.81 185 PHE A O 1
ATOM 1447 N N . SER A 1 186 ? -22.516 -10.156 -10.445 1 91.5 186 SER A N 1
ATOM 1448 C CA . SER A 1 186 ? -22.391 -10.117 -11.898 1 91.5 186 SER A CA 1
ATOM 1449 C C . SER A 1 186 ? -22.375 -8.68 -12.414 1 91.5 186 SER A C 1
ATOM 1451 O O . SER A 1 186 ? -21.531 -8.32 -13.234 1 91.5 186 SER A O 1
ATOM 1453 N N . ALA A 1 187 ? -23.266 -7.934 -11.906 1 91.69 187 ALA A N 1
ATOM 1454 C CA . ALA A 1 187 ? -23.344 -6.539 -12.328 1 91.69 187 ALA A CA 1
ATOM 1455 C C . ALA A 1 187 ? -22.125 -5.746 -11.859 1 91.69 187 ALA A C 1
ATOM 1457 O O . ALA A 1 187 ? -21.594 -4.918 -12.609 1 91.69 187 ALA A O 1
ATOM 1458 N N . ALA A 1 188 ? -21.703 -5.98 -10.727 1 91.19 188 ALA A N 1
ATOM 1459 C CA . ALA A 1 188 ? -20.547 -5.297 -10.172 1 91.19 188 ALA A CA 1
ATOM 1460 C C . ALA A 1 188 ? -19.281 -5.645 -10.961 1 91.19 188 ALA A C 1
ATOM 1462 O O . ALA A 1 188 ? -18.453 -4.773 -11.227 1 91.19 188 ALA A O 1
ATOM 1463 N N . LEU A 1 189 ? -19.219 -6.863 -11.297 1 91.56 189 LEU A N 1
ATOM 1464 C CA . LEU A 1 189 ? -18.062 -7.32 -12.078 1 91.56 189 LEU A CA 1
ATOM 1465 C C . LEU A 1 189 ? -18.031 -6.652 -13.445 1 91.56 189 LEU A C 1
ATOM 1467 O O . LEU A 1 189 ? -17 -6.145 -13.867 1 91.56 189 LEU A O 1
ATOM 1471 N N . ALA A 1 190 ? -19.141 -6.641 -14.07 1 91.25 190 ALA A N 1
ATOM 1472 C CA . ALA A 1 190 ? -19.234 -6.02 -15.391 1 91.25 190 ALA A CA 1
ATOM 1473 C C . ALA A 1 190 ? -18.859 -4.543 -15.328 1 91.25 190 ALA A C 1
ATOM 1475 O O . ALA A 1 190 ? -18.109 -4.051 -16.172 1 91.25 190 ALA A O 1
ATOM 1476 N N . LYS A 1 191 ? -19.344 -3.91 -14.344 1 90.5 191 LYS A N 1
ATOM 1477 C CA . LYS A 1 191 ? -19.047 -2.494 -14.156 1 90.5 191 LYS A CA 1
ATOM 1478 C C . LYS A 1 191 ? -17.547 -2.285 -13.906 1 90.5 191 LYS A C 1
ATOM 1480 O O . LYS A 1 191 ? -16.938 -1.374 -14.469 1 90.5 191 LYS A O 1
ATOM 1485 N N . HIS A 1 192 ? -17.031 -3.109 -13.094 1 89.62 192 HIS A N 1
ATOM 1486 C CA . HIS A 1 192 ? -15.609 -3.035 -12.758 1 89.62 192 HIS A CA 1
ATOM 1487 C C . HIS A 1 192 ? -14.742 -3.244 -13.992 1 89.62 192 HIS A C 1
ATOM 1489 O O . HIS A 1 192 ? -13.789 -2.492 -14.219 1 89.62 192 HIS A O 1
ATOM 1495 N N . LEU A 1 193 ? -15.039 -4.129 -14.773 1 88.31 193 LEU A N 1
ATOM 1496 C CA . LEU A 1 193 ? -14.242 -4.477 -15.945 1 88.31 193 LEU A CA 1
ATOM 1497 C C . LEU A 1 193 ? -14.375 -3.408 -17.031 1 88.31 193 LEU A C 1
ATOM 1499 O O . LEU A 1 193 ? -13.461 -3.221 -17.828 1 88.31 193 LEU A O 1
ATOM 1503 N N . ARG A 1 194 ? -15.438 -2.625 -16.953 1 83.94 194 ARG A N 1
ATOM 1504 C CA . ARG A 1 194 ? -15.68 -1.584 -17.953 1 83.94 194 ARG A CA 1
ATOM 1505 C C . ARG A 1 194 ? -15.047 -0.264 -17.531 1 83.94 194 ARG A C 1
ATOM 1507 O O . ARG A 1 194 ? -14.758 0.59 -18.359 1 83.94 194 ARG A O 1
ATOM 1514 N N . ALA A 1 195 ? -14.945 -0.034 -16.281 1 73.94 195 ALA A N 1
ATOM 1515 C CA . ALA A 1 195 ? -14.5 1.25 -15.742 1 73.94 195 ALA A CA 1
ATOM 1516 C C . ALA A 1 195 ? -13.086 1.583 -16.203 1 73.94 195 ALA A C 1
ATOM 1518 O O . ALA A 1 195 ? -12.641 2.725 -16.078 1 73.94 195 ALA A O 1
ATOM 1519 N N . GLY A 1 196 ? -12.641 1.243 -17.359 1 60.66 196 GLY A N 1
ATOM 1520 C CA . GLY A 1 196 ? -11.391 1.58 -18.016 1 60.66 196 GLY A CA 1
ATOM 1521 C C . GLY A 1 196 ? -10.297 1.993 -17.062 1 60.66 196 GLY A C 1
ATOM 1522 O O . GLY A 1 196 ? -9.109 1.759 -17.328 1 60.66 196 GLY A O 1
ATOM 1523 N N . GLY A 1 197 ? -10.656 2.848 -15.953 1 58.91 197 GLY A N 1
ATOM 1524 C CA . GLY A 1 197 ? -9.656 3.451 -15.086 1 58.91 197 GLY A CA 1
ATOM 1525 C C . GLY A 1 197 ? -8.758 2.434 -14.414 1 58.91 197 GLY A C 1
ATOM 1526 O O . GLY A 1 197 ? -7.57 2.697 -14.188 1 58.91 197 GLY A O 1
ATOM 1527 N N . ALA A 1 198 ? -9.32 1.317 -14.32 1 58.66 198 ALA A N 1
ATOM 1528 C CA . ALA A 1 198 ? -8.547 0.282 -13.641 1 58.66 198 ALA A CA 1
ATOM 1529 C C . ALA A 1 198 ? -7.363 -0.171 -14.492 1 58.66 198 ALA A C 1
ATOM 1531 O O . ALA A 1 198 ? -6.348 -0.627 -13.961 1 58.66 198 ALA A O 1
ATOM 1532 N N . PHE A 1 199 ? -7.551 0.187 -15.758 1 62.38 199 PHE A N 1
ATOM 1533 C CA . PHE A 1 199 ? -6.555 -0.354 -16.672 1 62.38 199 PHE A CA 1
ATOM 1534 C C . PHE A 1 199 ? -5.836 0.767 -17.406 1 62.38 199 PHE A C 1
ATOM 1536 O O . PHE A 1 199 ? -5.039 0.51 -18.312 1 62.38 199 PHE A O 1
ATOM 1543 N N . SER A 1 200 ? -6.23 2.021 -17.062 1 59.75 200 SER A N 1
ATOM 1544 C CA . SER A 1 200 ? -5.602 3.148 -17.734 1 59.75 200 SER A CA 1
ATOM 1545 C C . SER A 1 200 ? -4.164 3.344 -17.281 1 59.75 200 SER A C 1
ATOM 1547 O O . SER A 1 200 ? -3.562 4.391 -17.531 1 59.75 200 SER A O 1
ATOM 1549 N N . TYR A 1 201 ? -3.555 2.377 -16.875 1 55.53 201 TYR A N 1
ATOM 1550 C CA . TYR A 1 201 ? -2.195 2.52 -16.359 1 55.53 201 TYR A CA 1
ATOM 1551 C C . TYR A 1 201 ? -1.211 2.76 -17.5 1 55.53 201 TYR A C 1
ATOM 1553 O O . TYR A 1 201 ? -1.207 2.025 -18.5 1 55.53 201 TYR A O 1
ATOM 1561 N N . PRO A 1 202 ? -0.873 4.023 -17.672 1 52.66 202 PRO A N 1
ATOM 1562 C CA . PRO A 1 202 ? 0.236 4.02 -18.625 1 52.66 202 PRO A CA 1
ATOM 1563 C C . PRO A 1 202 ? 1.278 2.947 -18.312 1 52.66 202 PRO A C 1
ATOM 1565 O O . PRO A 1 202 ? 1.568 2.682 -17.141 1 52.66 202 PRO A O 1
ATOM 1568 N N . VAL A 1 203 ? 1.221 1.942 -19.047 1 48.25 203 VAL A N 1
ATOM 1569 C CA . VAL A 1 203 ? 2.227 0.897 -18.891 1 48.25 203 VAL A CA 1
ATOM 1570 C C . VAL A 1 203 ? 3.58 1.524 -18.578 1 48.25 203 VAL A C 1
ATOM 1572 O O . VAL A 1 203 ? 4.184 2.188 -19.422 1 48.25 203 VAL A O 1
ATOM 1575 N N . LEU A 1 204 ? 3.584 2.57 -17.766 1 48.72 204 LEU A N 1
ATOM 1576 C CA . LEU A 1 204 ? 4.867 3.035 -17.25 1 48.72 204 LEU A CA 1
ATOM 1577 C C . LEU A 1 204 ? 5.902 1.917 -17.281 1 48.72 204 LEU A C 1
ATOM 1579 O O . LEU A 1 204 ? 7.102 2.178 -17.406 1 48.72 204 LEU A O 1
ATOM 1583 N N . LEU A 1 205 ? 5.477 0.654 -16.672 1 49.5 205 LEU A N 1
ATOM 1584 C CA . LEU A 1 205 ? 6.203 -0.17 -15.711 1 49.5 205 LEU A CA 1
ATOM 1585 C C . LEU A 1 205 ? 7.422 -0.816 -16.359 1 49.5 205 LEU A C 1
ATOM 1587 O O . LEU A 1 205 ? 8.023 -1.729 -15.789 1 49.5 205 LEU A O 1
ATOM 1591 N N . LEU A 1 206 ? 7.438 -1.015 -17.609 1 51.06 206 LEU A N 1
ATOM 1592 C CA . LEU A 1 206 ? 8.695 -1.745 -17.75 1 51.06 206 LEU A CA 1
ATOM 1593 C C . LEU A 1 206 ? 9.867 -0.906 -17.25 1 51.06 206 LEU A C 1
ATOM 1595 O O . LEU A 1 206 ? 10.32 0.009 -17.953 1 51.06 206 LEU A O 1
ATOM 1599 N N . ALA A 1 207 ? 9.758 -0.47 -15.805 1 50.31 207 ALA A N 1
ATOM 1600 C CA . ALA A 1 207 ? 10.836 0.278 -15.156 1 50.31 207 ALA A CA 1
ATOM 1601 C C . ALA A 1 207 ? 12.156 0.081 -15.898 1 50.31 207 ALA A C 1
ATOM 1603 O O . ALA A 1 207 ? 13.102 0.856 -15.711 1 50.31 207 ALA A O 1
ATOM 1604 N N . GLY A 1 208 ? 12.086 -0.594 -17 1 55.81 208 GLY A N 1
ATOM 1605 C CA . GLY A 1 208 ? 13.336 -0.85 -17.703 1 55.81 208 GLY A CA 1
ATOM 1606 C C . GLY A 1 208 ? 13.281 -2.068 -18.609 1 55.81 208 GLY A C 1
ATOM 1607 O O . GLY A 1 208 ? 12.195 -2.543 -18.953 1 55.81 208 GLY A O 1
ATOM 1608 N N . SER A 1 209 ? 14.367 -2.367 -19.047 1 66.88 209 SER A N 1
ATOM 1609 C CA . SER A 1 209 ? 14.57 -3.471 -19.984 1 66.88 209 SER A CA 1
ATOM 1610 C C . SER A 1 209 ? 14.391 -4.816 -19.297 1 66.88 209 SER A C 1
ATOM 1612 O O . SER A 1 209 ? 14.328 -5.855 -19.953 1 66.88 209 SER A O 1
ATOM 1614 N N . ARG A 1 210 ? 14.125 -4.648 -17.938 1 84.38 210 ARG A N 1
ATOM 1615 C CA . ARG A 1 210 ? 14.008 -5.898 -17.188 1 84.38 210 ARG A CA 1
ATOM 1616 C C . ARG A 1 210 ? 12.781 -5.879 -16.281 1 84.38 210 ARG A C 1
ATOM 1618 O O . ARG A 1 210 ? 12.383 -4.82 -15.781 1 84.38 210 ARG A O 1
ATOM 1625 N N . PRO A 1 211 ? 12.18 -7.062 -16.031 1 91.5 211 PRO A N 1
ATOM 1626 C CA . PRO A 1 211 ? 11.031 -7.137 -15.117 1 91.5 211 PRO A CA 1
ATOM 1627 C C . PRO A 1 211 ? 11.375 -6.719 -13.695 1 91.5 211 PRO A C 1
ATOM 1629 O O . PRO A 1 211 ? 12.484 -6.977 -13.219 1 91.5 211 PRO A O 1
ATOM 1632 N N . THR A 1 212 ? 10.43 -6.043 -13.07 1 93.62 212 THR A N 1
ATOM 1633 C CA . THR A 1 212 ? 10.562 -5.641 -11.672 1 93.62 212 THR A CA 1
ATOM 1634 C C . THR A 1 212 ? 9.469 -6.285 -10.812 1 93.62 212 THR A C 1
ATOM 1636 O O . THR A 1 212 ? 8.562 -6.926 -11.344 1 93.62 212 THR A O 1
ATOM 1639 N N . ALA A 1 213 ? 9.57 -6.125 -9.508 1 95.88 213 ALA A N 1
ATOM 1640 C CA . ALA A 1 213 ? 8.562 -6.625 -8.578 1 95.88 213 ALA A CA 1
ATOM 1641 C C . ALA A 1 213 ? 7.18 -6.09 -8.922 1 95.88 213 ALA A C 1
ATOM 1643 O O . ALA A 1 213 ? 6.184 -6.812 -8.82 1 95.88 213 ALA A O 1
ATOM 1644 N N . GLY A 1 214 ? 7.117 -4.848 -9.328 1 93.19 214 GLY A N 1
ATOM 1645 C CA . GLY A 1 214 ? 5.848 -4.25 -9.703 1 93.19 214 GLY A CA 1
ATOM 1646 C C . GLY A 1 214 ? 5.207 -4.918 -10.906 1 93.19 214 GLY A C 1
ATOM 1647 O O . GLY A 1 214 ? 3.984 -5.062 -10.961 1 93.19 214 GLY A O 1
ATOM 1648 N N . ASP A 1 215 ? 6.016 -5.355 -11.828 1 92.5 215 ASP A N 1
ATOM 1649 C CA . ASP A 1 215 ? 5.516 -5.988 -13.047 1 92.5 215 ASP A CA 1
ATOM 1650 C C . ASP A 1 215 ? 4.809 -7.305 -12.727 1 92.5 215 ASP A C 1
ATOM 1652 O O . ASP A 1 215 ? 3.777 -7.621 -13.32 1 92.5 215 ASP A O 1
ATOM 1656 N N . PHE A 1 216 ? 5.332 -8 -11.82 1 95.69 216 PHE A N 1
ATOM 1657 C CA . PHE A 1 216 ? 4.75 -9.297 -11.484 1 95.69 216 PHE A CA 1
ATOM 1658 C C . PHE A 1 216 ? 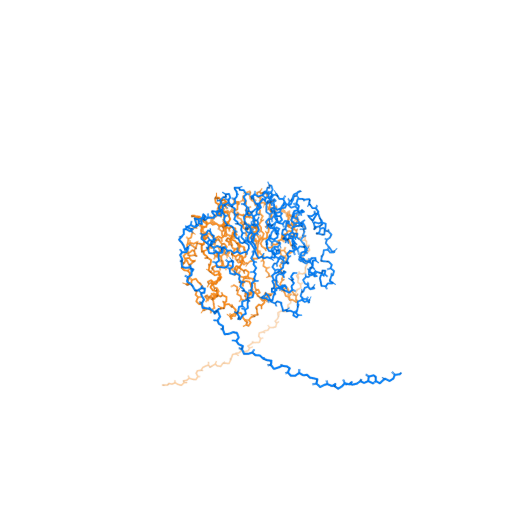3.391 -9.117 -10.812 1 95.69 216 PHE A C 1
ATOM 1660 O O . PHE A 1 216 ? 2.469 -9.898 -11.055 1 95.69 216 PHE A O 1
ATOM 1667 N N . HIS A 1 217 ? 3.305 -8.125 -10 1 95.06 217 HIS A N 1
ATOM 1668 C CA . HIS A 1 217 ? 2.016 -7.895 -9.359 1 95.06 217 HIS A CA 1
ATOM 1669 C C . HIS A 1 217 ? 0.984 -7.395 -10.367 1 95.06 217 HIS A C 1
ATOM 1671 O O . HIS A 1 217 ? -0.17 -7.828 -10.344 1 95.06 217 HIS A O 1
ATOM 1677 N N . ILE A 1 218 ? 1.401 -6.516 -11.25 1 92.62 218 ILE A N 1
ATOM 1678 C CA . ILE A 1 218 ? 0.491 -6.031 -12.281 1 92.62 218 ILE A CA 1
ATOM 1679 C C . ILE A 1 218 ? 0.057 -7.188 -13.172 1 92.62 218 ILE A C 1
ATOM 1681 O O . ILE A 1 218 ? -1.121 -7.309 -13.516 1 92.62 218 ILE A O 1
ATOM 1685 N N . TRP A 1 219 ? 1.023 -7.93 -13.531 1 93.94 219 TRP A N 1
ATOM 1686 C CA . TRP A 1 219 ? 0.694 -9.07 -14.383 1 93.94 219 TRP A CA 1
ATOM 1687 C C . TRP A 1 219 ? -0.368 -9.945 -13.727 1 93.94 219 TRP A C 1
ATOM 1689 O O . TRP A 1 219 ? -1.336 -10.352 -14.375 1 93.94 219 TRP A O 1
ATOM 1699 N N . GLU A 1 220 ? -0.155 -10.281 -12.477 1 96.12 220 GLU A N 1
ATOM 1700 C CA . GLU A 1 220 ? -1.115 -11.102 -11.742 1 96.12 220 GLU A CA 1
ATOM 1701 C C . GLU A 1 220 ? -2.508 -10.477 -11.773 1 96.12 220 GLU A C 1
ATOM 1703 O O . GLU A 1 220 ? -3.502 -11.172 -11.992 1 96.12 220 GLU A O 1
ATOM 1708 N N . MET A 1 221 ? -2.594 -9.211 -11.586 1 94.56 221 MET A N 1
ATOM 1709 C CA . MET A 1 221 ? -3.881 -8.523 -11.594 1 94.56 221 MET A CA 1
ATOM 1710 C C . MET A 1 221 ? -4.531 -8.617 -12.969 1 94.56 221 MET A C 1
ATOM 1712 O O . MET A 1 221 ? -5.734 -8.867 -13.078 1 94.56 221 MET A O 1
ATOM 1716 N N . LEU A 1 222 ? -3.732 -8.414 -13.992 1 92.69 222 LEU A N 1
ATOM 1717 C CA . LEU A 1 222 ? -4.273 -8.5 -15.344 1 92.69 222 LEU A CA 1
ATOM 1718 C C . LEU A 1 222 ? -4.777 -9.914 -15.633 1 92.69 222 LEU A C 1
ATOM 1720 O O . LEU A 1 222 ? -5.859 -10.086 -16.203 1 92.69 222 LEU A O 1
ATOM 1724 N N . ASP A 1 223 ? -4.008 -10.852 -15.258 1 95.56 223 ASP A N 1
ATOM 1725 C CA . ASP A 1 223 ? -4.379 -12.242 -15.531 1 95.56 223 ASP A CA 1
ATOM 1726 C C . ASP A 1 223 ? -5.672 -12.617 -14.812 1 95.56 223 ASP A C 1
ATOM 1728 O O . ASP A 1 223 ? -6.555 -13.242 -15.398 1 95.56 223 ASP A O 1
ATOM 1732 N N . GLN A 1 224 ? -5.793 -12.258 -13.57 1 95.62 224 GLN A N 1
ATOM 1733 C CA . GLN A 1 224 ? -7.012 -12.539 -12.812 1 95.62 224 GLN A CA 1
ATOM 1734 C C . GLN A 1 224 ? -8.219 -11.867 -13.461 1 95.62 224 GLN A C 1
ATOM 1736 O O . GLN A 1 224 ? -9.305 -12.453 -13.516 1 95.62 224 GLN A O 1
ATOM 1741 N N . HIS A 1 225 ? -8.016 -10.648 -13.922 1 94.44 225 HIS A N 1
ATOM 1742 C CA . HIS A 1 225 ? -9.125 -9.93 -14.547 1 94.44 225 HIS A CA 1
ATOM 1743 C C . HIS A 1 225 ? -9.531 -10.578 -15.867 1 94.44 225 HIS A C 1
ATOM 1745 O O . HIS A 1 225 ? -10.711 -10.617 -16.203 1 94.44 225 HIS A O 1
ATOM 1751 N N . GLU A 1 226 ? -8.578 -11.07 -16.594 1 94.69 226 GLU A N 1
ATOM 1752 C CA . GLU A 1 226 ? -8.867 -11.828 -17.812 1 94.69 226 GLU A CA 1
ATOM 1753 C C . GLU A 1 226 ? -9.672 -13.086 -17.5 1 94.69 226 GLU A C 1
ATOM 1755 O O . GLU A 1 226 ? -10.648 -13.391 -18.188 1 94.69 226 GLU A O 1
ATOM 1760 N N . LEU A 1 227 ? -9.297 -13.758 -16.531 1 96 227 LEU A N 1
ATOM 1761 C CA . LEU A 1 227 ? -9.977 -14.984 -16.125 1 96 227 LEU A CA 1
ATOM 1762 C C . LEU A 1 227 ? -11.398 -14.695 -15.68 1 96 227 LEU A C 1
ATOM 1764 O O . LEU A 1 227 ? -12.328 -15.438 -16.016 1 96 227 LEU A O 1
ATOM 1768 N N . MET A 1 228 ? -11.531 -13.633 -14.938 1 94.44 228 MET A N 1
ATOM 1769 C CA . MET A 1 228 ? -12.859 -13.258 -14.469 1 94.44 228 MET A CA 1
ATOM 1770 C C . MET A 1 228 ? -13.773 -12.898 -15.641 1 94.44 228 MET A C 1
ATOM 1772 O O . MET A 1 228 ? -14.93 -13.32 -15.688 1 94.44 228 MET A O 1
ATOM 1776 N N . ALA A 1 229 ? -13.273 -12.148 -16.516 1 94.5 229 ALA A N 1
ATOM 1777 C CA . ALA A 1 229 ? -14.047 -11.773 -17.688 1 94.5 229 ALA A CA 1
ATOM 1778 C C . ALA A 1 229 ? -14.469 -13 -18.5 1 94.5 229 ALA A C 1
ATOM 1780 O O . ALA A 1 229 ? -15.641 -13.148 -18.844 1 94.5 229 ALA A O 1
ATOM 1781 N N . SER A 1 230 ? -13.539 -13.852 -18.75 1 95.56 230 SER A N 1
ATOM 1782 C CA . SER A 1 230 ? -13.805 -15.062 -19.516 1 95.56 230 SER A CA 1
ATOM 1783 C C . SER A 1 230 ? -14.844 -15.945 -18.828 1 95.56 230 SER A C 1
ATOM 1785 O O . SER A 1 230 ? -15.766 -16.438 -19.484 1 95.56 230 SER A O 1
ATOM 1787 N N . SER A 1 231 ? -14.719 -16.109 -17.547 1 94 231 SER A N 1
ATOM 1788 C CA . SER A 1 231 ? -15.633 -16.953 -16.781 1 94 231 SER A CA 1
ATOM 1789 C C . SER A 1 231 ? -17.047 -16.391 -16.812 1 94 231 SER A C 1
ATOM 1791 O O . SER A 1 231 ? -18.031 -17.141 -16.734 1 94 231 SER A O 1
ATOM 1793 N N . ALA A 1 232 ? -17.141 -15.062 -16.969 1 93.31 232 ALA A N 1
ATOM 1794 C CA . ALA A 1 232 ? -18.453 -14.406 -16.953 1 93.31 232 ALA A CA 1
ATOM 1795 C C . ALA A 1 232 ? -18.984 -14.195 -18.359 1 93.31 232 ALA A C 1
ATOM 1797 O O . ALA A 1 232 ? -20.047 -13.586 -18.547 1 93.31 232 ALA A O 1
ATOM 1798 N N . GLY A 1 233 ? -18.219 -14.656 -19.328 1 94.62 233 GLY A N 1
ATOM 1799 C CA . GLY A 1 233 ? -18.641 -14.469 -20.719 1 94.62 233 GLY A CA 1
ATOM 1800 C C . GLY A 1 233 ? -18.578 -13.016 -21.156 1 94.62 233 GLY A C 1
ATOM 1801 O O . GLY A 1 233 ? -19.391 -12.578 -21.969 1 94.62 233 GLY A O 1
ATOM 1802 N N . LEU A 1 234 ? -17.75 -12.266 -20.484 1 93.94 234 LEU A N 1
ATOM 1803 C CA . LEU A 1 234 ? -17.578 -10.859 -20.812 1 93.94 234 LEU A CA 1
ATOM 1804 C C . LEU A 1 234 ? -16.344 -10.656 -21.688 1 93.94 234 LEU A C 1
ATOM 1806 O O . LEU A 1 234 ? -15.453 -11.5 -21.703 1 93.94 234 LEU A O 1
ATOM 1810 N N . PRO A 1 235 ? -16.297 -9.523 -22.391 1 93.25 235 PRO A N 1
ATOM 1811 C CA . PRO A 1 235 ? -15.109 -9.242 -23.203 1 93.25 235 PRO A CA 1
ATOM 1812 C C . PRO A 1 235 ? -13.852 -9.055 -22.359 1 93.25 235 PRO A C 1
ATOM 1814 O O . PRO A 1 235 ? -13.945 -8.672 -21.188 1 93.25 235 PRO A O 1
ATOM 1817 N N . SER A 1 236 ? -12.781 -9.281 -23.016 1 93.44 236 SER A N 1
ATOM 1818 C CA . SER A 1 236 ? -11.5 -9.047 -22.359 1 93.44 236 SER A CA 1
ATOM 1819 C C . SER A 1 236 ? -11.359 -7.586 -21.938 1 93.44 236 SER A C 1
ATOM 1821 O O . SER A 1 236 ? -11.578 -6.676 -22.734 1 93.44 236 SER A O 1
ATOM 1823 N N . PRO A 1 237 ? -10.891 -7.461 -20.672 1 91.25 237 PRO A N 1
ATOM 1824 C CA . PRO A 1 237 ? -10.641 -6.086 -20.234 1 91.25 237 PRO A CA 1
ATOM 1825 C C . PRO A 1 237 ? -9.422 -5.465 -20.922 1 91.25 237 PRO A C 1
ATOM 1827 O O . PRO A 1 237 ? -9.219 -4.25 -20.828 1 91.25 237 PRO A O 1
ATOM 1830 N N . LEU A 1 238 ? -8.617 -6.266 -21.562 1 89.25 238 LEU A N 1
ATOM 1831 C CA . LEU A 1 238 ? -7.387 -5.777 -22.172 1 89.25 238 LEU A CA 1
ATOM 1832 C C . LEU A 1 238 ? -7.605 -5.445 -23.641 1 89.25 238 LEU A C 1
ATOM 1834 O O . LEU A 1 238 ? -6.699 -4.938 -24.312 1 89.25 238 LEU A O 1
ATOM 1838 N N . GLU A 1 239 ? -8.758 -5.656 -24.109 1 88.69 239 GLU A N 1
ATOM 1839 C CA . GLU A 1 239 ? -9.047 -5.465 -25.531 1 88.69 239 GLU A CA 1
ATOM 1840 C C . GLU A 1 239 ? -8.742 -4.035 -25.969 1 88.69 239 GLU A C 1
ATOM 1842 O O . GLU A 1 239 ? -8.156 -3.814 -27.031 1 88.69 239 GLU A O 1
ATOM 1847 N N . ALA A 1 240 ? -9.109 -3.07 -25.172 1 84.56 240 ALA A N 1
ATOM 1848 C CA . ALA A 1 240 ? -8.93 -1.661 -25.516 1 84.56 240 ALA A CA 1
ATOM 1849 C C . ALA A 1 240 ? -7.547 -1.17 -25.094 1 84.56 240 ALA A C 1
ATOM 1851 O O . ALA A 1 240 ? -7.238 0.019 -25.203 1 84.56 240 ALA A O 1
ATOM 1852 N N . HIS A 1 241 ? -6.703 -2.094 -24.594 1 87.12 241 HIS A N 1
ATOM 1853 C CA . HIS A 1 241 ? -5.391 -1.729 -24.062 1 87.12 241 HIS A CA 1
ATOM 1854 C C . HIS A 1 241 ? -4.301 -2.627 -24.641 1 87.12 241 HIS A C 1
ATOM 1856 O O . HIS A 1 241 ? -3.711 -3.436 -23.922 1 87.12 241 HIS A O 1
ATOM 1862 N N . PRO A 1 242 ? -3.924 -2.332 -25.875 1 85.94 242 PRO A N 1
ATOM 1863 C CA . PRO A 1 242 ? -2.975 -3.219 -26.562 1 85.94 242 PRO A CA 1
ATOM 1864 C C . PRO A 1 242 ? -1.624 -3.287 -25.844 1 85.94 242 PRO A C 1
ATOM 1866 O O . PRO A 1 242 ? -0.961 -4.328 -25.875 1 85.94 242 PRO A O 1
ATOM 1869 N N . THR A 1 243 ? -1.242 -2.205 -25.234 1 84.56 243 THR A N 1
ATOM 1870 C CA . THR A 1 243 ? 0.034 -2.191 -24.531 1 84.56 243 THR A CA 1
ATOM 1871 C C . THR A 1 243 ? 0.003 -3.143 -23.328 1 84.56 243 THR A C 1
ATOM 1873 O O . THR A 1 243 ? 0.961 -3.883 -23.094 1 84.56 243 THR A O 1
ATOM 1876 N N . LEU A 1 244 ? -1.103 -3.184 -22.656 1 87.94 244 LEU A N 1
ATOM 1877 C CA . LEU A 1 244 ? -1.24 -4.086 -21.516 1 87.94 244 LEU A CA 1
ATOM 1878 C C . LEU A 1 244 ? -1.351 -5.535 -21.984 1 87.94 244 LEU A C 1
ATOM 1880 O O . LEU A 1 244 ? -0.827 -6.441 -21.328 1 87.94 244 LEU A O 1
ATOM 1884 N N . ARG A 1 245 ? -2.033 -5.672 -23.062 1 89.69 245 ARG A N 1
ATOM 1885 C CA . ARG A 1 245 ? -2.148 -7.008 -23.625 1 89.69 245 ARG A CA 1
ATOM 1886 C C . ARG A 1 245 ? -0.782 -7.555 -24.031 1 89.69 245 ARG A C 1
ATOM 1888 O O . ARG A 1 245 ? -0.467 -8.719 -23.75 1 89.69 245 ARG A O 1
ATOM 1895 N N . ALA A 1 246 ? -0.02 -6.746 -24.656 1 88.62 246 ALA A N 1
ATOM 1896 C CA . ALA A 1 246 ? 1.326 -7.145 -25.047 1 88.62 246 ALA A CA 1
ATOM 1897 C C . ALA A 1 246 ? 2.201 -7.43 -23.828 1 88.62 246 ALA A C 1
ATOM 1899 O O . ALA A 1 246 ? 2.99 -8.375 -23.844 1 88.62 246 ALA A O 1
ATOM 1900 N N . PHE A 1 247 ? 2.078 -6.633 -22.812 1 89.31 247 PHE A N 1
ATOM 1901 C CA . PHE A 1 247 ? 2.809 -6.824 -21.562 1 89.31 247 PHE A CA 1
ATOM 1902 C C . PHE A 1 247 ? 2.447 -8.156 -20.922 1 89.31 247 PHE A C 1
ATOM 1904 O O . PHE A 1 247 ? 3.33 -8.922 -20.531 1 89.31 247 PHE A O 1
ATOM 1911 N N . HIS A 1 248 ? 1.163 -8.414 -20.891 1 92.62 248 HIS A N 1
ATOM 1912 C CA . HIS A 1 248 ? 0.665 -9.664 -20.328 1 92.62 248 HIS A CA 1
ATOM 1913 C C . HIS A 1 248 ? 1.223 -10.867 -21.078 1 92.62 248 HIS A C 1
ATOM 1915 O O . HIS A 1 248 ? 1.74 -11.805 -20.469 1 92.62 248 HIS A O 1
ATOM 1921 N N . ALA A 1 249 ? 1.204 -10.805 -22.359 1 93.19 249 ALA A N 1
ATOM 1922 C CA . ALA A 1 249 ? 1.688 -11.891 -23.203 1 93.19 249 ALA A CA 1
ATOM 1923 C C . ALA A 1 249 ? 3.199 -12.062 -23.078 1 93.19 249 ALA A C 1
ATOM 1925 O O . ALA A 1 249 ? 3.705 -13.188 -23.031 1 93.19 249 ALA A O 1
ATOM 1926 N N . ARG A 1 250 ? 3.906 -11 -23.031 1 91.5 250 ARG A N 1
ATOM 1927 C CA . ARG A 1 250 ? 5.363 -11.023 -22.953 1 91.5 250 ARG A CA 1
ATOM 1928 C C . ARG A 1 250 ? 5.828 -11.703 -21.672 1 91.5 250 ARG A C 1
ATOM 1930 O O . ARG A 1 250 ? 6.723 -12.547 -21.703 1 91.5 250 ARG A O 1
ATOM 1937 N N . LEU A 1 251 ? 5.254 -11.32 -20.562 1 92.44 251 LEU A N 1
ATOM 1938 C CA . LEU A 1 251 ? 5.672 -11.922 -19.312 1 92.44 251 LEU A CA 1
ATOM 1939 C C . LEU A 1 251 ? 5.281 -13.391 -19.25 1 92.44 251 LEU A C 1
ATOM 1941 O O . LEU A 1 251 ? 6.039 -14.219 -18.734 1 92.44 251 LEU A O 1
ATOM 1945 N N . ARG A 1 252 ? 4.145 -13.727 -19.812 1 95.12 252 ARG A N 1
ATOM 1946 C CA . ARG A 1 252 ? 3.697 -15.117 -19.859 1 95.12 252 ARG A CA 1
ATOM 1947 C C . ARG A 1 252 ? 4.68 -15.984 -20.641 1 95.12 252 ARG A C 1
ATOM 1949 O O . ARG A 1 252 ? 4.859 -17.156 -20.328 1 95.12 252 ARG A O 1
ATOM 1956 N N . ALA A 1 253 ? 5.336 -15.391 -21.484 1 95 253 ALA A N 1
ATOM 1957 C CA . ALA A 1 253 ? 6.188 -16.141 -22.406 1 95 253 ALA A CA 1
ATOM 1958 C C . ALA A 1 253 ? 7.617 -16.234 -21.875 1 95 253 ALA A C 1
ATOM 1960 O O . ALA A 1 253 ? 8.445 -16.969 -22.438 1 95 253 ALA A O 1
ATOM 1961 N N . LEU A 1 254 ? 7.938 -15.508 -20.875 1 95 254 LEU A N 1
ATOM 1962 C CA . LEU A 1 254 ? 9.305 -15.531 -20.359 1 95 254 LEU A CA 1
ATOM 1963 C C . LEU A 1 254 ? 9.703 -16.938 -19.938 1 95 254 LEU A C 1
ATOM 1965 O O . LEU A 1 254 ? 9.008 -17.578 -19.156 1 95 254 LEU A O 1
ATOM 1969 N N . PRO A 1 255 ? 10.836 -17.422 -20.422 1 96.31 255 PRO A N 1
ATOM 1970 C CA . PRO A 1 255 ? 11.266 -18.781 -20.078 1 96.31 255 PRO A CA 1
ATOM 1971 C C . PRO A 1 255 ? 11.469 -18.969 -18.578 1 96.31 255 PRO A C 1
ATOM 1973 O O . PRO A 1 255 ? 11.148 -20.016 -18.031 1 96.31 255 PRO A O 1
ATOM 1976 N N . GLN A 1 256 ? 11.969 -17.938 -17.906 1 95.62 256 GLN A N 1
ATOM 1977 C CA . GLN A 1 256 ? 12.273 -18.016 -16.484 1 95.62 256 GLN A CA 1
ATOM 1978 C C . GLN A 1 256 ? 11 -18.203 -15.656 1 95.62 256 GLN A C 1
ATOM 1980 O O . GLN A 1 256 ? 11.055 -18.719 -14.531 1 95.62 256 GLN A O 1
ATOM 1985 N N . LEU A 1 257 ? 9.844 -17.844 -16.266 1 97.06 257 LEU A N 1
ATOM 1986 C CA . LEU A 1 257 ? 8.594 -17.906 -15.5 1 97.06 257 LEU A CA 1
ATOM 1987 C C . LEU A 1 257 ? 7.848 -19.203 -15.773 1 97.06 257 LEU A C 1
ATOM 1989 O O . LEU A 1 257 ? 6.832 -19.484 -15.141 1 97.06 257 LEU A O 1
ATOM 1993 N N . GLN A 1 258 ? 8.336 -19.969 -16.672 1 97.25 258 GLN A N 1
ATOM 1994 C CA . GLN A 1 258 ? 7.656 -21.234 -16.969 1 97.25 258 GLN A CA 1
ATOM 1995 C C . GLN A 1 258 ? 7.672 -22.156 -15.75 1 97.25 258 GLN A C 1
ATOM 1997 O O . GLN A 1 258 ? 6.73 -22.922 -15.531 1 97.25 258 GLN A O 1
ATOM 2002 N N . LEU A 1 259 ? 8.75 -22.016 -14.945 1 94.44 259 LEU A N 1
ATOM 2003 C CA . LEU A 1 259 ? 8.812 -22.781 -13.703 1 94.44 259 LEU A CA 1
ATOM 2004 C C . LEU A 1 259 ? 7.59 -22.5 -12.836 1 94.44 259 LEU A C 1
ATOM 2006 O O . LEU A 1 259 ? 7.082 -23.406 -12.164 1 94.44 259 LEU A O 1
ATOM 2010 N N . TYR A 1 260 ? 7.172 -21.297 -12.828 1 97.44 260 TYR A N 1
ATOM 2011 C CA . TYR A 1 260 ? 5.98 -20.922 -12.07 1 97.44 260 TYR A CA 1
ATOM 2012 C C . TYR A 1 260 ? 4.715 -21.375 -12.789 1 97.44 260 TYR A C 1
ATOM 2014 O O . TYR A 1 260 ? 3.855 -22.031 -12.195 1 97.44 260 TYR A O 1
ATOM 2022 N N . PHE A 1 261 ? 4.57 -21.125 -14.078 1 97.81 261 PHE A N 1
ATOM 2023 C CA . PHE A 1 261 ? 3.328 -21.344 -14.805 1 97.81 261 PHE A CA 1
ATOM 2024 C C . PHE A 1 261 ? 3.053 -22.844 -14.961 1 97.81 261 PHE A C 1
ATOM 2026 O O . PHE A 1 261 ? 1.898 -23.25 -15.078 1 97.81 261 PHE A O 1
ATOM 2033 N N . ASP A 1 262 ? 4.078 -23.641 -14.828 1 96.19 262 ASP A N 1
ATOM 2034 C CA . ASP A 1 262 ? 3.928 -25.094 -14.93 1 96.19 262 ASP A CA 1
ATOM 2035 C C . ASP A 1 262 ? 3.719 -25.719 -13.555 1 96.19 262 ASP A C 1
ATOM 2037 O O . ASP A 1 262 ? 3.441 -26.906 -13.445 1 96.19 262 ASP A O 1
ATOM 2041 N N . SER A 1 263 ? 3.836 -24.922 -12.602 1 95.88 263 SER A N 1
ATOM 2042 C CA . SER A 1 263 ? 3.695 -25.422 -11.242 1 95.88 263 SER A CA 1
ATOM 2043 C C . SER A 1 263 ? 2.23 -25.484 -10.82 1 95.88 263 SER A C 1
ATOM 2045 O O . SER A 1 263 ? 1.371 -24.875 -11.461 1 95.88 263 SER A O 1
ATOM 2047 N N . GLU A 1 264 ? 1.962 -26.203 -9.719 1 95.69 264 GLU A N 1
ATOM 2048 C CA . GLU A 1 264 ? 0.619 -26.266 -9.156 1 95.69 264 GLU A CA 1
ATOM 2049 C C . GLU A 1 264 ? 0.173 -24.891 -8.641 1 95.69 264 GLU A C 1
ATOM 2051 O O . GLU A 1 264 ? -1.017 -24.562 -8.672 1 95.69 264 GLU A O 1
ATOM 2056 N N . ALA A 1 265 ? 1.154 -24.125 -8.203 1 96 265 ALA A N 1
ATOM 2057 C CA . ALA A 1 265 ? 0.852 -22.844 -7.594 1 96 265 ALA A CA 1
ATOM 2058 C C . ALA A 1 265 ? 0.146 -21.922 -8.586 1 96 265 ALA A C 1
ATOM 2060 O O . ALA A 1 265 ? -0.739 -21.141 -8.203 1 96 265 ALA A O 1
ATOM 2061 N N . ALA A 1 266 ? 0.513 -21.984 -9.852 1 96.12 266 ALA A N 1
ATOM 2062 C CA . ALA A 1 266 ? -0.059 -21.109 -10.883 1 96.12 266 ALA A CA 1
ATOM 2063 C C . ALA A 1 266 ? -1.504 -21.5 -11.18 1 96.12 266 ALA A C 1
ATOM 2065 O O . ALA A 1 266 ? -2.236 -20.734 -11.82 1 96.12 266 ALA A O 1
ATOM 2066 N N . HIS A 1 267 ? -1.91 -22.656 -10.719 1 95.06 267 HIS A N 1
ATOM 2067 C CA . HIS A 1 267 ? -3.238 -23.172 -11.039 1 95.06 267 HIS A CA 1
ATOM 2068 C C . HIS A 1 267 ? -4.137 -23.188 -9.812 1 95.06 267 HIS A C 1
ATOM 2070 O O . HIS A 1 267 ? -5.258 -23.688 -9.859 1 95.06 267 HIS A O 1
ATOM 2076 N N . LEU A 1 268 ? -3.645 -22.609 -8.719 1 95.56 268 LEU A N 1
ATOM 2077 C CA . LEU A 1 268 ? -4.484 -22.406 -7.547 1 95.56 268 LEU A CA 1
ATOM 2078 C C . LEU A 1 268 ? -5.605 -21.406 -7.855 1 95.56 268 LEU A C 1
ATOM 2080 O O . LEU A 1 268 ? -5.504 -20.625 -8.797 1 95.56 268 LEU A O 1
ATOM 2084 N N . PRO A 1 269 ? -6.703 -21.516 -7.031 1 96.31 269 PRO A N 1
ATOM 2085 C CA . PRO A 1 269 ? -7.727 -20.484 -7.203 1 96.31 269 PRO A CA 1
ATOM 2086 C C . PRO A 1 269 ? -7.18 -19.062 -6.977 1 96.31 269 PRO A C 1
ATOM 2088 O O . PRO A 1 269 ? -6.25 -18.875 -6.188 1 96.31 269 PRO A O 1
ATOM 2091 N N . CYS A 1 270 ? -7.758 -18.109 -7.672 1 96.38 270 CYS A N 1
ATOM 2092 C CA . CYS A 1 270 ? -7.32 -16.719 -7.539 1 96.38 270 CYS A CA 1
ATOM 2093 C C . CYS A 1 270 ? -7.633 -16.188 -6.148 1 96.38 270 CYS A C 1
ATOM 2095 O O . CYS A 1 270 ? -6.871 -15.383 -5.598 1 96.38 270 CYS A O 1
ATOM 2097 N N . ASN A 1 271 ? -8.812 -16.594 -5.641 1 94.62 271 ASN A N 1
ATOM 2098 C CA . ASN A 1 271 ? -9.336 -16.109 -4.371 1 94.62 271 ASN A CA 1
ATOM 2099 C C . ASN A 1 271 ? -9.75 -17.266 -3.455 1 94.62 271 ASN A C 1
ATOM 2101 O O . ASN A 1 271 ? -9.828 -18.406 -3.891 1 94.62 271 ASN A O 1
ATOM 2105 N N . ASN A 1 272 ? -9.977 -16.844 -2.193 1 92.31 272 ASN A N 1
ATOM 2106 C CA . ASN A 1 272 ? -10.312 -17.859 -1.198 1 92.31 272 ASN A CA 1
ATOM 2107 C C . ASN A 1 272 ? -11.75 -18.359 -1.362 1 92.31 272 ASN A C 1
ATOM 2109 O O . ASN A 1 272 ? -12.484 -17.859 -2.213 1 92.31 272 ASN A O 1
ATOM 2113 N N . ARG A 1 273 ? -12.062 -19.328 -0.662 1 87.06 273 ARG A N 1
ATOM 2114 C CA . ARG A 1 273 ? -13.266 -20.125 -0.84 1 87.06 273 ARG A CA 1
ATOM 2115 C C . ARG A 1 273 ? -14.523 -19.281 -0.663 1 87.06 273 ARG A C 1
ATOM 2117 O O . ARG A 1 273 ? -15.562 -19.578 -1.245 1 87.06 273 ARG A O 1
ATOM 2124 N N . MET A 1 274 ? -14.453 -18.25 0.035 1 83.44 274 MET A N 1
ATOM 2125 C CA . MET A 1 274 ? -15.648 -17.453 0.317 1 83.44 274 MET A CA 1
ATOM 2126 C C . MET A 1 274 ? -15.891 -16.438 -0.791 1 83.44 274 MET A C 1
ATOM 2128 O O . MET A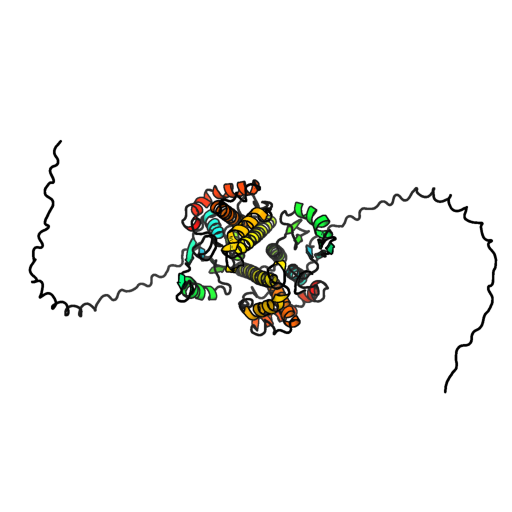 1 274 ? -16.953 -15.797 -0.833 1 83.44 274 MET A O 1
ATOM 2132 N N . ALA A 1 275 ? -14.992 -16.297 -1.736 1 88.19 275 ALA A N 1
ATOM 2133 C CA . ALA A 1 275 ? -15.102 -15.305 -2.795 1 88.19 275 ALA A CA 1
ATOM 2134 C C . ALA A 1 275 ? -16.125 -15.734 -3.848 1 88.19 275 ALA A C 1
ATOM 2136 O O . ALA A 1 275 ? -16.328 -16.922 -4.066 1 88.19 275 ALA A O 1
ATOM 2137 N N . HIS A 1 276 ? -16.703 -14.695 -4.523 1 87.81 276 HIS A N 1
ATOM 2138 C CA . HIS A 1 276 ? -17.656 -14.953 -5.602 1 87.81 276 HIS A CA 1
ATOM 2139 C C . HIS A 1 276 ? -16.953 -15.523 -6.828 1 87.81 276 HIS A C 1
ATOM 2141 O O . HIS A 1 276 ? -17.578 -16.203 -7.645 1 87.81 276 HIS A O 1
ATOM 2147 N N . PHE A 1 277 ? -15.75 -15.18 -6.906 1 87.5 277 PHE A N 1
ATOM 2148 C CA . PHE A 1 277 ? -14.898 -15.719 -7.957 1 87.5 277 PHE A CA 1
ATOM 2149 C C . PHE A 1 277 ? -13.648 -16.359 -7.363 1 87.5 277 PHE A C 1
ATOM 2151 O O . PHE A 1 277 ? -12.898 -15.719 -6.629 1 87.5 277 PHE A O 1
ATOM 2158 N N . ARG A 1 278 ? -13.516 -17.641 -7.797 1 87.19 278 ARG A N 1
ATOM 2159 C CA . ARG A 1 278 ? -12.391 -18.391 -7.242 1 87.19 278 ARG A CA 1
ATOM 2160 C C . ARG A 1 278 ? -11.375 -18.734 -8.32 1 87.19 278 ARG A C 1
ATOM 2162 O O . ARG A 1 278 ? -11.742 -18.922 -9.484 1 87.19 278 ARG A O 1
ATOM 2169 N N . MET B 1 1 ? -44.625 62.125 43.594 1 20.91 1 MET B N 1
ATOM 2170 C CA . MET B 1 1 ? -44.938 63.5 43.219 1 20.91 1 MET B CA 1
ATOM 2171 C C . MET B 1 1 ? -45.281 63.562 41.75 1 20.91 1 MET B C 1
ATOM 2173 O O . MET B 1 1 ? -45 62.656 40.969 1 20.91 1 MET B O 1
ATOM 2177 N N . PRO B 1 2 ? -45 64.688 41.062 1 22.16 2 PRO B N 1
ATOM 2178 C CA . PRO B 1 2 ? -45.625 65.312 39.875 1 22.16 2 PRO B CA 1
ATOM 2179 C C . PRO B 1 2 ? -45.375 64.5 38.625 1 22.16 2 PRO B C 1
ATOM 2181 O O . PRO B 1 2 ? -44.375 63.781 38.531 1 22.16 2 PRO B O 1
ATOM 2184 N N . THR B 1 3 ? -46.312 64.438 37.656 1 20.27 3 THR B N 1
ATOM 2185 C CA . THR B 1 3 ? -46.906 63.719 36.562 1 20.27 3 THR B CA 1
ATOM 2186 C C . THR B 1 3 ? -46.25 64.062 35.219 1 20.27 3 THR B C 1
ATOM 2188 O O . THR B 1 3 ? -46.5 63.438 34.188 1 20.27 3 THR B O 1
ATOM 2191 N N . ARG B 1 4 ? -45.656 65.438 35.25 1 19.7 4 ARG B N 1
ATOM 2192 C CA . ARG B 1 4 ? -45.906 66.188 34.031 1 19.7 4 ARG B CA 1
ATOM 2193 C C . ARG B 1 4 ? -45.281 65.438 32.812 1 19.7 4 ARG B C 1
ATOM 2195 O O . ARG B 1 4 ? -44.188 64.938 32.906 1 19.7 4 ARG B O 1
ATOM 2202 N N . LYS B 1 5 ? -46 65.375 31.734 1 24.62 5 LYS B N 1
ATOM 2203 C CA . LYS B 1 5 ? -46.469 64.812 30.453 1 24.62 5 LYS B CA 1
ATOM 2204 C C . LYS B 1 5 ? -45.562 65.25 29.312 1 24.62 5 LYS B C 1
ATOM 2206 O O . LYS B 1 5 ? -45.906 66.188 28.562 1 24.62 5 LYS B O 1
ATOM 2211 N N . LEU B 1 6 ? -44.125 65.562 29.641 1 21.3 6 LEU B N 1
ATOM 2212 C CA . LEU B 1 6 ? -43.5 66.688 28.859 1 21.3 6 LEU B CA 1
ATOM 2213 C C . LEU B 1 6 ? -43.656 66.438 27.375 1 21.3 6 LEU B C 1
ATOM 2215 O O . LEU B 1 6 ? -43.938 65.312 26.953 1 21.3 6 LEU B O 1
ATOM 2219 N N . ALA B 1 7 ? -42.844 67.062 26.469 1 23.39 7 ALA B N 1
ATOM 2220 C CA . ALA B 1 7 ? -42.75 68 25.359 1 23.39 7 ALA B CA 1
ATOM 2221 C C . ALA B 1 7 ? -42.531 67.25 24.047 1 23.39 7 ALA B C 1
ATOM 2223 O O . ALA B 1 7 ? -41.406 66.875 23.719 1 23.39 7 ALA B O 1
ATOM 2224 N N . ASN B 1 8 ? -43.469 66.188 23.719 1 19.2 8 ASN B N 1
ATOM 2225 C CA . ASN B 1 8 ? -43.062 65.188 22.75 1 19.2 8 ASN B CA 1
ATOM 2226 C C . ASN B 1 8 ? -42.75 65.75 21.391 1 19.2 8 ASN B C 1
ATOM 2228 O O . ASN B 1 8 ? -41.781 65.375 20.734 1 19.2 8 ASN B O 1
ATOM 2232 N N . PRO B 1 9 ? -43.75 66.688 20.859 1 21.47 9 PRO B N 1
ATOM 2233 C CA . PRO B 1 9 ? -44.281 66.062 19.609 1 21.47 9 PRO B CA 1
ATOM 2234 C C . PRO B 1 9 ? -43.344 66.312 18.422 1 21.47 9 PRO B C 1
ATOM 2236 O O . PRO B 1 9 ? -42.938 65.375 17.75 1 21.47 9 PRO B O 1
ATOM 2239 N N . LEU B 1 10 ? -43.719 67.438 17.422 1 21.67 10 LEU B N 1
ATOM 2240 C CA . LEU B 1 10 ? -44.219 67.25 16.062 1 21.67 10 LEU B CA 1
ATOM 2241 C C . LEU B 1 10 ? -43.125 67.625 15.055 1 21.67 10 LEU B C 1
ATOM 2243 O O . LEU B 1 10 ? -42.562 68.688 15.102 1 21.67 10 LEU B O 1
ATOM 2247 N N . TRP B 1 11 ? -42.25 66.688 14.555 1 21.28 11 TRP B N 1
ATOM 2248 C CA . TRP B 1 11 ? -41.062 66.562 13.711 1 21.28 11 TRP B CA 1
ATOM 2249 C C . TRP B 1 11 ? -41.344 67.188 12.352 1 21.28 11 TRP B C 1
ATOM 2251 O O . TRP B 1 11 ? -42.219 66.812 11.617 1 21.28 11 TRP B O 1
ATOM 2261 N N . ALA B 1 12 ? -41.219 68.625 12.25 1 21.06 12 ALA B N 1
ATOM 2262 C CA . ALA B 1 12 ? -41.531 69.438 11.117 1 21.06 12 ALA B CA 1
ATOM 2263 C C . ALA B 1 12 ? -40.844 68.938 9.844 1 21.06 12 ALA B C 1
ATOM 2265 O O . ALA B 1 12 ? -39.656 68.562 9.867 1 21.06 12 ALA B O 1
ATOM 2266 N N . PHE B 1 13 ? -41.531 68.688 8.664 1 23.62 13 PHE B N 1
ATOM 2267 C CA . PHE B 1 13 ? -41.531 68.062 7.355 1 23.62 13 PHE B CA 1
ATOM 2268 C C . PHE B 1 13 ? -40.719 68.875 6.355 1 23.62 13 PHE B C 1
ATOM 2270 O O . PHE B 1 13 ? -40.594 68.5 5.191 1 23.62 13 PHE B O 1
ATOM 2277 N N . ALA B 1 14 ? -39.844 69.875 6.887 1 21 14 ALA B N 1
ATOM 2278 C CA . ALA B 1 14 ? -39.75 70.938 5.852 1 21 14 ALA B CA 1
ATOM 2279 C C . ALA B 1 14 ? -39.188 70.312 4.555 1 21 14 ALA B C 1
ATOM 2281 O O . ALA B 1 14 ? -38.469 69.312 4.578 1 21 14 ALA B O 1
ATOM 2282 N N . PHE B 1 15 ? -39.5 70.938 3.318 1 23.58 15 PHE B N 1
ATOM 2283 C CA . PHE B 1 15 ? -39.812 70.875 1.895 1 23.58 15 PHE B CA 1
ATOM 2284 C C . PHE B 1 15 ? -38.562 70.938 1.059 1 23.58 15 PHE B C 1
ATOM 2286 O O . PHE B 1 15 ? -38.562 71.438 -0.064 1 23.58 15 PHE B O 1
ATOM 2293 N N . PRO B 1 16 ? -37.344 70.5 1.564 1 25.05 16 PRO B N 1
ATOM 2294 C CA . PRO B 1 16 ? -36.219 71.188 0.923 1 25.05 16 PRO B CA 1
ATOM 2295 C C . PRO B 1 16 ? -36.219 71.062 -0.595 1 25.05 16 PRO B C 1
ATOM 2297 O O . PRO B 1 16 ? -36.75 70.062 -1.114 1 25.05 16 PRO B O 1
ATOM 2300 N N . THR B 1 17 ? -36.094 72.188 -1.402 1 23.78 17 THR B N 1
ATOM 2301 C CA . THR B 1 17 ? -36.25 72.625 -2.787 1 23.78 17 THR B CA 1
ATOM 2302 C C . THR B 1 17 ? -35.312 71.812 -3.701 1 23.78 17 THR B C 1
ATOM 2304 O O . THR B 1 17 ? -34.281 71.312 -3.256 1 23.78 17 THR B O 1
ATOM 2307 N N . VAL B 1 18 ? -35.688 71.375 -4.961 1 24.38 18 VAL B N 1
ATOM 2308 C CA . VAL B 1 18 ? -35.562 70.375 -6.027 1 24.38 18 VAL B CA 1
ATOM 2309 C C . VAL B 1 18 ? -34.281 70.625 -6.816 1 24.38 18 VAL B C 1
ATOM 2311 O O . VAL B 1 18 ? -33.938 69.875 -7.707 1 24.38 18 VAL B O 1
ATOM 2314 N N . GLY B 1 19 ? -33.438 71.688 -6.496 1 22.03 19 GLY B N 1
ATOM 2315 C CA . GLY B 1 19 ? -32.906 72.312 -7.691 1 22.03 19 GLY B CA 1
ATOM 2316 C C . GLY B 1 19 ? -31.875 71.5 -8.406 1 22.03 19 GLY B C 1
ATOM 2317 O O . GLY B 1 19 ? -31.016 72 -9.125 1 22.03 19 GLY B O 1
ATOM 2318 N N . ALA B 1 20 ? -31.625 70.188 -8.102 1 22.92 20 ALA B N 1
ATOM 2319 C CA . ALA B 1 20 ? -30.312 69.562 -8.273 1 22.92 20 ALA B CA 1
ATOM 2320 C C . ALA B 1 20 ? -30.031 69.25 -9.742 1 22.92 20 ALA B C 1
ATOM 2322 O O . ALA B 1 20 ? -30.156 68.125 -10.18 1 22.92 20 ALA B O 1
ATOM 2323 N N . ALA B 1 21 ? -30.594 70 -10.703 1 21.39 21 ALA B N 1
ATOM 2324 C CA . ALA B 1 21 ? -30.766 69.375 -12 1 21.39 21 ALA B CA 1
ATOM 2325 C C . ALA B 1 21 ? -29.422 68.938 -12.594 1 21.39 21 ALA B C 1
ATOM 2327 O O . ALA B 1 21 ? -29.281 67.875 -13.109 1 21.39 21 ALA B O 1
ATOM 2328 N N . LEU B 1 22 ? -28.516 69.875 -12.945 1 24.72 22 LEU B N 1
ATOM 2329 C C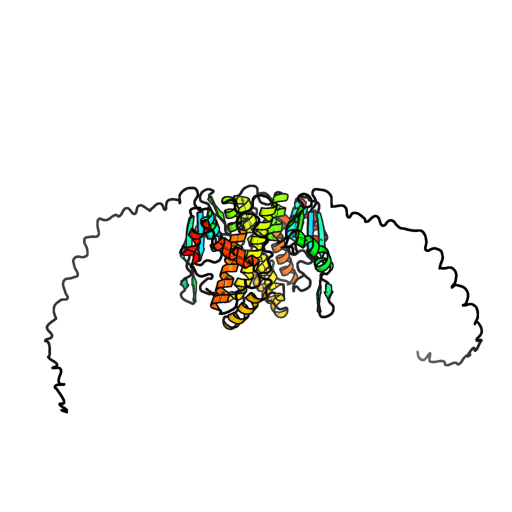A . LEU B 1 22 ? -28.031 70.125 -14.305 1 24.72 22 LEU B CA 1
ATOM 2330 C C . LEU B 1 22 ? -26.75 69.312 -14.547 1 24.72 22 LEU B C 1
ATOM 2332 O O . LEU B 1 22 ? -25.656 69.875 -14.547 1 24.72 22 LEU B O 1
ATOM 2336 N N . THR B 1 23 ? -26.281 68.312 -13.758 1 22.09 23 THR B N 1
ATOM 2337 C CA . THR B 1 23 ? -24.875 67.938 -13.594 1 22.09 23 THR B CA 1
ATOM 2338 C C . THR B 1 23 ? -24.375 67.188 -14.805 1 22.09 23 THR B C 1
ATOM 2340 O O . THR B 1 23 ? -23.203 66.812 -14.867 1 22.09 23 THR B O 1
ATOM 2343 N N . ILE B 1 24 ? -25.156 66.75 -15.844 1 24.05 24 ILE B N 1
ATOM 2344 C CA . ILE B 1 24 ? -24.875 65.375 -16.375 1 24.05 24 ILE B CA 1
ATOM 2345 C C . ILE B 1 24 ? -23.688 65.438 -17.328 1 24.05 24 ILE B C 1
ATOM 2347 O O . ILE B 1 24 ? -22.969 64.5 -17.516 1 24.05 24 ILE B O 1
ATOM 2351 N N . ILE B 1 25 ? -23.375 66.562 -18.047 1 23.58 25 ILE B N 1
ATOM 2352 C CA . ILE B 1 25 ? -23.016 66.438 -19.453 1 23.58 25 ILE B CA 1
ATOM 2353 C C . ILE B 1 25 ? -21.562 66 -19.594 1 23.58 25 ILE B C 1
ATOM 2355 O O . ILE B 1 25 ? -21.25 65.188 -20.484 1 23.58 25 ILE B O 1
ATOM 2359 N N . ALA B 1 26 ? -20.641 66.562 -18.859 1 23.8 26 ALA B N 1
ATOM 2360 C CA . ALA B 1 26 ? -19.328 66.875 -19.438 1 23.8 26 ALA B CA 1
ATOM 2361 C C . ALA B 1 26 ? -18.484 65.625 -19.562 1 23.8 26 ALA B C 1
ATOM 2363 O O . ALA B 1 26 ? -17.328 65.688 -19.984 1 23.8 26 ALA B O 1
ATOM 2364 N N . ALA B 1 27 ? -18.797 64.438 -19.078 1 24.45 27 ALA B N 1
ATOM 2365 C CA . ALA B 1 27 ? -17.734 63.5 -18.719 1 24.45 27 ALA B CA 1
ATOM 2366 C C . ALA B 1 27 ? -17.188 62.812 -19.953 1 24.45 27 ALA B C 1
ATOM 2368 O O . ALA B 1 27 ? -16.328 61.906 -19.844 1 24.45 27 ALA B O 1
ATOM 2369 N N . VAL B 1 28 ? -17.688 62.969 -21.156 1 25.72 28 VAL B N 1
ATOM 2370 C CA . VAL B 1 28 ? -17.469 61.938 -22.172 1 25.72 28 VAL B CA 1
ATOM 2371 C C . VAL B 1 28 ? -16.016 62 -22.656 1 25.72 28 VAL B C 1
ATOM 2373 O O . VAL B 1 28 ? -15.406 60.938 -22.906 1 25.72 28 VAL B O 1
ATOM 2376 N N . VAL B 1 29 ? -15.492 63.188 -22.891 1 25.5 29 VAL B N 1
ATOM 2377 C CA . VAL B 1 29 ? -14.539 63.344 -24 1 25.5 29 VAL B CA 1
ATOM 2378 C C . VAL B 1 29 ? -13.211 62.688 -23.625 1 25.5 29 VAL B C 1
ATOM 2380 O O . VAL B 1 29 ? -12.539 62.094 -24.484 1 25.5 29 VAL B O 1
ATOM 2383 N N . ALA B 1 30 ? -12.703 62.906 -22.453 1 26.17 30 ALA B N 1
ATOM 2384 C CA . ALA B 1 30 ? -11.25 62.938 -22.312 1 26.17 30 ALA B CA 1
ATOM 2385 C C . ALA B 1 30 ? -10.664 61.531 -22.438 1 26.17 30 ALA B C 1
ATOM 2387 O O . ALA B 1 30 ? -9.445 61.344 -22.344 1 26.17 30 ALA B O 1
ATOM 2388 N N . ALA B 1 31 ? -11.375 60.469 -22.672 1 24.38 31 ALA B N 1
ATOM 2389 C CA . ALA B 1 31 ? -10.781 59.188 -22.391 1 24.38 31 ALA B CA 1
ATOM 2390 C C . ALA B 1 31 ? -9.773 58.781 -23.469 1 24.38 31 ALA B C 1
ATOM 2392 O O . ALA B 1 31 ? -9.078 57.781 -23.344 1 24.38 31 ALA B O 1
ATOM 2393 N N . ALA B 1 32 ? -9.773 59.406 -24.609 1 26.02 32 ALA B N 1
ATOM 2394 C CA . ALA B 1 32 ? -9.195 58.688 -25.734 1 26.02 32 ALA B CA 1
ATOM 2395 C C . ALA B 1 32 ? -7.68 58.562 -25.578 1 26.02 32 ALA B C 1
ATOM 2397 O O . ALA B 1 32 ? -7.086 57.594 -26.047 1 26.02 32 ALA B O 1
ATOM 2398 N N . ALA B 1 33 ? -7.051 59.625 -25.188 1 26.16 33 ALA B N 1
ATOM 2399 C CA . ALA B 1 33 ? -5.676 59.781 -25.656 1 26.16 33 ALA B CA 1
ATOM 2400 C C . ALA B 1 33 ? -4.762 58.75 -25.016 1 26.16 33 ALA B C 1
ATOM 2402 O O . ALA B 1 33 ? -3.689 58.438 -25.531 1 26.16 33 ALA B O 1
ATOM 2403 N N . ALA B 1 34 ? -4.918 58.469 -23.719 1 26.52 34 ALA B N 1
ATOM 2404 C CA . ALA B 1 34 ? -3.713 58.094 -22.984 1 26.52 34 ALA B CA 1
ATOM 2405 C C . ALA B 1 34 ? -3.26 56.688 -23.359 1 26.52 34 ALA B C 1
ATOM 2407 O O . ALA B 1 34 ? -3.154 55.812 -22.5 1 26.52 34 ALA B O 1
ATOM 2408 N N . ARG B 1 35 ? -3.67 56.125 -24.422 1 25.53 35 ARG B N 1
ATOM 2409 C CA . ARG B 1 35 ? -3.41 54.719 -24.656 1 25.53 35 ARG B CA 1
ATOM 2410 C C . ARG B 1 35 ? -1.917 54.438 -24.812 1 25.53 35 ARG B C 1
ATOM 2412 O O . ARG B 1 35 ? -1.505 53.312 -25.062 1 25.53 35 ARG B O 1
ATOM 2419 N N . ARG B 1 36 ? -1.187 55.5 -25.125 1 24.62 36 ARG B N 1
ATOM 2420 C CA . ARG B 1 36 ? -0.011 55.094 -25.891 1 24.62 36 ARG B CA 1
ATOM 2421 C C . ARG B 1 36 ? 0.866 54.156 -25.094 1 24.62 36 ARG B C 1
ATOM 2423 O O . ARG B 1 36 ? 1.353 53.156 -25.625 1 24.62 36 ARG B O 1
ATOM 2430 N N . LEU B 1 37 ? 1.544 54.688 -24.047 1 26.23 37 LEU B N 1
ATOM 2431 C CA . LEU B 1 37 ? 2.977 54.438 -23.906 1 26.23 37 LEU B CA 1
ATOM 2432 C C . LEU B 1 37 ? 3.248 53.094 -23.234 1 26.23 37 LEU B C 1
ATOM 2434 O O . LEU B 1 37 ? 4.375 52.594 -23.281 1 26.23 37 LEU B O 1
ATOM 2438 N N . HIS B 1 38 ? 2.439 52.656 -22.219 1 25.52 38 HIS B N 1
ATOM 2439 C CA . HIS B 1 38 ? 3.15 51.875 -21.219 1 25.52 38 HIS B CA 1
ATOM 2440 C C . HIS B 1 38 ? 3.447 50.469 -21.719 1 25.52 38 HIS B C 1
ATOM 2442 O O . HIS B 1 38 ? 2.555 49.594 -21.766 1 25.52 38 HIS B O 1
ATOM 2448 N N . ARG B 1 39 ? 4.203 50.281 -22.766 1 25.75 39 ARG B N 1
ATOM 2449 C CA . ARG B 1 39 ? 4.629 48.906 -23.094 1 25.75 39 ARG B CA 1
ATOM 2450 C C . ARG B 1 39 ? 5.273 48.219 -21.906 1 25.75 39 ARG B C 1
ATOM 2452 O O . ARG B 1 39 ? 6.406 48.562 -21.531 1 25.75 39 ARG B O 1
ATOM 2459 N N . HIS B 1 40 ? 4.516 47.969 -20.75 1 25.44 40 HIS B N 1
ATOM 2460 C CA . HIS B 1 40 ? 5.121 47.25 -19.656 1 25.44 40 HIS B CA 1
ATOM 2461 C C . HIS B 1 40 ? 5.77 45.969 -20.125 1 25.44 40 HIS B C 1
ATOM 2463 O O . HIS B 1 40 ? 5.172 45.219 -20.906 1 25.44 40 HIS B O 1
ATOM 2469 N N . HIS B 1 41 ? 7.07 45.969 -20.297 1 28.19 41 HIS B N 1
ATOM 2470 C CA . HIS B 1 41 ? 7.949 44.812 -20.406 1 28.19 41 HIS B CA 1
ATOM 2471 C C . HIS B 1 41 ? 7.609 43.75 -19.359 1 28.19 41 HIS B C 1
ATOM 2473 O O . HIS B 1 41 ? 7.902 43.938 -18.172 1 28.19 41 HIS B O 1
ATOM 2479 N N . ARG B 1 42 ? 6.539 43.094 -19.438 1 27.02 42 ARG B N 1
ATOM 2480 C CA . ARG B 1 42 ? 6.297 41.938 -18.562 1 27.02 42 ARG B CA 1
ATOM 2481 C C . ARG B 1 42 ? 7.477 40.969 -18.594 1 27.02 42 ARG B C 1
ATOM 2483 O O . ARG B 1 42 ? 7.715 40.312 -19.594 1 27.02 42 ARG B O 1
ATOM 2490 N N . ARG B 1 43 ? 8.602 41.406 -17.984 1 29.83 43 ARG B N 1
ATOM 2491 C CA . ARG B 1 43 ? 9.609 40.406 -17.641 1 29.83 43 ARG B CA 1
ATOM 2492 C C . ARG B 1 43 ? 8.953 39.156 -17.094 1 29.83 43 ARG B C 1
ATOM 2494 O O . ARG B 1 43 ? 8.188 39.188 -16.141 1 29.83 43 ARG B O 1
ATOM 2501 N N . GLY B 1 44 ? 8.578 38.344 -17.953 1 30.31 44 GLY B N 1
ATOM 2502 C CA . GLY B 1 44 ? 8.188 37 -17.547 1 30.31 44 GLY B CA 1
ATOM 2503 C C . GLY B 1 44 ? 8.969 36.5 -16.344 1 30.31 44 GLY B C 1
ATOM 2504 O O . GLY B 1 44 ? 10.195 36.5 -16.344 1 30.31 44 GLY B O 1
ATOM 2505 N N . LEU B 1 45 ? 8.609 36.906 -15.141 1 30.28 45 LEU B N 1
ATOM 2506 C CA . LEU B 1 45 ? 9.18 36.312 -13.945 1 30.28 45 LEU B CA 1
ATOM 2507 C C . LEU B 1 45 ? 9.539 34.844 -14.203 1 30.28 45 LEU B C 1
ATOM 2509 O O . LEU B 1 45 ? 8.664 34.031 -14.484 1 30.28 45 LEU B O 1
ATOM 2513 N N . CYS B 1 46 ? 10.648 34.594 -14.836 1 30.52 46 CYS B N 1
ATOM 2514 C CA . CYS B 1 46 ? 11.258 33.25 -14.773 1 30.52 46 CYS B CA 1
ATOM 2515 C C . CYS B 1 46 ? 10.969 32.594 -13.43 1 30.52 46 CYS B C 1
ATOM 2517 O O . CYS B 1 46 ? 11.359 33.094 -12.383 1 30.52 46 CYS B O 1
ATOM 2519 N N . ARG B 1 47 ? 9.797 32.125 -13.188 1 36.5 47 ARG B N 1
ATOM 2520 C CA . ARG B 1 47 ? 9.656 31.281 -12.008 1 36.5 47 ARG B CA 1
ATOM 2521 C C . ARG B 1 47 ? 10.938 30.5 -11.742 1 36.5 47 ARG B C 1
ATOM 2523 O O . ARG B 1 47 ? 11.328 29.625 -12.531 1 36.5 47 ARG B O 1
ATOM 2530 N N . SER B 1 48 ? 11.953 31.094 -11.219 1 37.88 48 SER B N 1
ATOM 2531 C CA . SER B 1 48 ? 13.227 30.531 -10.789 1 37.88 48 SER B CA 1
ATOM 2532 C C . SER B 1 48 ? 13.039 29.141 -10.18 1 37.88 48 SER B C 1
ATOM 2534 O O . SER B 1 48 ? 12.094 28.922 -9.422 1 37.88 48 SER B O 1
ATOM 2536 N N . ARG B 1 49 ? 13.492 28.125 -10.922 1 44.28 49 ARG B N 1
ATOM 2537 C CA . ARG B 1 49 ? 13.625 26.797 -10.336 1 44.28 49 ARG B CA 1
ATOM 2538 C C . ARG B 1 49 ? 14.055 26.891 -8.875 1 44.28 49 ARG B C 1
ATOM 2540 O O . ARG B 1 49 ? 14.992 27.609 -8.539 1 44.28 49 ARG B O 1
ATOM 2547 N N . PRO B 1 50 ? 13.156 26.562 -7.973 1 50.09 50 PRO B N 1
ATOM 2548 C CA . PRO B 1 50 ? 13.641 26.594 -6.594 1 50.09 50 PRO B CA 1
ATOM 2549 C C . PRO B 1 50 ? 15.086 26.094 -6.469 1 50.09 50 PRO B C 1
ATOM 2551 O O . PRO B 1 50 ? 15.555 25.328 -7.309 1 50.09 50 PRO B O 1
ATOM 2554 N N . PRO B 1 51 ? 15.867 26.672 -5.676 1 51.66 51 PRO B N 1
ATOM 2555 C CA . PRO B 1 51 ? 17.266 26.297 -5.477 1 51.66 51 PRO B CA 1
ATOM 2556 C C . PRO B 1 51 ? 17.453 24.781 -5.332 1 51.66 51 PRO B C 1
ATOM 2558 O O . PRO B 1 51 ? 16.531 24.094 -4.918 1 51.66 51 PRO B O 1
ATOM 2561 N N . ALA B 1 52 ? 18.578 24.172 -5.789 1 50.41 52 ALA B N 1
ATOM 2562 C CA . ALA B 1 52 ? 19.172 22.844 -5.637 1 50.41 52 ALA B CA 1
ATOM 2563 C C . ALA B 1 52 ? 19 22.328 -4.211 1 50.41 52 ALA B C 1
ATOM 2565 O O . ALA B 1 52 ? 19.125 23.094 -3.248 1 50.41 52 ALA B O 1
ATOM 2566 N N . GLY B 1 53 ? 18.312 21.25 -3.875 1 61 53 GLY B N 1
ATOM 2567 C CA . GLY B 1 53 ? 18.094 20.609 -2.584 1 61 53 GLY B CA 1
ATOM 2568 C C . GLY B 1 53 ? 16.688 20.766 -2.072 1 61 53 GLY B C 1
ATOM 2569 O O . GLY B 1 53 ? 16.406 20.469 -0.908 1 61 53 GLY B O 1
ATOM 2570 N N . THR B 1 54 ? 15.766 21.234 -3.076 1 87.56 54 THR B N 1
ATOM 2571 C CA . THR B 1 54 ? 14.422 21.609 -2.662 1 87.56 54 THR B CA 1
ATOM 2572 C C . THR B 1 54 ? 13.391 20.656 -3.254 1 87.56 54 THR B C 1
ATOM 2574 O O . THR B 1 54 ? 13.68 19.938 -4.223 1 87.56 54 THR B O 1
ATOM 2577 N N . PHE B 1 55 ? 12.414 20.453 -2.506 1 97.56 55 PHE B N 1
ATOM 2578 C CA . PHE B 1 55 ? 11.273 19.609 -2.869 1 97.56 55 PHE B CA 1
ATOM 2579 C C . PHE B 1 55 ? 10.031 20.469 -3.109 1 97.56 55 PHE B C 1
ATOM 2581 O O . PHE B 1 55 ? 9.938 21.578 -2.604 1 97.56 55 PHE B O 1
ATOM 2588 N N . THR B 1 56 ? 9.25 20.031 -4.059 1 98.31 56 THR B N 1
ATOM 2589 C CA . THR B 1 56 ? 7.852 20.453 -4.098 1 98.31 56 THR B CA 1
ATOM 2590 C C . THR B 1 56 ? 6.926 19.312 -3.709 1 98.31 56 THR B C 1
ATOM 2592 O O . THR B 1 56 ? 7.043 18.203 -4.238 1 98.31 56 THR B O 1
ATOM 2595 N N . LEU B 1 57 ? 6.141 19.562 -2.719 1 98.56 57 LEU B N 1
ATOM 2596 C CA . LEU B 1 57 ? 5.094 18.641 -2.312 1 98.56 57 LEU B CA 1
ATOM 2597 C C . LEU B 1 57 ? 3.715 19.172 -2.686 1 98.56 57 LEU B C 1
ATOM 2599 O O . LEU B 1 57 ? 3.336 20.266 -2.262 1 98.56 57 LEU B O 1
ATOM 2603 N N . GLY B 1 58 ? 3.018 18.422 -3.537 1 98.69 58 GLY B N 1
ATOM 2604 C CA . GLY B 1 58 ? 1.683 18.828 -3.955 1 98.69 58 GLY B CA 1
ATOM 2605 C C . GLY B 1 58 ? 0.589 17.953 -3.359 1 98.69 58 GLY B C 1
ATOM 2606 O O . GLY B 1 58 ? 0.696 16.734 -3.357 1 98.69 58 GLY B O 1
ATOM 2607 N N . TYR B 1 59 ? -0.455 18.641 -2.826 1 98.62 59 TYR B N 1
ATOM 2608 C CA . TYR B 1 59 ? -1.599 17.922 -2.283 1 98.62 59 TYR B CA 1
ATOM 2609 C C . TYR B 1 59 ? -2.803 18.844 -2.127 1 98.62 59 TYR B C 1
ATOM 2611 O O . TYR B 1 59 ? -2.703 20.047 -2.357 1 98.62 59 TYR B O 1
ATOM 2619 N N . TRP B 1 60 ? -3.977 18.219 -1.794 1 97.69 60 TRP B N 1
ATOM 2620 C CA . TRP B 1 60 ? -5.141 19 -1.391 1 97.69 60 TRP B CA 1
ATOM 2621 C C . TRP B 1 60 ? -4.82 19.875 -0.184 1 97.69 60 TRP B C 1
ATOM 2623 O O . TRP B 1 60 ? -3.887 19.594 0.567 1 97.69 60 TRP B O 1
ATOM 2633 N N . ASP B 1 61 ? -5.605 20.891 0.017 1 97 61 ASP B N 1
ATOM 2634 C CA . ASP B 1 61 ? -5.422 21.75 1.187 1 97 61 ASP B CA 1
ATOM 2635 C C . ASP B 1 61 ? -6.004 21.094 2.439 1 97 61 ASP B C 1
ATOM 2637 O O . ASP B 1 61 ? -6.816 21.703 3.139 1 97 61 ASP B O 1
ATOM 2641 N N . ILE B 1 62 ? -5.562 19.969 2.758 1 97.88 62 ILE B N 1
ATOM 2642 C CA . ILE B 1 62 ? -5.883 19.188 3.941 1 97.88 62 ILE B CA 1
ATOM 2643 C C . ILE B 1 62 ? -4.621 18.5 4.465 1 97.88 62 ILE B C 1
ATOM 2645 O O . ILE B 1 62 ? -3.582 18.5 3.799 1 97.88 62 ILE B O 1
ATOM 2649 N N . ARG B 1 63 ? -4.629 17.969 5.703 1 97.88 63 ARG B N 1
ATOM 2650 C CA . ARG B 1 63 ? -3.529 17.141 6.195 1 97.88 63 ARG B CA 1
ATOM 2651 C C . ARG B 1 63 ? -3.387 15.867 5.363 1 97.88 63 ARG B C 1
ATOM 2653 O O . ARG B 1 63 ? -2.336 15.625 4.77 1 97.88 63 ARG B O 1
ATOM 2660 N N . GLY B 1 64 ? -4.484 15.086 5.27 1 96.19 64 GLY B N 1
ATOM 2661 C CA . GLY B 1 64 ? -4.609 13.898 4.438 1 96.19 64 GLY B CA 1
ATOM 2662 C C . GLY B 1 64 ? -3.299 13.156 4.254 1 96.19 64 GLY B C 1
ATOM 2663 O O . GLY B 1 64 ? -2.566 12.93 5.223 1 96.19 64 GLY B O 1
ATOM 2664 N N . LEU B 1 65 ? -3.018 12.805 3.113 1 97.94 65 LEU B N 1
ATOM 2665 C CA . LEU B 1 65 ? -1.893 11.945 2.771 1 97.94 65 LEU B CA 1
ATOM 2666 C C . LEU B 1 65 ? -0.601 12.75 2.668 1 97.94 65 LEU B C 1
ATOM 2668 O O . LEU B 1 65 ? 0.483 12.18 2.539 1 97.94 65 LEU B O 1
ATOM 2672 N N . ALA B 1 66 ? -0.653 14.047 2.848 1 98.44 66 ALA B N 1
ATOM 2673 C CA . ALA B 1 66 ? 0.571 14.828 2.709 1 98.44 66 ALA B CA 1
ATOM 2674 C C . ALA B 1 66 ? 1.218 15.078 4.07 1 98.44 66 ALA B C 1
ATOM 2676 O O . ALA B 1 66 ? 2.395 15.438 4.148 1 98.44 66 ALA B O 1
ATOM 2677 N N . ALA B 1 67 ? 0.471 14.922 5.125 1 98.5 67 ALA B N 1
ATOM 2678 C CA . ALA B 1 67 ? 0.954 15.273 6.457 1 98.5 67 ALA B CA 1
ATOM 2679 C C . ALA B 1 67 ? 2.215 14.492 6.809 1 98.5 67 ALA B C 1
ATOM 2681 O O . ALA B 1 67 ? 3.193 15.062 7.297 1 98.5 67 ALA B O 1
ATOM 2682 N N . PRO B 1 68 ? 2.266 13.195 6.543 1 98.25 68 PRO B N 1
ATOM 2683 C CA . PRO B 1 68 ? 3.494 12.461 6.871 1 98.25 68 PRO B CA 1
ATOM 2684 C C . PRO B 1 68 ? 4.715 13.016 6.137 1 98.25 68 PRO B C 1
ATOM 2686 O O . PRO B 1 68 ? 5.789 13.148 6.734 1 98.25 68 PRO B O 1
ATOM 2689 N N . ALA B 1 69 ? 4.555 13.305 4.895 1 98.75 69 ALA B N 1
ATOM 2690 C CA . ALA B 1 69 ? 5.676 13.844 4.133 1 98.75 69 ALA B CA 1
ATOM 2691 C C . ALA B 1 69 ? 6.09 15.211 4.664 1 98.75 69 ALA B C 1
ATOM 2693 O O . ALA B 1 69 ? 7.281 15.523 4.738 1 98.75 69 ALA B O 1
ATOM 2694 N N . ARG B 1 70 ? 5.109 16.047 5.035 1 98.5 70 ARG B N 1
ATOM 2695 C CA . ARG B 1 70 ? 5.406 17.344 5.645 1 98.5 70 ARG B CA 1
ATOM 2696 C C . ARG B 1 70 ? 6.199 17.172 6.938 1 98.5 70 ARG B C 1
ATOM 2698 O O . ARG B 1 70 ? 7.145 17.922 7.195 1 98.5 70 ARG B O 1
ATOM 2705 N N . MET B 1 71 ? 5.809 16.203 7.691 1 98.38 71 MET B N 1
ATOM 2706 C CA . MET B 1 71 ? 6.516 15.938 8.938 1 98.38 71 MET B CA 1
ATOM 2707 C C . MET B 1 71 ? 7.938 15.469 8.672 1 98.38 71 MET B C 1
ATOM 2709 O O . MET B 1 71 ? 8.875 15.867 9.367 1 98.38 71 MET B O 1
ATOM 2713 N N . MET B 1 72 ? 8.125 14.602 7.672 1 97.88 72 MET B N 1
ATOM 2714 C CA . MET B 1 72 ? 9.461 14.133 7.312 1 97.88 72 MET B CA 1
ATOM 2715 C C . MET B 1 72 ? 10.359 15.305 6.934 1 97.88 72 MET B C 1
ATOM 2717 O O . MET B 1 72 ? 11.508 15.391 7.391 1 97.88 72 MET B O 1
ATOM 2721 N N . LEU B 1 73 ? 9.844 16.172 6.09 1 98.12 73 LEU B N 1
ATOM 2722 C CA . LEU B 1 73 ? 10.609 17.312 5.621 1 98.12 73 LEU B CA 1
ATOM 2723 C C . LEU B 1 73 ? 10.945 18.25 6.777 1 98.12 73 LEU B C 1
ATOM 2725 O O . LEU B 1 73 ? 12.086 18.719 6.891 1 98.12 73 LEU B O 1
ATOM 2729 N N . ALA B 1 74 ? 9.992 18.469 7.629 1 97.31 74 ALA B N 1
ATOM 2730 C CA . ALA B 1 74 ? 10.219 19.312 8.797 1 97.31 74 ALA B CA 1
ATOM 2731 C C . ALA B 1 74 ? 11.258 18.703 9.727 1 97.31 74 ALA B C 1
ATOM 2733 O O . ALA B 1 74 ? 12.18 19.375 10.188 1 97.31 74 ALA B O 1
ATOM 2734 N N . TYR B 1 75 ? 11.094 17.422 10.008 1 96.44 75 TYR B N 1
ATOM 2735 C CA . TYR B 1 75 ? 11.984 16.703 10.914 1 96.44 75 TYR B CA 1
ATOM 2736 C C . TYR B 1 75 ? 13.438 16.828 10.469 1 96.44 75 TYR B C 1
ATOM 2738 O O . TYR B 1 75 ? 14.336 16.969 11.297 1 96.44 75 TYR B O 1
ATOM 2746 N N . ARG B 1 76 ? 13.648 16.844 9.148 1 96.56 76 ARG B N 1
ATOM 2747 C CA . ARG B 1 76 ? 15.008 16.875 8.617 1 96.56 76 ARG B CA 1
ATOM 2748 C C . ARG B 1 76 ? 15.406 18.297 8.227 1 96.56 76 ARG B C 1
ATOM 2750 O O . ARG B 1 76 ? 16.531 18.516 7.758 1 96.56 76 ARG B O 1
ATOM 2757 N N . GLY B 1 77 ? 14.531 19.203 8.375 1 95.69 77 GLY B N 1
ATOM 2758 C CA . GLY B 1 77 ? 14.82 20.594 8.047 1 95.69 77 GLY B CA 1
ATOM 2759 C C . GLY B 1 77 ? 15.023 20.828 6.562 1 95.69 77 GLY B C 1
ATOM 2760 O O . GLY B 1 77 ? 15.828 21.672 6.168 1 95.69 77 GLY B O 1
ATOM 2761 N N . ALA B 1 78 ? 14.367 20.031 5.75 1 95.31 78 ALA B N 1
ATOM 2762 C CA . ALA B 1 78 ? 14.5 20.188 4.301 1 95.31 78 ALA B CA 1
ATOM 2763 C C . ALA B 1 78 ? 13.57 21.266 3.771 1 95.31 78 ALA B C 1
ATOM 2765 O O . ALA B 1 78 ? 12.391 21.312 4.141 1 95.31 78 ALA B O 1
ATOM 2766 N N . ALA B 1 79 ? 14.102 22.109 2.951 1 93.31 79 ALA B N 1
ATOM 2767 C CA . ALA B 1 79 ? 13.297 23.141 2.311 1 93.31 79 ALA B CA 1
ATOM 2768 C C . ALA B 1 79 ? 12.398 22.547 1.228 1 93.31 79 ALA B C 1
ATOM 2770 O O . ALA B 1 79 ? 12.828 21.672 0.475 1 93.31 79 ALA B O 1
ATOM 2771 N N . PHE B 1 80 ? 11.133 23.062 1.269 1 96.12 80 PHE B N 1
ATOM 2772 C CA . PHE B 1 80 ? 10.242 22.594 0.221 1 96.12 80 PHE B CA 1
ATOM 2773 C C . PHE B 1 80 ? 9.094 23.578 -0.007 1 96.12 80 PHE B C 1
ATOM 2775 O O . PHE B 1 80 ? 8.789 24.391 0.867 1 96.12 80 PHE B O 1
ATOM 2782 N N . GLU B 1 81 ? 8.57 23.516 -1.196 1 97.06 81 GLU B N 1
ATOM 2783 C CA . GLU B 1 81 ? 7.312 24.188 -1.517 1 97.06 81 GLU B CA 1
ATOM 2784 C C . GLU B 1 81 ? 6.113 23.281 -1.225 1 97.06 81 GLU B C 1
ATOM 2786 O O . GLU B 1 81 ? 6.016 22.188 -1.762 1 97.06 81 GLU B O 1
ATOM 2791 N N . ASP B 1 82 ? 5.25 23.766 -0.364 1 97.06 82 ASP B N 1
ATOM 2792 C CA . ASP B 1 82 ? 3.988 23.078 -0.101 1 97.06 82 ASP B CA 1
ATOM 2793 C C . ASP B 1 82 ? 2.889 23.578 -1.036 1 97.06 82 ASP B C 1
ATOM 2795 O O . ASP B 1 82 ? 2.193 24.547 -0.725 1 97.06 82 ASP B O 1
ATOM 2799 N N . ARG B 1 83 ? 2.729 22.922 -2.174 1 97.56 83 ARG B N 1
ATOM 2800 C CA . ARG B 1 83 ? 1.736 23.297 -3.176 1 97.56 83 ARG B CA 1
ATOM 2801 C C . ARG B 1 83 ? 0.385 22.656 -2.875 1 97.56 83 ARG B C 1
ATOM 2803 O O . ARG B 1 83 ? 0.21 21.453 -3.053 1 97.56 83 ARG B O 1
ATOM 2810 N N . THR B 1 84 ? -0.591 23.5 -2.443 1 97.38 84 THR B N 1
ATOM 2811 C CA . THR B 1 84 ? -1.895 22.969 -2.068 1 97.38 84 THR B CA 1
ATOM 2812 C C . THR B 1 84 ? -2.951 23.344 -3.105 1 97.38 84 THR B C 1
ATOM 2814 O O . THR B 1 84 ? -2.855 24.391 -3.75 1 97.38 84 THR B O 1
ATOM 2817 N N . TYR B 1 85 ? -3.857 22.453 -3.287 1 97.69 85 TYR B N 1
ATOM 2818 C CA . TYR B 1 85 ? -4.977 22.641 -4.203 1 97.69 85 TYR B CA 1
ATOM 2819 C C . TYR B 1 85 ? -6.305 22.625 -3.451 1 97.69 85 TYR B C 1
ATOM 2821 O O . TYR B 1 85 ? -6.512 21.781 -2.568 1 97.69 85 TYR B O 1
ATOM 2829 N N . SER B 1 86 ? -7.16 23.516 -3.826 1 95.12 86 SER B N 1
ATOM 2830 C CA . SER B 1 86 ? -8.469 23.594 -3.188 1 95.12 86 SER B CA 1
ATOM 2831 C C . SER B 1 86 ? -9.57 23.078 -4.105 1 95.12 86 SER B C 1
ATOM 2833 O O . SER B 1 86 ? -9.562 23.359 -5.309 1 95.12 86 SER B O 1
ATOM 2835 N N . LEU B 1 87 ? -10.406 22.266 -3.539 1 92.25 87 LEU B N 1
ATOM 2836 C CA . LEU B 1 87 ? -11.625 21.891 -4.254 1 92.25 87 LEU B CA 1
ATOM 2837 C C . LEU B 1 87 ? -12.633 23.031 -4.234 1 92.25 87 LEU B C 1
ATOM 2839 O O . LEU B 1 87 ? -12.875 23.641 -3.184 1 92.25 87 LEU B O 1
ATOM 2843 N N . GLN B 1 88 ? -13.141 23.266 -5.434 1 90 88 GLN B N 1
ATOM 2844 C CA . GLN B 1 88 ? -14.141 24.328 -5.574 1 90 88 GLN B CA 1
ATOM 2845 C C . GLN B 1 88 ? -15.477 23.766 -6.062 1 90 88 GLN B C 1
ATOM 2847 O O . GLN B 1 88 ? -15.5 22.859 -6.902 1 90 88 GLN B O 1
ATOM 2852 N N . PRO B 1 89 ? -16.547 24.266 -5.445 1 87.44 89 PRO B N 1
ATOM 2853 C CA . PRO B 1 89 ? -17.844 23.844 -5.992 1 87.44 89 PRO B CA 1
ATOM 2854 C C . PRO B 1 89 ? -18.016 24.234 -7.457 1 87.44 89 PRO B C 1
ATOM 2856 O O . PRO B 1 89 ? -17.562 25.312 -7.867 1 87.44 89 PRO B O 1
ATOM 2859 N N . GLN B 1 90 ? -18.5 23.297 -8.195 1 87.06 90 GLN B N 1
ATOM 2860 C CA . GLN B 1 90 ? -18.734 23.547 -9.617 1 87.06 90 GLN B CA 1
ATOM 2861 C C . GLN B 1 90 ? -20.203 23.844 -9.891 1 87.06 90 GLN B C 1
ATOM 2863 O O . GLN B 1 90 ? -21.078 23.406 -9.141 1 87.06 90 GLN B O 1
ATOM 2868 N N . GLU B 1 91 ? -20.297 24.609 -11.047 1 82.31 91 GLU B N 1
ATOM 2869 C CA . GLU B 1 91 ? -21.656 24.844 -11.523 1 82.31 91 GLU B CA 1
ATOM 2870 C C . GLU B 1 91 ? -22.328 23.547 -11.953 1 82.31 91 GLU B C 1
ATOM 2872 O O . GLU B 1 91 ? -21.734 22.766 -12.711 1 82.31 91 GLU B O 1
ATOM 2877 N N . GLY B 1 92 ? -23.516 23.172 -11.445 1 82.94 92 GLY B N 1
ATOM 2878 C CA . GLY B 1 92 ? -24.234 21.953 -11.789 1 82.94 92 GLY B CA 1
ATOM 2879 C C . GLY B 1 92 ? -24.016 20.828 -10.797 1 82.94 92 GLY B C 1
ATOM 2880 O O . GLY B 1 92 ? -24.516 19.719 -10.984 1 82.94 92 GLY B O 1
ATOM 2881 N N . GLY B 1 93 ? -23.078 21.109 -9.898 1 79.12 93 GLY B N 1
ATOM 2882 C CA . GLY B 1 93 ? -22.891 20.125 -8.844 1 79.12 93 GLY B CA 1
ATOM 2883 C C . GLY B 1 93 ? -21.516 19.484 -8.875 1 79.12 93 GLY B C 1
ATOM 2884 O O . GLY B 1 93 ? -20.844 19.5 -9.906 1 79.12 93 GLY B O 1
ATOM 2885 N N . GLY B 1 94 ? -21.031 19.156 -7.766 1 82.19 94 GLY B N 1
ATOM 2886 C CA . GLY B 1 94 ? -19.75 18.469 -7.645 1 82.19 94 GLY B CA 1
ATOM 2887 C C . GLY B 1 94 ? -18.609 19.406 -7.285 1 82.19 94 GLY B C 1
ATOM 2888 O O . GLY B 1 94 ? -18.828 20.531 -6.828 1 82.19 94 GLY B O 1
ATOM 2889 N N . TRP B 1 95 ? -17.422 18.891 -7.332 1 85.75 95 TRP B N 1
ATOM 2890 C CA . TRP B 1 95 ? -16.234 19.641 -6.949 1 85.75 95 TRP B CA 1
ATOM 2891 C C . TRP B 1 95 ? -15.203 19.625 -8.07 1 85.75 95 TRP B C 1
ATOM 2893 O O . TRP B 1 95 ? -15.055 18.641 -8.773 1 85.75 95 TRP B O 1
ATOM 2903 N N . GLY B 1 96 ? -14.641 20.797 -8.273 1 89.75 96 GLY B N 1
ATOM 2904 C CA . GLY B 1 96 ? -13.547 20.891 -9.219 1 89.75 96 GLY B CA 1
ATOM 2905 C C . GLY B 1 96 ? -12.297 21.5 -8.625 1 89.75 96 GLY B C 1
ATOM 2906 O O . GLY B 1 96 ? -12.344 22.109 -7.555 1 89.75 96 GLY B O 1
ATOM 2907 N N . ALA B 1 97 ? -11.172 21.281 -9.242 1 94.62 97 ALA B N 1
ATOM 2908 C CA . ALA B 1 97 ? -9.891 21.875 -8.875 1 94.62 97 ALA B CA 1
ATOM 2909 C C . ALA B 1 97 ? -9.07 22.219 -10.117 1 94.62 97 ALA B C 1
ATOM 2911 O O . ALA B 1 97 ? -8.07 21.547 -10.414 1 94.62 97 ALA B O 1
ATOM 2912 N N . PRO B 1 98 ? -9.406 23.281 -10.781 1 94.56 98 PRO B N 1
ATOM 2913 C CA . PRO B 1 98 ? -8.781 23.594 -12.062 1 94.56 98 PRO B CA 1
ATOM 2914 C C . PRO B 1 98 ? -7.273 23.812 -11.945 1 94.56 98 PRO B C 1
ATOM 2916 O O . PRO B 1 98 ? -6.531 23.5 -12.883 1 94.56 98 PRO B O 1
ATOM 2919 N N . ALA B 1 99 ? -6.848 24.375 -10.812 1 96.5 99 ALA B N 1
ATOM 2920 C CA . ALA B 1 99 ? -5.41 24.578 -10.633 1 96.5 99 ALA B CA 1
ATOM 2921 C C . ALA B 1 99 ? -4.656 23.25 -10.742 1 96.5 99 ALA B C 1
ATOM 2923 O O . ALA B 1 99 ? -3.545 23.219 -11.281 1 96.5 99 ALA B O 1
ATOM 2924 N N . TRP B 1 100 ? -5.254 22.172 -10.273 1 97.56 100 TRP B N 1
ATOM 2925 C CA . TRP B 1 100 ? -4.629 20.859 -10.359 1 97.56 100 TRP B CA 1
ATOM 2926 C C . TRP B 1 100 ? -4.887 20.219 -11.727 1 97.56 100 TRP B C 1
ATOM 2928 O O . TRP B 1 100 ? -3.941 19.891 -12.445 1 97.56 100 TRP B O 1
ATOM 2938 N N . PHE B 1 101 ? -6.082 20.156 -12.125 1 95.94 101 PHE B N 1
ATOM 2939 C CA . PHE B 1 101 ? -6.477 19.344 -13.266 1 95.94 101 PHE B CA 1
ATOM 2940 C C . PHE B 1 101 ? -6.07 20 -14.57 1 95.94 101 PHE B C 1
ATOM 2942 O O . PHE B 1 101 ? -5.672 19.328 -15.523 1 95.94 101 PHE B O 1
ATOM 2949 N N . ASP B 1 102 ? -6.148 21.266 -14.602 1 95.56 102 ASP B N 1
ATOM 2950 C CA . ASP B 1 102 ? -5.949 21.953 -15.875 1 95.56 102 ASP B CA 1
ATOM 2951 C C . ASP B 1 102 ? -4.543 22.547 -15.969 1 95.56 102 ASP B C 1
ATOM 2953 O O . ASP B 1 102 ? -3.984 22.656 -17.062 1 95.56 102 ASP B O 1
ATOM 2957 N N . THR B 1 103 ? -3.957 22.875 -14.906 1 97.12 103 THR B N 1
ATOM 2958 C CA . THR B 1 103 ? -2.715 23.641 -14.945 1 97.12 103 THR B CA 1
ATOM 2959 C C . THR B 1 103 ? -1.526 22.766 -14.57 1 97.12 103 THR B C 1
ATOM 2961 O O . THR B 1 103 ? -0.615 22.562 -15.375 1 97.12 103 THR B O 1
ATOM 2964 N N . ASP B 1 104 ? -1.506 22.188 -13.367 1 97.75 104 ASP B N 1
ATOM 2965 C CA . ASP B 1 104 ? -0.285 21.578 -12.852 1 97.75 104 ASP B CA 1
ATOM 2966 C C . ASP B 1 104 ? -0.185 20.109 -13.273 1 97.75 104 ASP B C 1
ATOM 2968 O O . ASP B 1 104 ? 0.911 19.609 -13.531 1 97.75 104 ASP B O 1
ATOM 2972 N N . ARG B 1 105 ? -1.278 19.359 -13.375 1 97.31 105 ARG B N 1
ATOM 2973 C CA . ARG B 1 105 ? -1.24 17.922 -13.641 1 97.31 105 ARG B CA 1
ATOM 2974 C C . ARG B 1 105 ? -0.723 17.641 -15.047 1 97.31 105 ARG B C 1
ATOM 2976 O O . ARG B 1 105 ? 0.122 16.766 -15.234 1 97.31 105 ARG B O 1
ATOM 2983 N N . PRO B 1 106 ? -1.094 18.391 -16.109 1 96.19 106 PRO B N 1
ATOM 2984 C CA . PRO B 1 106 ? -0.694 18.016 -17.469 1 96.19 106 PRO B CA 1
ATOM 2985 C C . PRO B 1 106 ? 0.821 18.016 -17.672 1 96.19 106 PRO B C 1
ATOM 2987 O O . PRO B 1 106 ? 1.395 17.016 -18.078 1 96.19 106 PRO B O 1
ATOM 2990 N N . PRO B 1 107 ? 1.559 19.047 -17.266 1 96.25 107 PRO B N 1
ATOM 2991 C CA . PRO B 1 107 ? 3.012 18.984 -17.438 1 96.25 107 PRO B CA 1
ATOM 2992 C C . PRO B 1 107 ? 3.66 17.922 -16.547 1 96.25 107 PRO B C 1
ATOM 2994 O O . PRO B 1 107 ? 4.676 17.328 -16.922 1 96.25 107 PRO B O 1
ATOM 2997 N N . LEU B 1 108 ? 3.148 17.688 -15.375 1 95.38 108 LEU B N 1
ATOM 2998 C CA . LEU B 1 108 ? 3.689 16.672 -14.484 1 95.38 108 LEU B CA 1
ATOM 2999 C C . LEU B 1 108 ? 3.463 15.273 -15.055 1 95.38 108 LEU B C 1
ATOM 3001 O O . LEU B 1 108 ? 4.277 14.367 -14.844 1 95.38 108 LEU B O 1
ATOM 3005 N N . ARG B 1 109 ? 2.375 15.109 -15.781 1 92.5 109 ARG B N 1
ATOM 3006 C CA . ARG B 1 109 ? 2.039 13.82 -16.391 1 92.5 109 ARG B CA 1
ATOM 3007 C C . ARG B 1 109 ? 3.074 13.422 -17.438 1 92.5 109 ARG B C 1
ATOM 3009 O O . ARG B 1 109 ? 3.33 12.234 -17.641 1 92.5 109 ARG B O 1
ATOM 3016 N N . GLU B 1 110 ? 3.707 14.352 -18.031 1 90.31 110 GLU B N 1
ATOM 3017 C CA . GLU B 1 110 ? 4.758 14.078 -19 1 90.31 110 GLU B CA 1
ATOM 3018 C C . GLU B 1 110 ? 5.988 13.469 -18.328 1 90.31 110 GLU B C 1
ATOM 3020 O O . GLU B 1 110 ? 6.766 12.758 -18.984 1 90.31 110 GLU B O 1
ATOM 3025 N N . ARG B 1 111 ? 6.102 13.727 -17.031 1 90.56 111 ARG B N 1
ATOM 3026 C CA . ARG B 1 111 ? 7.277 13.281 -16.297 1 90.56 111 ARG B CA 1
ATOM 3027 C C . ARG B 1 111 ? 6.984 11.992 -15.531 1 90.56 111 ARG B C 1
ATOM 3029 O O . ARG B 1 111 ? 7.895 11.211 -15.242 1 90.56 111 ARG B O 1
ATOM 3036 N N . ASN B 1 112 ? 5.773 11.82 -15.188 1 91.12 112 ASN B N 1
ATOM 3037 C CA . ASN B 1 112 ? 5.293 10.641 -14.477 1 91.12 112 ASN B CA 1
ATOM 3038 C C . ASN B 1 112 ? 3.859 10.297 -14.859 1 91.12 112 ASN B C 1
ATOM 3040 O O . ASN B 1 112 ? 2.92 10.977 -14.445 1 91.12 112 ASN B O 1
ATOM 3044 N N . ALA B 1 113 ? 3.697 9.234 -15.523 1 84.19 113 ALA B N 1
ATOM 3045 C CA . ALA B 1 113 ? 2.398 8.844 -16.062 1 84.19 113 ALA B CA 1
ATOM 3046 C C . ALA B 1 113 ? 1.41 8.516 -14.953 1 84.19 113 ALA B C 1
ATOM 3048 O O . ALA B 1 113 ? 0.195 8.547 -15.164 1 84.19 113 ALA B O 1
ATOM 3049 N N . PHE B 1 114 ? 1.906 8.266 -13.695 1 84.25 114 PHE B N 1
ATOM 3050 C CA . PHE B 1 114 ? 1.058 7.91 -12.562 1 84.25 114 PHE B CA 1
ATOM 3051 C C . PHE B 1 114 ? 0.684 9.148 -11.758 1 84.25 114 PHE B C 1
ATOM 3053 O O . PHE B 1 114 ? 0.101 9.039 -10.68 1 84.25 114 PHE B O 1
ATOM 3060 N N . ILE B 1 115 ? 0.921 10.195 -12.273 1 91.62 115 ILE B N 1
ATOM 3061 C CA . ILE B 1 115 ? 0.886 11.406 -11.453 1 91.62 115 ILE B CA 1
ATOM 3062 C C . ILE B 1 115 ? -0.513 11.594 -10.875 1 91.62 115 ILE B C 1
ATOM 3064 O O . ILE B 1 115 ? -1.513 11.422 -11.578 1 91.62 115 ILE B O 1
ATOM 3068 N N . ASN B 1 116 ? -0.626 11.773 -9.656 1 94.12 116 ASN B N 1
ATOM 3069 C CA . ASN B 1 116 ? -1.794 12.141 -8.867 1 94.12 116 ASN B CA 1
ATOM 3070 C C . ASN B 1 116 ? -1.395 12.828 -7.566 1 94.12 116 ASN B C 1
ATOM 3072 O O . ASN B 1 116 ? -0.216 13.117 -7.348 1 94.12 116 ASN B O 1
ATOM 3076 N N . LEU B 1 117 ? -2.354 13.219 -6.828 1 97.25 117 LEU B N 1
ATOM 3077 C CA . LEU B 1 117 ? -2.082 13.789 -5.516 1 97.25 117 LEU B CA 1
ATOM 3078 C C . LEU B 1 117 ? -2.08 12.703 -4.441 1 97.25 117 LEU B C 1
ATOM 3080 O O . LEU B 1 117 ? -2.943 11.828 -4.441 1 97.25 117 LEU B O 1
ATOM 3084 N N . PRO B 1 118 ? -1.064 12.758 -3.557 1 98.25 118 PRO B N 1
ATOM 3085 C CA . PRO B 1 118 ? 0.069 13.68 -3.457 1 98.25 118 PRO B CA 1
ATOM 3086 C C . PRO B 1 118 ? 1.178 13.367 -4.457 1 98.25 118 PRO B C 1
ATOM 3088 O O . PRO B 1 118 ? 1.271 12.234 -4.945 1 98.25 118 PRO B O 1
ATOM 3091 N N . TYR B 1 119 ? 1.949 14.359 -4.777 1 98.19 119 TYR B N 1
ATOM 3092 C CA . TYR B 1 119 ? 3.164 14.156 -5.562 1 98.19 119 TYR B CA 1
ATOM 3093 C C . TYR B 1 119 ? 4.34 14.914 -4.949 1 98.19 119 TYR B C 1
ATOM 3095 O O . TYR B 1 119 ? 4.145 15.844 -4.168 1 98.19 119 TYR B O 1
ATOM 3103 N N . LEU B 1 120 ? 5.527 14.453 -5.25 1 98.56 120 LEU B N 1
ATOM 3104 C CA . LEU B 1 120 ? 6.785 15.062 -4.832 1 98.56 120 LEU B CA 1
ATOM 3105 C C . LEU B 1 120 ? 7.707 15.281 -6.031 1 98.56 120 LEU B C 1
ATOM 3107 O O . LEU B 1 120 ? 7.898 14.367 -6.84 1 98.56 120 LEU B O 1
ATOM 3111 N N . VAL B 1 121 ? 8.203 16.469 -6.172 1 97.88 121 VAL B N 1
ATOM 3112 C CA . VAL B 1 121 ? 9.258 16.75 -7.141 1 97.88 121 VAL B CA 1
ATOM 3113 C C . VAL B 1 121 ? 10.586 16.938 -6.414 1 97.88 121 VAL B C 1
ATOM 3115 O O . VAL B 1 121 ? 10.703 17.797 -5.527 1 97.88 121 VAL B O 1
ATOM 3118 N N . ASP B 1 122 ? 11.492 16.109 -6.699 1 97.38 122 ASP B N 1
ATOM 3119 C CA . ASP B 1 122 ? 12.867 16.312 -6.273 1 97.38 122 ASP B CA 1
ATOM 3120 C C . ASP B 1 122 ? 13.641 17.141 -7.305 1 97.38 122 ASP B C 1
ATOM 3122 O O . ASP B 1 122 ? 14.125 16.594 -8.305 1 97.38 122 ASP B O 1
ATOM 3126 N N . HIS B 1 123 ? 13.875 18.375 -7.016 1 96 123 HIS B N 1
ATOM 3127 C CA . HIS B 1 123 ? 14.43 19.281 -8.008 1 96 123 HIS B CA 1
ATOM 3128 C C . HIS B 1 123 ? 15.906 19.016 -8.258 1 96 123 HIS B C 1
ATOM 3130 O O . HIS B 1 123 ? 16.438 19.359 -9.305 1 96 123 HIS B O 1
ATOM 3136 N N . GLU B 1 124 ? 16.547 18.375 -7.336 1 93.81 124 GLU B N 1
ATOM 3137 C CA . GLU B 1 124 ? 17.938 18 -7.52 1 93.81 124 GLU B CA 1
ATOM 3138 C C . GLU B 1 124 ? 18.094 16.922 -8.578 1 93.81 124 GLU B C 1
ATOM 3140 O O . GLU B 1 124 ? 18.891 17.047 -9.508 1 93.81 124 GLU B O 1
ATOM 3145 N N . SER B 1 125 ? 17.328 15.891 -8.492 1 94.25 125 SER B N 1
ATOM 3146 C CA . SER B 1 125 ? 17.453 14.758 -9.398 1 94.25 125 SER B CA 1
ATOM 3147 C C . SER B 1 125 ? 16.5 14.914 -10.594 1 94.25 125 SER B C 1
ATOM 3149 O O . SER B 1 125 ? 16.672 14.242 -11.617 1 94.25 125 SER B O 1
ATOM 3151 N N . GLY B 1 126 ? 15.469 15.703 -10.422 1 94.75 126 GLY B N 1
ATOM 3152 C CA . GLY B 1 126 ? 14.445 15.836 -11.445 1 94.75 126 GLY B CA 1
ATOM 3153 C C . GLY B 1 126 ? 13.375 14.766 -11.359 1 94.75 126 GLY B C 1
ATOM 3154 O O . GLY B 1 126 ? 12.422 14.773 -12.141 1 94.75 126 GLY B O 1
ATOM 3155 N N . ILE B 1 127 ? 13.422 13.93 -10.391 1 95.5 127 ILE B N 1
ATOM 3156 C CA . ILE B 1 127 ? 12.484 12.82 -10.258 1 95.5 127 ILE B CA 1
ATOM 3157 C C . ILE B 1 127 ? 11.164 13.328 -9.688 1 95.5 127 ILE B C 1
ATOM 3159 O O . ILE B 1 127 ? 11.148 14.133 -8.75 1 95.5 127 ILE B O 1
ATOM 3163 N N . VAL B 1 128 ? 10.016 12.883 -10.305 1 96.56 128 VAL B N 1
ATOM 3164 C CA . VAL B 1 128 ? 8.656 13.141 -9.836 1 96.56 128 VAL B CA 1
ATOM 3165 C C . VAL B 1 128 ? 8.016 11.836 -9.359 1 96.56 128 VAL B C 1
ATOM 3167 O O . VAL B 1 128 ? 7.977 10.852 -10.102 1 96.56 128 VAL B O 1
ATOM 3170 N N . VAL B 1 129 ? 7.59 11.836 -8.086 1 96.62 129 VAL B N 1
ATOM 3171 C CA . VAL B 1 129 ? 7.023 10.625 -7.512 1 96.62 129 VAL B CA 1
ATOM 3172 C C . VAL B 1 129 ? 5.598 10.891 -7.039 1 96.62 129 VAL B C 1
ATOM 3174 O O . VAL B 1 129 ? 5.324 11.93 -6.434 1 96.62 129 VAL B O 1
ATOM 3177 N N . SER B 1 130 ? 4.695 9.984 -7.422 1 95.5 130 SER B N 1
ATOM 3178 C CA . SER B 1 130 ? 3.34 9.969 -6.887 1 95.5 130 SER B CA 1
ATOM 3179 C C . SER B 1 130 ? 3.057 8.68 -6.133 1 95.5 130 SER B C 1
ATOM 3181 O O . SER B 1 130 ? 3.984 7.996 -5.691 1 95.5 130 SER B O 1
ATOM 3183 N N . GLN B 1 131 ? 1.758 8.383 -5.816 1 94.38 131 GLN B N 1
ATOM 3184 C CA . GLN B 1 131 ? 1.446 7.262 -4.934 1 94.38 131 GLN B CA 1
ATOM 3185 C C . GLN B 1 131 ? 2.051 7.469 -3.547 1 94.38 131 GLN B C 1
ATOM 3187 O O . GLN B 1 131 ? 3.266 7.355 -3.369 1 94.38 131 GLN B O 1
ATOM 3192 N N . SER B 1 132 ? 1.244 7.586 -2.562 1 97.38 132 SER B N 1
ATOM 3193 C CA . SER B 1 132 ? 1.642 8.062 -1.242 1 97.38 132 SER B CA 1
ATOM 3194 C C . SER B 1 132 ? 2.736 7.18 -0.646 1 97.38 132 SER B C 1
ATOM 3196 O O . SER B 1 132 ? 3.754 7.684 -0.169 1 97.38 132 SER B O 1
ATOM 3198 N N . THR B 1 133 ? 2.586 5.91 -0.747 1 96.69 133 THR B N 1
ATOM 3199 C CA . THR B 1 133 ? 3.57 5.035 -0.125 1 96.69 133 THR B CA 1
ATOM 3200 C C . THR B 1 133 ? 4.906 5.109 -0.863 1 96.69 133 THR B C 1
ATOM 3202 O O . THR B 1 133 ? 5.965 5.105 -0.238 1 96.69 133 THR B O 1
ATOM 3205 N N . ALA B 1 134 ? 4.855 5.145 -2.203 1 96.62 134 ALA B N 1
ATOM 3206 C CA . ALA B 1 134 ? 6.074 5.309 -2.986 1 96.62 134 ALA B CA 1
ATOM 3207 C C . ALA B 1 134 ? 6.746 6.648 -2.682 1 96.62 134 ALA B C 1
ATOM 3209 O O . ALA B 1 134 ? 7.973 6.719 -2.557 1 96.62 134 ALA B O 1
ATOM 3210 N N . LEU B 1 135 ? 5.922 7.633 -2.547 1 98.44 135 LEU B N 1
ATOM 3211 C CA . LEU B 1 135 ? 6.406 8.969 -2.23 1 98.44 135 LEU B CA 1
ATOM 3212 C C . LEU B 1 135 ? 7.098 8.992 -0.872 1 98.44 135 LEU B C 1
ATOM 3214 O O . LEU B 1 135 ? 8.203 9.516 -0.745 1 98.44 135 LEU B O 1
ATOM 3218 N N . TYR B 1 136 ? 6.516 8.367 0.126 1 98.69 136 TYR B N 1
ATOM 3219 C CA . TYR B 1 136 ? 7.105 8.32 1.46 1 98.69 136 TYR B CA 1
ATOM 3220 C C . TYR B 1 136 ? 8.438 7.586 1.442 1 98.69 136 TYR B C 1
ATOM 3222 O O . TYR B 1 136 ? 9.398 8.008 2.092 1 98.69 136 TYR B O 1
ATOM 3230 N N . GLN B 1 137 ? 8.484 6.547 0.713 1 98.31 137 GLN B N 1
ATOM 3231 C CA . GLN B 1 137 ? 9.703 5.75 0.671 1 98.31 137 GLN B CA 1
ATOM 3232 C C . GLN B 1 137 ? 10.82 6.492 -0.057 1 98.31 137 GLN B C 1
ATOM 3234 O O . GLN B 1 137 ? 11.969 6.496 0.393 1 98.31 137 GLN B O 1
ATOM 3239 N N . PHE B 1 138 ? 10.523 7.094 -1.188 1 98.44 138 PHE B N 1
ATOM 3240 C CA . PHE B 1 138 ? 11.5 7.883 -1.929 1 98.44 138 PHE B CA 1
ATOM 3241 C C . PHE B 1 138 ? 12.062 9 -1.062 1 98.44 138 PHE B C 1
ATOM 3243 O O . PHE B 1 138 ? 13.281 9.133 -0.919 1 98.44 138 PHE B O 1
ATOM 3250 N N . LEU B 1 139 ? 11.141 9.711 -0.458 1 98.56 139 LEU B N 1
ATOM 3251 C CA . LEU B 1 139 ? 11.547 10.82 0.401 1 98.56 139 LEU B CA 1
ATOM 3252 C C . LEU B 1 139 ? 12.312 10.312 1.616 1 98.56 139 LEU B C 1
ATOM 3254 O O . LEU B 1 139 ? 13.32 10.914 2.014 1 98.56 139 LEU B O 1
ATOM 3258 N N . GLY B 1 140 ? 11.812 9.234 2.195 1 97.69 140 GLY B N 1
ATOM 3259 C CA . GLY B 1 140 ? 12.5 8.633 3.324 1 97.69 140 GLY B CA 1
ATOM 3260 C C . GLY B 1 140 ? 13.938 8.25 3.016 1 97.69 140 GLY B C 1
ATOM 3261 O O . GLY B 1 140 ? 14.828 8.453 3.842 1 97.69 140 GLY B O 1
ATOM 3262 N N . ARG B 1 141 ? 14.164 7.727 1.839 1 97.44 141 ARG B N 1
ATOM 3263 C CA . ARG B 1 141 ? 15.531 7.387 1.449 1 97.44 141 ARG B CA 1
ATOM 3264 C C . ARG B 1 141 ? 16.375 8.641 1.274 1 97.44 141 ARG B C 1
ATOM 3266 O O . ARG B 1 141 ? 17.516 8.695 1.748 1 97.44 141 ARG B O 1
ATOM 3273 N N . LYS B 1 142 ? 15.828 9.617 0.654 1 96.94 142 LYS B N 1
ATOM 3274 C CA . LYS B 1 142 ? 16.547 10.875 0.437 1 96.94 142 LYS B CA 1
ATOM 3275 C C . LYS B 1 142 ? 16.938 11.516 1.763 1 96.94 142 LYS B C 1
ATOM 3277 O O . LYS B 1 142 ? 18 12.133 1.87 1 96.94 142 LYS B O 1
ATOM 3282 N N . LEU B 1 143 ? 16.125 11.312 2.771 1 97.06 143 LEU B N 1
ATOM 3283 C CA . LEU B 1 143 ? 16.297 12.031 4.027 1 97.06 143 LEU B CA 1
ATOM 3284 C C . LEU B 1 143 ? 16.875 11.117 5.105 1 97.06 143 LEU B C 1
ATOM 3286 O O . LEU B 1 143 ? 17.016 11.523 6.258 1 97.06 143 LEU B O 1
ATOM 3290 N N . GLY B 1 144 ? 17.125 9.844 4.781 1 95.25 144 GLY B N 1
ATOM 3291 C CA . GLY B 1 144 ? 17.688 8.906 5.738 1 95.25 144 GLY B CA 1
ATOM 3292 C C . GLY B 1 144 ? 16.703 8.453 6.789 1 95.25 144 GLY B C 1
ATOM 3293 O O . GLY B 1 144 ? 17.047 8.305 7.961 1 95.25 144 GLY B O 1
ATOM 3294 N N . LEU B 1 145 ? 15.461 8.18 6.395 1 96.31 145 LEU B N 1
ATOM 3295 C CA . LEU B 1 145 ? 14.391 7.887 7.344 1 96.31 145 LEU B CA 1
ATOM 3296 C C . LEU B 1 145 ? 13.805 6.5 7.086 1 96.31 145 LEU B C 1
ATOM 3298 O O . LEU B 1 145 ? 12.664 6.227 7.469 1 96.31 145 LEU B O 1
ATOM 3302 N N . MET B 1 146 ? 14.562 5.641 6.41 1 95.44 146 MET B N 1
ATOM 3303 C CA . MET B 1 146 ? 14.016 4.328 6.098 1 95.44 146 MET B CA 1
ATOM 3304 C C . MET B 1 146 ? 14.688 3.242 6.934 1 95.44 146 MET B C 1
ATOM 3306 O O . MET B 1 146 ? 14.445 2.053 6.723 1 95.44 146 MET B O 1
ATOM 3310 N N . GLY B 1 147 ? 15.445 3.607 7.879 1 92.06 147 GLY B N 1
ATOM 3311 C CA . GLY B 1 147 ? 16.203 2.646 8.672 1 92.06 147 GLY B CA 1
ATOM 3312 C C . GLY B 1 147 ? 17.656 2.555 8.258 1 92.06 147 GLY B C 1
ATOM 3313 O O . GLY B 1 147 ? 18.031 2.996 7.172 1 92.06 147 GLY B O 1
ATOM 3314 N N . GLU B 1 148 ? 18.5 1.926 9.109 1 91.19 148 GLU B N 1
ATOM 3315 C CA . GLU B 1 148 ? 19.953 1.925 8.906 1 91.19 148 GLU B CA 1
ATOM 3316 C C . GLU B 1 148 ? 20.438 0.579 8.375 1 91.19 148 GLU B C 1
ATOM 3318 O O . GLU B 1 148 ? 21.609 0.421 8.055 1 91.19 148 GLU B O 1
ATOM 3323 N N . ASN B 1 149 ? 19.609 -0.36 8.398 1 92 149 ASN B N 1
ATOM 3324 C CA . ASN B 1 149 ? 19.891 -1.687 7.871 1 92 149 ASN B CA 1
ATOM 3325 C C . ASN B 1 149 ? 18.656 -2.34 7.27 1 92 149 ASN B C 1
ATOM 3327 O O . ASN B 1 149 ? 17.562 -1.776 7.332 1 92 149 ASN B O 1
ATOM 3331 N N . GLU B 1 150 ? 18.828 -3.469 6.68 1 93.31 150 GLU B N 1
ATOM 3332 C CA . GLU B 1 150 ? 17.75 -4.105 5.926 1 93.31 150 GLU B CA 1
ATOM 3333 C C . GLU B 1 150 ? 16.594 -4.496 6.84 1 93.31 150 GLU B C 1
ATOM 3335 O O . GLU B 1 150 ? 15.43 -4.438 6.438 1 93.31 150 GLU B O 1
ATOM 3340 N N . ALA B 1 151 ? 16.875 -4.93 8.055 1 91.19 151 ALA B N 1
ATOM 3341 C CA . ALA B 1 151 ? 15.828 -5.301 9 1 91.19 151 ALA B CA 1
ATOM 3342 C C . ALA B 1 151 ? 14.977 -4.09 9.367 1 91.19 151 ALA B C 1
ATOM 3344 O O . ALA B 1 151 ? 13.75 -4.18 9.398 1 91.19 151 ALA B O 1
ATOM 3345 N N . GLU B 1 152 ? 15.641 -2.955 9.578 1 91.69 152 GLU B N 1
ATOM 3346 C CA . GLU B 1 152 ? 14.922 -1.729 9.922 1 91.69 152 GLU B CA 1
ATOM 3347 C C . GLU B 1 152 ? 14.133 -1.198 8.727 1 91.69 152 GLU B C 1
ATOM 3349 O O . GLU B 1 152 ? 13.031 -0.665 8.891 1 91.69 152 GLU B O 1
ATOM 3354 N N . ARG B 1 153 ? 14.711 -1.347 7.598 1 94.31 153 ARG B N 1
ATOM 3355 C CA . ARG B 1 153 ? 14.016 -0.917 6.391 1 94.31 153 ARG B CA 1
ATOM 3356 C C . ARG B 1 153 ? 12.742 -1.728 6.176 1 94.31 153 ARG B C 1
ATOM 3358 O O . ARG B 1 153 ? 11.68 -1.163 5.914 1 94.31 153 ARG B O 1
ATOM 3365 N N . ALA B 1 154 ? 12.828 -3.01 6.328 1 93.69 154 ALA B N 1
ATOM 3366 C CA . ALA B 1 154 ? 11.664 -3.873 6.188 1 93.69 154 ALA B CA 1
ATOM 3367 C C . ALA B 1 154 ? 10.602 -3.533 7.234 1 93.69 154 ALA B C 1
ATOM 3369 O O . ALA B 1 154 ? 9.406 -3.516 6.934 1 93.69 154 ALA B O 1
ATOM 3370 N N . ALA B 1 155 ? 11.07 -3.277 8.414 1 91.38 155 ALA B N 1
ATOM 3371 C CA . ALA B 1 155 ? 10.148 -2.896 9.477 1 91.38 155 ALA B CA 1
ATOM 3372 C C . ALA B 1 155 ? 9.438 -1.583 9.148 1 91.38 155 ALA B C 1
ATOM 3374 O O . ALA B 1 155 ? 8.234 -1.444 9.375 1 91.38 155 ALA B O 1
ATOM 3375 N N . THR B 1 156 ? 10.18 -0.638 8.609 1 93.06 156 THR B N 1
ATOM 3376 C CA . THR B 1 156 ? 9.609 0.646 8.219 1 93.06 156 THR B CA 1
ATOM 3377 C C . THR B 1 156 ? 8.57 0.458 7.117 1 93.06 156 THR B C 1
ATOM 3379 O O . THR B 1 156 ? 7.477 1.029 7.188 1 93.06 156 THR B O 1
ATOM 3382 N N . GLU B 1 157 ? 8.898 -0.347 6.176 1 94.88 157 GLU B N 1
ATOM 3383 C CA . GLU B 1 157 ? 7.973 -0.618 5.078 1 94.88 157 GLU B CA 1
ATOM 3384 C C . GLU B 1 157 ? 6.711 -1.317 5.578 1 94.88 157 GLU B C 1
ATOM 3386 O O . GLU B 1 157 ? 5.605 -1.021 5.117 1 94.88 157 GLU B O 1
ATOM 3391 N N . GLN B 1 158 ? 6.836 -2.199 6.504 1 93.25 158 GLN B N 1
ATOM 3392 C CA . GLN B 1 158 ? 5.68 -2.857 7.105 1 93.25 158 GLN B CA 1
ATOM 3393 C C . GLN B 1 158 ? 4.816 -1.861 7.875 1 93.25 158 GLN B C 1
ATOM 3395 O O . GLN B 1 158 ? 3.586 -1.929 7.828 1 93.25 158 GLN B O 1
ATOM 3400 N N . THR B 1 159 ? 5.488 -0.992 8.539 1 91.38 159 THR B N 1
ATOM 3401 C CA . THR B 1 159 ? 4.77 0.029 9.297 1 91.38 159 THR B CA 1
ATOM 3402 C C . THR B 1 159 ? 3.977 0.935 8.359 1 91.38 159 THR B C 1
ATOM 3404 O O . THR B 1 159 ? 2.826 1.274 8.641 1 91.38 159 THR B O 1
ATOM 3407 N N . LEU B 1 160 ? 4.602 1.3 7.242 1 93.69 160 LEU B N 1
ATOM 3408 C CA . LEU B 1 160 ? 3.906 2.107 6.246 1 93.69 160 LEU B CA 1
ATOM 3409 C C . LEU B 1 160 ? 2.68 1.376 5.711 1 93.69 160 LEU B C 1
ATOM 3411 O O . LEU B 1 160 ? 1.609 1.973 5.57 1 93.69 160 LEU B O 1
ATOM 3415 N N . ALA B 1 161 ? 2.883 0.15 5.453 1 92.12 161 ALA B N 1
ATOM 3416 C CA . ALA B 1 161 ? 1.764 -0.646 4.957 1 92.12 161 ALA B CA 1
ATOM 3417 C C . ALA B 1 161 ? 0.645 -0.721 5.992 1 92.12 161 ALA B C 1
ATOM 3419 O O . ALA B 1 161 ? -0.535 -0.613 5.648 1 92.12 161 ALA B O 1
ATOM 3420 N N . GLN B 1 162 ? 0.992 -0.895 7.23 1 89.31 162 GLN B N 1
ATOM 3421 C CA . GLN B 1 162 ? 0.01 -0.955 8.305 1 89.31 162 GLN B CA 1
ATOM 3422 C C . GLN B 1 162 ? -0.734 0.37 8.445 1 89.31 162 GLN B C 1
ATOM 3424 O O . GLN B 1 162 ? -1.947 0.387 8.664 1 89.31 162 GLN B O 1
ATOM 3429 N N . ALA B 1 163 ? 0.02 1.378 8.383 1 91.31 163 ALA B N 1
ATOM 3430 C CA . ALA B 1 163 ? -0.59 2.703 8.453 1 91.31 163 ALA B CA 1
ATOM 3431 C C . ALA B 1 163 ? -1.6 2.902 7.324 1 91.31 163 ALA B C 1
ATOM 3433 O O . ALA B 1 163 ? -2.676 3.467 7.539 1 91.31 163 ALA B O 1
ATOM 3434 N N . PHE B 1 164 ? -1.245 2.436 6.211 1 92.19 164 PHE B N 1
ATOM 3435 C CA . PHE B 1 164 ? -2.131 2.576 5.059 1 92.19 164 PHE B CA 1
ATOM 3436 C C . PHE B 1 164 ? -3.398 1.753 5.246 1 92.19 164 PHE B C 1
ATOM 3438 O O . PHE B 1 164 ? -4.484 2.172 4.84 1 92.19 164 PHE B O 1
ATOM 3445 N N . ASP B 1 165 ? -3.262 0.596 5.852 1 89.38 165 ASP B N 1
ATOM 3446 C CA . ASP B 1 165 ? -4.445 -0.198 6.164 1 89.38 165 ASP B CA 1
ATOM 3447 C C . ASP B 1 165 ? -5.391 0.566 7.09 1 89.38 165 ASP B C 1
ATOM 3449 O O . ASP B 1 165 ? -6.602 0.587 6.871 1 89.38 165 ASP B O 1
ATOM 3453 N N . LEU B 1 166 ? -4.812 1.114 8.07 1 90.38 166 LEU B N 1
ATOM 3454 C CA . LEU B 1 166 ? -5.605 1.896 9.016 1 90.38 166 LEU B CA 1
ATOM 3455 C C . LEU B 1 166 ? -6.27 3.078 8.312 1 90.38 166 LEU B C 1
ATOM 3457 O O . LEU B 1 166 ? -7.438 3.379 8.57 1 90.38 166 LEU B O 1
ATOM 3461 N N . ARG B 1 167 ? -5.57 3.691 7.457 1 92.88 167 ARG B N 1
ATOM 3462 C CA . ARG B 1 167 ? -6.113 4.812 6.695 1 92.88 167 ARG B CA 1
ATOM 3463 C C . ARG B 1 167 ? -7.285 4.363 5.824 1 92.88 167 ARG B C 1
ATOM 3465 O O . ARG B 1 167 ? -8.305 5.047 5.754 1 92.88 167 ARG B O 1
ATOM 3472 N N . ASN B 1 168 ? -7.078 3.318 5.164 1 90.31 168 ASN B N 1
ATOM 3473 C CA . ASN B 1 168 ? -8.141 2.809 4.309 1 90.31 168 ASN B CA 1
ATOM 3474 C C . ASN B 1 168 ? -9.406 2.516 5.102 1 90.31 168 ASN B C 1
ATOM 3476 O O . ASN B 1 168 ? -10.516 2.793 4.641 1 90.31 168 ASN B O 1
ATOM 3480 N N . GLU B 1 169 ? -9.289 1.975 6.266 1 88.31 169 GLU B N 1
ATOM 3481 C CA . GLU B 1 169 ? -10.438 1.732 7.133 1 88.31 169 GLU B CA 1
ATOM 3482 C C . GLU B 1 169 ? -11.102 3.041 7.547 1 88.31 169 GLU B C 1
ATOM 3484 O O . GLU B 1 169 ? -12.328 3.141 7.559 1 88.31 169 GLU B O 1
ATOM 3489 N N . CYS B 1 170 ? -10.273 3.947 7.875 1 91.44 170 CYS B N 1
ATOM 3490 C CA . CYS B 1 170 ? -10.773 5.258 8.273 1 91.44 170 CYS B CA 1
ATOM 3491 C C . CYS B 1 170 ? -11.539 5.918 7.133 1 91.44 170 CYS B C 1
ATOM 3493 O O . CYS B 1 170 ? -12.609 6.496 7.348 1 91.44 170 CYS B O 1
ATOM 3495 N N . VAL B 1 171 ? -11 5.875 5.934 1 91.88 171 VAL B N 1
ATOM 3496 C CA . VAL B 1 171 ? -11.602 6.477 4.75 1 91.88 171 VAL B CA 1
ATOM 3497 C C . VAL B 1 171 ? -12.992 5.879 4.516 1 91.88 171 VAL B C 1
ATOM 3499 O O . VAL B 1 171 ? -13.922 6.594 4.148 1 91.88 171 VAL B O 1
ATOM 3502 N N . ARG B 1 172 ? -13.164 4.621 4.785 1 87.88 172 ARG B N 1
ATOM 3503 C CA . ARG B 1 172 ? -14.453 3.949 4.617 1 87.88 172 ARG B CA 1
ATOM 3504 C C . ARG B 1 172 ? -15.492 4.508 5.578 1 87.88 172 ARG B C 1
ATOM 3506 O O . ARG B 1 172 ? -16.688 4.484 5.285 1 87.88 172 ARG B O 1
ATOM 3513 N N . VAL B 1 173 ? -15.031 5.012 6.656 1 90.81 173 VAL B N 1
ATOM 3514 C CA . VAL B 1 173 ? -15.93 5.516 7.695 1 90.81 173 VAL B CA 1
ATOM 3515 C C . VAL B 1 173 ? -16.25 6.988 7.438 1 90.81 173 VAL B C 1
ATOM 3517 O O . VAL B 1 173 ? -17.406 7.406 7.531 1 90.81 173 VAL B O 1
ATOM 3520 N N . VAL B 1 174 ? -15.258 7.707 6.961 1 93.5 174 VAL B N 1
ATOM 3521 C CA . VAL B 1 174 ? -15.398 9.156 7.012 1 93.5 174 VAL B CA 1
ATOM 3522 C C . VAL B 1 174 ? -15.914 9.672 5.672 1 93.5 174 VAL B C 1
ATOM 3524 O O . VAL B 1 174 ? -16.422 10.797 5.586 1 93.5 174 VAL B O 1
ATOM 3527 N N . TYR B 1 175 ? -15.766 8.945 4.633 1 90.38 175 TYR B N 1
ATOM 3528 C CA . TYR B 1 175 ? -16.172 9.453 3.326 1 90.38 175 TYR B CA 1
ATOM 3529 C C . TYR B 1 175 ? -17.469 8.789 2.859 1 90.38 175 TYR B C 1
ATOM 3531 O O . TYR B 1 175 ? -17.562 7.559 2.85 1 90.38 175 TYR B O 1
ATOM 3539 N N . PRO B 1 176 ? -18.359 9.547 2.256 1 82.56 176 PRO B N 1
ATOM 3540 C CA . PRO B 1 176 ? -19.625 8.992 1.775 1 82.56 176 PRO B CA 1
ATOM 3541 C C . PRO B 1 176 ? -19.453 8.078 0.569 1 82.56 176 PRO B C 1
ATOM 3543 O O . PRO B 1 176 ? -20.172 7.078 0.439 1 82.56 176 PRO B O 1
ATOM 3546 N N . PHE B 1 177 ? -18.562 8.367 -0.259 1 75.19 177 PHE B N 1
ATOM 3547 C CA . PHE B 1 177 ? -18.406 7.59 -1.48 1 75.19 177 PHE B CA 1
ATOM 3548 C C . PHE B 1 177 ? -17.875 6.195 -1.169 1 75.19 177 PHE B C 1
ATOM 3550 O O . PHE B 1 177 ? -17.922 5.301 -2.016 1 75.19 177 PHE B O 1
ATOM 3557 N N . ALA B 1 178 ? -17.438 6.035 0.046 1 72.69 178 ALA B N 1
ATOM 3558 C CA . ALA B 1 178 ? -16.828 4.758 0.385 1 72.69 178 ALA B CA 1
ATOM 3559 C C . ALA B 1 178 ? -17.812 3.848 1.115 1 72.69 178 ALA B C 1
ATOM 3561 O O . ALA B 1 178 ? -17.469 2.713 1.464 1 72.69 178 ALA B O 1
ATOM 3562 N N . GLY B 1 179 ? -18.984 4.371 1.363 1 74.62 179 GLY B N 1
ATOM 3563 C CA . GLY B 1 179 ? -20 3.414 1.793 1 74.62 179 GLY B CA 1
ATOM 3564 C C . GLY B 1 179 ? -20.766 3.875 3.01 1 74.62 179 GLY B C 1
ATOM 3565 O O . GLY B 1 179 ? -21.812 3.297 3.344 1 74.62 179 GLY B O 1
ATOM 3566 N N . THR B 1 180 ? -20.234 4.855 3.76 1 82.25 180 THR B N 1
ATOM 3567 C CA . THR B 1 180 ? -20.922 5.27 4.984 1 82.25 180 THR B CA 1
ATOM 3568 C C . THR B 1 180 ? -21.719 6.555 4.754 1 82.25 180 THR B C 1
ATOM 3570 O O . THR B 1 180 ? -21.141 7.594 4.426 1 82.25 180 THR B O 1
ATOM 3573 N N . SER B 1 181 ? -22.953 6.426 4.98 1 85.12 181 SER B N 1
ATOM 3574 C CA . SER B 1 181 ? -23.812 7.598 4.852 1 85.12 181 SER B CA 1
ATOM 3575 C C . SER B 1 181 ? -23.719 8.492 6.078 1 85.12 181 SER B C 1
ATOM 3577 O O . SER B 1 181 ? -23.203 8.086 7.117 1 85.12 181 SER B O 1
ATOM 3579 N N . ALA B 1 182 ? -24.203 9.703 5.918 1 86.56 182 ALA B N 1
ATOM 3580 C CA . ALA B 1 182 ? -24.203 10.664 7.012 1 86.56 182 ALA B CA 1
ATOM 3581 C C . ALA B 1 182 ? -24.969 10.133 8.219 1 86.56 182 ALA B C 1
ATOM 3583 O O . ALA B 1 182 ? -24.562 10.336 9.367 1 86.56 182 ALA B O 1
ATOM 3584 N N . GLU B 1 183 ? -25.969 9.398 7.926 1 88.94 183 GLU B N 1
ATOM 3585 C CA . GLU B 1 183 ? -26.844 8.883 8.984 1 88.94 183 GLU B CA 1
ATOM 3586 C C . GLU B 1 183 ? -26.141 7.789 9.789 1 88.94 183 GLU B C 1
ATOM 3588 O O . GLU B 1 183 ? -26.391 7.629 10.984 1 88.94 183 GLU B O 1
ATOM 3593 N N . ARG B 1 184 ? -25.312 7.109 9.156 1 91.12 184 ARG B N 1
ATOM 3594 C CA . ARG B 1 184 ? -24.688 5.957 9.789 1 91.12 184 ARG B CA 1
ATOM 3595 C C . ARG B 1 184 ? -23.297 6.316 10.312 1 91.12 184 ARG B C 1
ATOM 3597 O O . ARG B 1 184 ? -22.641 5.496 10.953 1 91.12 184 ARG B O 1
ATOM 3604 N N . PHE B 1 185 ? -22.922 7.535 10.18 1 92.81 185 PHE B N 1
ATOM 3605 C CA . PHE B 1 185 ? -21.547 7.941 10.453 1 92.81 185 PHE B CA 1
ATOM 3606 C C . PHE B 1 185 ? -21.219 7.781 11.93 1 92.81 185 PHE B C 1
ATOM 3608 O O . PHE B 1 185 ? -20.203 7.172 12.281 1 92.81 185 PHE B O 1
ATOM 3615 N N . SER B 1 186 ? -22.062 8.25 12.719 1 91.44 186 SER B N 1
ATOM 3616 C CA . SER B 1 186 ? -21.781 8.227 14.156 1 91.44 186 SER B CA 1
ATOM 3617 C C . SER B 1 186 ? -21.594 6.801 14.656 1 91.44 186 SER B C 1
ATOM 3619 O O . SER B 1 186 ? -20.625 6.516 15.383 1 91.44 186 SER B O 1
ATOM 3621 N N . ALA B 1 187 ? -22.453 5.969 14.242 1 91.75 187 ALA B N 1
ATOM 3622 C CA . ALA B 1 187 ? -22.375 4.574 14.664 1 91.75 187 ALA B CA 1
ATOM 3623 C C . ALA B 1 187 ? -21.141 3.885 14.07 1 91.75 187 ALA B C 1
ATOM 3625 O O . ALA B 1 187 ? -20.469 3.111 14.75 1 91.75 187 ALA B O 1
ATOM 3626 N N . ALA B 1 188 ? -20.875 4.156 12.891 1 91.25 188 ALA B N 1
ATOM 3627 C CA . ALA B 1 188 ? -19.719 3.572 12.219 1 91.25 188 ALA B CA 1
ATOM 3628 C C . ALA B 1 188 ? -18.406 4.027 12.867 1 91.25 188 ALA B C 1
ATOM 3630 O O . ALA B 1 188 ? -17.484 3.232 13.039 1 91.25 188 ALA B O 1
ATOM 3631 N N . LEU B 1 189 ? -18.406 5.246 13.195 1 91.69 189 LEU B N 1
ATOM 3632 C CA . LEU B 1 189 ? -17.234 5.805 13.852 1 91.69 189 LEU B CA 1
ATOM 3633 C C . LEU B 1 189 ? -17 5.145 15.203 1 91.69 189 LEU B C 1
ATOM 3635 O O . LEU B 1 189 ? -15.875 4.73 15.516 1 91.69 189 LEU B O 1
ATOM 3639 N N . ALA B 1 190 ? -18.031 5.047 15.938 1 91.25 190 ALA B N 1
ATOM 3640 C CA . ALA B 1 190 ? -17.922 4.43 17.266 1 91.25 190 ALA B CA 1
ATOM 3641 C C . ALA B 1 190 ? -17.438 2.99 17.156 1 91.25 190 ALA B C 1
ATOM 3643 O O . ALA B 1 190 ? -16.562 2.568 17.906 1 91.25 190 ALA B O 1
ATOM 3644 N N . LYS B 1 191 ? -17.969 2.303 16.234 1 90.5 191 LYS B N 1
ATOM 3645 C CA . LYS B 1 191 ? -17.562 0.919 16.016 1 90.5 191 LYS B CA 1
ATOM 3646 C C . LYS B 1 191 ? -16.094 0.837 15.602 1 90.5 191 LYS B C 1
ATOM 3648 O O . LYS B 1 191 ? -15.352 -0.015 16.094 1 90.5 191 LYS B O 1
ATOM 3653 N N . HIS B 1 192 ? -15.734 1.696 14.742 1 89.88 192 HIS B N 1
ATOM 3654 C CA . HIS B 1 192 ? -14.359 1.742 14.258 1 89.88 192 HIS B CA 1
ATOM 3655 C C . HIS B 1 192 ? -13.383 2.031 15.391 1 89.88 192 HIS B C 1
ATOM 3657 O O . HIS B 1 192 ? -12.352 1.363 15.516 1 89.88 192 HIS B O 1
ATOM 3663 N N . LEU B 1 193 ? -13.68 2.896 16.203 1 88.44 193 LEU B N 1
ATOM 3664 C CA . LEU B 1 193 ? -12.797 3.316 17.281 1 88.44 193 LEU B CA 1
ATOM 3665 C C . LEU B 1 193 ? -12.711 2.246 18.359 1 88.44 193 LEU B C 1
ATOM 3667 O O . LEU B 1 193 ? -11.703 2.143 19.062 1 88.44 193 LEU B O 1
ATOM 3671 N N . ARG B 1 194 ? -13.719 1.382 18.406 1 84.06 194 ARG B N 1
ATOM 3672 C CA . ARG B 1 194 ? -13.766 0.331 19.406 1 84.06 194 ARG B CA 1
ATOM 3673 C C . ARG B 1 194 ? -13.062 -0.933 18.922 1 84.06 194 ARG B C 1
ATOM 3675 O O . ARG B 1 194 ? -12.625 -1.758 19.719 1 84.06 194 ARG B O 1
ATOM 3682 N N . ALA B 1 195 ? -13.086 -1.161 17.672 1 74 195 ALA B N 1
ATOM 3683 C CA . ALA B 1 195 ? -12.594 -2.408 17.094 1 74 195 ALA B CA 1
ATOM 3684 C C . ALA B 1 195 ? -11.117 -2.615 17.391 1 74 195 ALA B C 1
ATOM 3686 O O . ALA B 1 195 ? -10.586 -3.711 17.203 1 74 195 ALA B O 1
ATOM 3687 N N . GLY B 1 196 ? -10.586 -2.229 18.484 1 60.62 196 GLY B N 1
ATOM 3688 C CA . GLY B 1 196 ? -9.25 -2.451 19.016 1 60.62 196 GLY B CA 1
ATOM 3689 C C . GLY B 1 196 ? -8.227 -2.783 17.938 1 60.62 196 GLY B C 1
ATOM 3690 O O . GLY B 1 196 ? -7.047 -2.449 18.078 1 60.62 196 GLY B O 1
ATOM 3691 N N . GLY B 1 197 ? -8.625 -3.664 16.891 1 59.06 197 GLY B N 1
ATOM 3692 C CA . GLY B 1 197 ? -7.691 -4.195 15.906 1 59.06 197 GLY B CA 1
ATOM 3693 C C . GLY B 1 197 ? -6.961 -3.113 15.133 1 59.06 197 GLY B C 1
ATOM 3694 O O . GLY B 1 197 ? -5.797 -3.283 14.766 1 59.06 197 GLY B O 1
ATOM 3695 N N . ALA B 1 198 ? -7.625 -2.055 15.102 1 58.91 198 ALA B N 1
ATOM 3696 C CA . ALA B 1 198 ? -7.023 -0.968 14.336 1 58.91 198 ALA B CA 1
ATOM 3697 C C . ALA B 1 198 ? -5.797 -0.408 15.047 1 58.91 198 ALA B C 1
ATOM 3699 O O . ALA B 1 198 ? -4.887 0.121 14.406 1 58.91 198 ALA B O 1
ATOM 3700 N N . PHE B 1 199 ? -5.812 -0.758 16.312 1 62.44 199 PHE B N 1
ATOM 3701 C CA . PHE B 1 199 ? -4.762 -0.13 17.109 1 62.44 199 PHE B CA 1
ATOM 3702 C C . PHE B 1 199 ? -3.875 -1.183 17.766 1 62.44 199 PHE B C 1
ATOM 3704 O O . PHE B 1 199 ? -3 -0.852 18.562 1 62.44 199 PHE B O 1
ATOM 3711 N N . SER B 1 200 ? -4.215 -2.471 17.469 1 59.5 200 SER B N 1
ATOM 3712 C CA . SER B 1 200 ? -3.436 -3.535 18.094 1 59.5 200 SER B CA 1
ATOM 3713 C C . SER B 1 200 ? -2.049 -3.641 17.469 1 59.5 200 SER B C 1
ATOM 3715 O O . SER B 1 200 ? -1.337 -4.625 17.688 1 59.5 200 SER B O 1
ATOM 3717 N N . TYR B 1 201 ? -1.577 -2.676 16.922 1 55.62 201 TYR B N 1
ATOM 3718 C CA . TYR B 1 201 ? -0.276 -2.756 16.281 1 55.62 201 TYR B CA 1
ATOM 3719 C C . TYR B 1 201 ? 0.848 -2.818 17.297 1 55.62 201 TYR B C 1
ATOM 3721 O O . TYR B 1 201 ? 0.881 -2.027 18.25 1 55.62 201 TYR B O 1
ATOM 3729 N N . PRO B 1 202 ? 1.364 -4.031 17.438 1 52.25 202 PRO B N 1
ATOM 3730 C CA . PRO B 1 202 ? 2.553 -3.863 18.281 1 52.25 202 PRO B CA 1
ATOM 3731 C C . PRO B 1 202 ? 3.422 -2.686 17.844 1 52.25 202 PRO B C 1
ATOM 3733 O O . PRO B 1 202 ? 3.566 -2.432 16.641 1 52.25 202 PRO B O 1
ATOM 3736 N N . VAL B 1 203 ? 3.312 -1.657 18.547 1 48.69 203 VAL B N 1
ATOM 3737 C CA . VAL B 1 203 ? 4.188 -0.515 18.297 1 48.69 203 VAL B CA 1
ATOM 3738 C C . VAL B 1 203 ? 5.586 -1.004 17.922 1 48.69 203 VAL B C 1
ATOM 3740 O O . VAL B 1 203 ? 6.336 -1.477 18.781 1 48.69 203 VAL B O 1
ATOM 3743 N N . LEU B 1 204 ? 5.656 -2.148 17.219 1 48.69 204 LEU B N 1
ATOM 3744 C CA . LEU B 1 204 ? 7.008 -2.477 16.781 1 48.69 204 LEU B CA 1
ATOM 3745 C C . LEU B 1 204 ? 7.836 -1.212 16.594 1 48.69 204 LEU B C 1
ATOM 3747 O O . LEU B 1 204 ? 9.062 -1.279 16.469 1 48.69 204 LEU B O 1
ATOM 3751 N N . LEU B 1 205 ? 7.195 -0.087 16 1 49.59 205 LEU B N 1
ATOM 3752 C CA . LEU B 1 205 ? 7.77 0.756 14.953 1 49.59 205 LEU B CA 1
ATOM 3753 C C . LEU B 1 205 ? 9.016 1.477 15.461 1 49.59 205 LEU B C 1
ATOM 3755 O O . LEU B 1 205 ? 9.516 2.389 14.805 1 49.59 205 LEU B O 1
ATOM 3759 N N . LEU B 1 206 ? 9.172 1.749 16.719 1 52.09 206 LEU B N 1
ATOM 3760 C CA . LEU B 1 206 ? 10.375 2.578 16.641 1 52.09 206 LEU B CA 1
ATOM 3761 C C . LEU B 1 206 ? 11.531 1.813 16.016 1 52.09 206 LEU B C 1
ATOM 3763 O O . LEU B 1 206 ? 12.125 0.94 16.641 1 52.09 206 LEU B O 1
ATOM 3767 N N . ALA B 1 207 ? 11.297 1.371 14.57 1 50.62 207 ALA B N 1
ATOM 3768 C CA . ALA B 1 207 ? 12.344 0.668 13.828 1 50.62 207 ALA B CA 1
ATOM 3769 C C . ALA B 1 207 ? 13.719 0.907 14.461 1 50.62 207 ALA B C 1
ATOM 3771 O O . ALA B 1 207 ? 14.625 0.089 14.312 1 50.62 207 ALA B O 1
ATOM 3772 N N . GLY B 1 208 ? 13.695 1.718 15.5 1 55.81 208 GLY B N 1
ATOM 3773 C CA . GLY B 1 208 ? 14.984 2.057 16.078 1 55.81 208 GLY B CA 1
ATOM 3774 C C . GLY B 1 208 ? 14.93 3.266 17 1 55.81 208 GLY B C 1
ATOM 3775 O O . GLY B 1 208 ? 13.852 3.633 17.484 1 55.81 208 GLY B O 1
ATOM 3776 N N . SER B 1 209 ? 16.031 3.658 17.297 1 66.44 209 SER B N 1
ATOM 3777 C CA . SER B 1 209 ? 16.25 4.777 18.219 1 66.44 209 SER B CA 1
ATOM 3778 C C . SER B 1 209 ? 15.898 6.105 17.547 1 66.44 209 SER B C 1
ATOM 3780 O O . SER B 1 209 ? 15.844 7.145 18.219 1 66.44 209 SER B O 1
ATOM 3782 N N . ARG B 1 210 ? 15.5 5.906 16.25 1 84.06 210 ARG B N 1
ATOM 3783 C CA . ARG B 1 210 ? 15.203 7.133 15.508 1 84.06 210 ARG B CA 1
ATOM 3784 C C . ARG B 1 210 ? 13.898 7.008 14.734 1 84.06 210 ARG B C 1
ATOM 3786 O O . ARG B 1 210 ? 13.547 5.922 14.273 1 84.06 210 ARG B O 1
ATOM 3793 N N . PRO B 1 211 ? 13.172 8.133 14.547 1 91.31 211 PRO B N 1
ATOM 3794 C CA . PRO B 1 211 ? 11.93 8.102 13.766 1 91.31 211 PRO B CA 1
ATOM 3795 C C . PRO B 1 211 ? 12.156 7.711 12.305 1 91.31 211 PRO B C 1
ATOM 3797 O O . PRO B 1 211 ? 13.188 8.062 11.719 1 91.31 211 PRO B O 1
ATOM 3800 N N . THR B 1 212 ? 11.227 6.957 11.789 1 93.5 212 THR B N 1
ATOM 3801 C CA . THR B 1 212 ? 11.242 6.562 10.383 1 93.5 212 THR B CA 1
ATOM 3802 C C . THR B 1 212 ? 10.016 7.109 9.656 1 93.5 212 THR B C 1
ATOM 3804 O O . THR B 1 212 ? 9.109 7.668 10.281 1 93.5 212 THR B O 1
ATOM 3807 N N . ALA B 1 213 ? 9.984 6.953 8.344 1 95.81 213 ALA B N 1
ATOM 3808 C CA . ALA B 1 213 ? 8.844 7.363 7.527 1 95.81 213 ALA B CA 1
ATOM 3809 C C . ALA B 1 213 ? 7.555 6.719 8.023 1 95.81 213 ALA B C 1
ATOM 3811 O O . ALA B 1 213 ? 6.5 7.355 8.031 1 95.81 213 ALA B O 1
ATOM 3812 N N . GLY B 1 214 ? 7.641 5.469 8.422 1 93.06 214 GLY B N 1
ATOM 3813 C CA . GLY B 1 214 ? 6.469 4.773 8.922 1 93.06 214 GLY B CA 1
ATOM 3814 C C . GLY B 1 214 ? 5.91 5.387 10.195 1 93.06 214 GLY B C 1
ATOM 3815 O O . GLY B 1 214 ? 4.691 5.422 10.383 1 93.06 214 GLY B O 1
ATOM 3816 N N . ASP B 1 215 ? 6.762 5.91 11.023 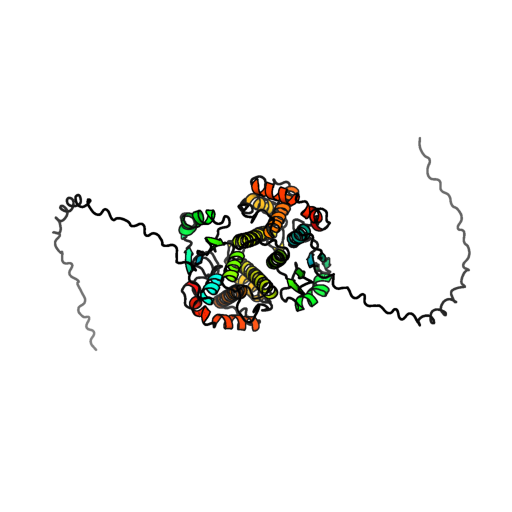1 92.38 215 ASP B N 1
ATOM 3817 C CA . ASP B 1 215 ? 6.344 6.504 12.289 1 92.38 215 ASP B CA 1
ATOM 3818 C C . ASP B 1 215 ? 5.496 7.754 12.055 1 92.38 215 ASP B C 1
ATOM 3820 O O . ASP B 1 215 ? 4.512 7.98 12.766 1 92.38 215 ASP B O 1
ATOM 3824 N N . PHE B 1 216 ? 5.863 8.484 11.109 1 95.56 216 PHE B N 1
ATOM 3825 C CA . PHE B 1 216 ? 5.141 9.719 10.844 1 95.56 216 PHE B CA 1
ATOM 3826 C C . PHE B 1 216 ? 3.738 9.422 10.32 1 95.56 216 PHE B C 1
ATOM 3828 O O . PHE B 1 216 ? 2.783 10.125 10.664 1 95.56 216 PHE B O 1
ATOM 3835 N N . HIS B 1 217 ? 3.645 8.43 9.516 1 95 217 HIS B N 1
ATOM 3836 C CA . HIS B 1 217 ? 2.32 8.086 9.016 1 95 217 HIS B CA 1
ATOM 3837 C C . HIS B 1 217 ? 1.448 7.496 10.125 1 95 217 HIS B C 1
ATOM 3839 O O . HIS B 1 217 ? 0.265 7.828 10.227 1 95 217 HIS B O 1
ATOM 3845 N N . ILE B 1 218 ? 2.039 6.664 10.953 1 92.5 218 ILE B N 1
ATOM 3846 C CA . ILE B 1 218 ? 1.29 6.102 12.07 1 92.5 218 ILE B CA 1
ATOM 3847 C C . ILE B 1 218 ? 0.858 7.223 13.016 1 92.5 218 ILE B C 1
ATOM 3849 O O . ILE B 1 218 ? -0.281 7.242 13.484 1 92.5 218 ILE B O 1
ATOM 3853 N N . TRP B 1 219 ? 1.784 8.039 13.273 1 93.75 219 TRP B N 1
ATOM 3854 C CA . TRP B 1 219 ? 1.451 9.156 14.156 1 93.75 219 TRP B CA 1
ATOM 3855 C C . TRP B 1 219 ? 0.254 9.938 13.625 1 93.75 219 TRP B C 1
ATOM 3857 O O . TRP B 1 219 ? -0.669 10.258 14.375 1 93.75 219 TRP B O 1
ATOM 3867 N N . GLU B 1 220 ? 0.304 10.281 12.359 1 96.06 220 GLU B N 1
ATOM 3868 C CA . GLU B 1 220 ? -0.795 11.016 11.734 1 96.06 220 GLU B CA 1
ATOM 3869 C C . GLU B 1 220 ? -2.119 10.273 11.906 1 96.06 220 GLU B C 1
ATOM 3871 O O . GLU B 1 220 ? -3.137 10.883 12.242 1 96.06 220 GLU B O 1
ATOM 3876 N N . MET B 1 221 ? -2.113 9.008 11.719 1 94.44 221 MET B N 1
ATOM 3877 C CA . MET B 1 221 ? -3.328 8.211 11.867 1 94.44 221 MET B CA 1
ATOM 3878 C C . MET B 1 221 ? -3.834 8.25 13.305 1 94.44 221 MET B C 1
ATOM 3880 O O . MET B 1 221 ? -5.035 8.398 13.539 1 94.44 221 MET B O 1
ATOM 3884 N N . LEU B 1 222 ? -2.922 8.125 14.227 1 92.56 222 LEU B N 1
ATOM 3885 C CA . LEU B 1 222 ? -3.32 8.172 15.633 1 92.56 222 LEU B CA 1
ATOM 3886 C C . LEU B 1 222 ? -3.906 9.531 15.984 1 92.56 222 LEU B C 1
ATOM 3888 O O . LEU B 1 222 ? -4.93 9.609 16.672 1 92.56 222 LEU B O 1
ATOM 3892 N N . ASP B 1 223 ? -3.264 10.523 15.539 1 95.44 223 ASP B N 1
ATOM 3893 C CA . ASP B 1 223 ? -3.717 11.875 15.859 1 95.44 223 ASP B CA 1
ATOM 3894 C C . ASP B 1 223 ? -5.105 12.141 15.281 1 95.44 223 ASP B C 1
ATOM 3896 O O . ASP B 1 223 ? -5.973 12.695 15.961 1 95.44 223 ASP B O 1
ATOM 3900 N N . GLN B 1 224 ? -5.328 11.773 14.062 1 95.56 224 GLN B N 1
ATOM 3901 C CA . GLN B 1 224 ? -6.637 11.945 13.445 1 95.56 224 GLN B CA 1
ATOM 3902 C C . GLN B 1 224 ? -7.711 11.18 14.211 1 95.56 224 GLN B C 1
ATOM 3904 O O . GLN B 1 224 ? -8.828 11.672 14.383 1 95.56 224 GLN B O 1
ATOM 3909 N N . HIS B 1 225 ? -7.359 9.984 14.633 1 94.44 225 HIS B N 1
ATOM 3910 C CA . HIS B 1 225 ? -8.328 9.18 15.367 1 94.44 225 HIS B CA 1
ATOM 3911 C C . HIS B 1 225 ? -8.641 9.789 16.734 1 94.44 225 HIS B C 1
ATOM 3913 O O . HIS B 1 225 ? -9.781 9.734 17.188 1 94.44 225 HIS B O 1
ATOM 3919 N N . GLU B 1 226 ? -7.664 10.375 17.375 1 94.56 226 GLU B N 1
ATOM 3920 C CA . GLU B 1 226 ? -7.887 11.102 18.609 1 94.56 226 GLU B CA 1
ATOM 3921 C C . GLU B 1 226 ? -8.82 12.289 18.391 1 94.56 226 GLU B C 1
ATOM 3923 O O . GLU B 1 226 ? -9.742 12.516 19.188 1 94.56 226 GLU B O 1
ATOM 3928 N N . LEU B 1 227 ? -8.617 12.977 17.375 1 95.94 227 LEU B N 1
ATOM 3929 C CA . LEU B 1 227 ? -9.43 14.141 17.062 1 95.94 227 LEU B CA 1
ATOM 3930 C C . LEU B 1 227 ? -10.867 13.734 16.766 1 95.94 227 LEU B C 1
ATOM 3932 O O . LEU B 1 227 ? -11.812 14.391 17.219 1 95.94 227 LEU B O 1
ATOM 3936 N N . MET B 1 228 ? -10.984 12.656 16.047 1 94.38 228 MET B N 1
ATOM 3937 C CA . MET B 1 228 ? -12.32 12.164 15.719 1 94.38 228 MET B CA 1
ATOM 3938 C C . MET B 1 228 ? -13.062 11.742 16.984 1 94.38 228 MET B C 1
ATOM 3940 O O . MET B 1 228 ? -14.242 12.062 17.141 1 94.38 228 MET B O 1
ATOM 3944 N N . ALA B 1 229 ? -12.414 11.039 17.781 1 94.44 229 ALA B N 1
ATOM 3945 C CA . ALA B 1 229 ? -13.023 10.594 19.031 1 94.44 229 ALA B CA 1
ATOM 3946 C C . ALA B 1 229 ? -13.453 11.789 19.875 1 94.44 229 ALA B C 1
ATOM 3948 O O . ALA B 1 229 ? -14.594 11.836 20.359 1 94.44 229 ALA B O 1
ATOM 3949 N N . SER B 1 230 ? -12.586 12.711 20.047 1 95.56 230 SER B N 1
ATOM 3950 C CA . SER B 1 230 ? -12.867 13.898 20.844 1 95.56 230 SER B CA 1
ATOM 3951 C C . SER B 1 230 ? -14.047 14.688 20.281 1 95.56 230 SER B C 1
ATOM 3953 O O . SER B 1 230 ? -14.938 15.109 21.016 1 95.56 230 SER B O 1
ATOM 3955 N N . SER B 1 231 ? -14.062 14.867 18.984 1 94.06 231 SER B N 1
ATOM 3956 C CA . SER B 1 231 ? -15.125 15.625 18.328 1 94.06 231 SER B CA 1
ATOM 3957 C C . SER B 1 231 ? -16.484 14.945 18.5 1 94.06 231 SER B C 1
ATOM 3959 O O . SER B 1 231 ? -17.516 15.617 18.531 1 94.06 231 SER B O 1
ATOM 3961 N N . ALA B 1 232 ? -16.438 13.625 18.656 1 93.31 232 ALA B N 1
ATOM 3962 C CA . ALA B 1 232 ? -17.688 12.852 18.766 1 93.31 232 ALA B CA 1
ATOM 3963 C C . ALA B 1 232 ? -18.047 12.609 20.234 1 93.31 232 ALA B C 1
ATOM 3965 O O . ALA B 1 232 ? -19.031 11.922 20.531 1 93.31 232 ALA B O 1
ATOM 3966 N N . GLY B 1 233 ? -17.219 13.148 21.109 1 94.62 233 GLY B N 1
ATOM 3967 C CA . GLY B 1 233 ? -17.469 12.93 22.531 1 94.62 233 GLY B CA 1
ATOM 3968 C C . GLY B 1 233 ? -17.25 11.492 22.953 1 94.62 233 GLY B C 1
ATOM 3969 O O . GLY B 1 233 ? -17.922 10.984 23.859 1 94.62 233 GLY B O 1
ATOM 3970 N N . LEU B 1 234 ? -16.453 10.797 22.203 1 93.88 234 LEU B N 1
ATOM 3971 C CA . LEU B 1 234 ? -16.125 9.406 22.5 1 93.88 234 LEU B CA 1
ATOM 3972 C C . LEU B 1 234 ? -14.789 9.312 23.234 1 93.88 234 LEU B C 1
ATOM 3974 O O . LEU B 1 234 ? -13.969 10.227 23.156 1 93.88 234 LEU B O 1
ATOM 3978 N N . PRO B 1 235 ? -14.578 8.195 23.922 1 93.19 235 PRO B N 1
ATOM 3979 C CA . PRO B 1 235 ? -13.289 8.023 24.594 1 93.19 235 PRO B CA 1
ATOM 3980 C C . PRO B 1 235 ? -12.117 7.934 23.625 1 93.19 235 PRO B C 1
ATOM 3982 O O . PRO B 1 235 ? -12.305 7.547 22.469 1 93.19 235 PRO B O 1
ATOM 3985 N N . SER B 1 236 ? -11 8.25 24.172 1 93.44 236 SER B N 1
ATOM 3986 C CA . SER B 1 236 ? -9.781 8.125 23.375 1 93.44 236 SER B CA 1
ATOM 3987 C C . SER B 1 236 ? -9.562 6.684 22.938 1 93.44 236 SER B C 1
ATOM 3989 O O . SER B 1 236 ? -9.617 5.762 23.75 1 93.44 236 SER B O 1
ATOM 3991 N N . PRO B 1 237 ? -9.227 6.59 21.641 1 91.19 237 PRO B N 1
ATOM 3992 C CA . PRO B 1 237 ? -8.914 5.234 21.172 1 91.19 237 PRO B CA 1
ATOM 3993 C C . PRO B 1 237 ? -7.578 4.723 21.719 1 91.19 237 PRO B C 1
ATOM 3995 O O . PRO B 1 237 ? -7.281 3.529 21.609 1 91.19 237 PRO B O 1
ATOM 3998 N N . LEU B 1 238 ? -6.781 5.59 22.266 1 89 238 LEU B N 1
ATOM 3999 C CA . LEU B 1 238 ? -5.457 5.207 22.75 1 89 238 LEU B CA 1
ATOM 4000 C C . LEU B 1 238 ? -5.488 4.867 24.234 1 89 238 LEU B C 1
ATOM 4002 O O . LEU B 1 238 ? -4.477 4.441 24.797 1 89 238 LEU B O 1
ATOM 4006 N N . GLU B 1 239 ? -6.598 4.992 24.812 1 88.56 239 GLU B N 1
ATOM 4007 C CA . GLU B 1 239 ? -6.715 4.781 26.25 1 88.56 239 GLU B CA 1
ATOM 4008 C C . GLU B 1 239 ? -6.246 3.385 26.641 1 88.56 239 GLU B C 1
ATOM 4010 O O . GLU B 1 239 ? -5.535 3.223 27.641 1 88.56 239 GLU B O 1
ATOM 4015 N N . ALA B 1 240 ? -6.613 2.383 25.891 1 84.5 240 ALA B N 1
ATOM 4016 C CA . ALA B 1 240 ? -6.277 0.997 26.203 1 84.5 240 ALA B CA 1
ATOM 4017 C C . ALA B 1 240 ? -4.914 0.622 25.641 1 84.5 240 ALA B C 1
ATOM 4019 O O . ALA B 1 240 ? -4.496 -0.537 25.719 1 84.5 240 ALA B O 1
ATOM 4020 N N . HIS B 1 241 ? -4.203 1.61 25.062 1 87 241 HIS B N 1
ATOM 4021 C CA . HIS B 1 241 ? -2.928 1.355 24.391 1 87 241 HIS B CA 1
ATOM 4022 C C . HIS B 1 241 ? -1.86 2.344 24.859 1 87 241 HIS B C 1
ATOM 4024 O O . HIS B 1 241 ? -1.425 3.197 24.078 1 87 241 HIS B O 1
ATOM 4030 N N . PRO B 1 242 ? -1.327 2.09 26.047 1 85.75 242 PRO B N 1
ATOM 4031 C CA . PRO B 1 242 ? -0.387 3.055 26.625 1 85.75 242 PRO B CA 1
ATOM 4032 C C . PRO B 1 242 ? 0.87 3.232 25.766 1 85.75 242 PRO B C 1
ATOM 4034 O O . PRO B 1 242 ? 1.444 4.324 25.734 1 85.75 242 PRO B O 1
ATOM 4037 N N . THR B 1 243 ? 1.28 2.186 25.109 1 84.44 243 THR B N 1
ATOM 4038 C CA . THR B 1 243 ? 2.471 2.279 24.281 1 84.44 243 THR B CA 1
ATOM 4039 C C . THR B 1 243 ? 2.23 3.219 23.094 1 84.44 243 THR B C 1
ATOM 4041 O O . THR B 1 243 ? 3.092 4.039 22.766 1 84.44 243 THR B O 1
ATOM 4044 N N . LEU B 1 244 ? 1.052 3.156 22.547 1 87.75 244 LEU B N 1
ATOM 4045 C CA . LEU B 1 244 ? 0.718 4.039 21.438 1 87.75 244 LEU B CA 1
ATOM 4046 C C . LEU B 1 244 ? 0.537 5.477 21.906 1 87.75 244 LEU B C 1
ATOM 4048 O O . LEU B 1 244 ? 0.91 6.422 21.219 1 87.75 244 LEU B O 1
ATOM 4052 N N . ARG B 1 245 ? -0.036 5.562 23.047 1 89.5 245 ARG B N 1
ATOM 4053 C CA . ARG B 1 245 ? -0.203 6.891 23.641 1 89.5 245 ARG B CA 1
ATOM 4054 C C . ARG B 1 245 ? 1.147 7.551 23.891 1 89.5 245 ARG B C 1
ATOM 4056 O O . ARG B 1 245 ? 1.332 8.734 23.594 1 89.5 245 ARG B O 1
ATOM 4063 N N . ALA B 1 246 ? 2.039 6.816 24.422 1 88.44 246 ALA B N 1
ATOM 4064 C CA . ALA B 1 246 ? 3.383 7.328 24.672 1 88.44 246 ALA B CA 1
ATOM 4065 C C . ALA B 1 246 ? 4.094 7.684 23.375 1 88.44 246 ALA B C 1
ATOM 4067 O O . ALA B 1 246 ? 4.797 8.695 23.297 1 88.44 246 ALA B O 1
ATOM 4068 N N . PHE B 1 247 ? 3.932 6.867 22.375 1 89.19 247 PHE B N 1
ATOM 4069 C CA . PHE B 1 247 ? 4.508 7.117 21.062 1 89.19 247 PHE B CA 1
ATOM 4070 C C . PHE B 1 247 ? 3.967 8.414 20.469 1 89.19 247 PHE B C 1
ATOM 4072 O O . PHE B 1 247 ? 4.734 9.242 19.984 1 89.19 247 PHE B O 1
ATOM 4079 N N . HIS B 1 248 ? 2.666 8.562 20.578 1 92.5 248 HIS B N 1
ATOM 4080 C CA . HIS B 1 248 ? 2.006 9.758 20.078 1 92.5 248 HIS B CA 1
ATOM 4081 C C . HIS B 1 248 ? 2.535 11.008 20.766 1 92.5 248 HIS B C 1
ATOM 4083 O O . HIS B 1 248 ? 2.9 11.984 20.109 1 92.5 248 HIS B O 1
ATOM 4089 N N . ALA B 1 249 ? 2.662 10.945 22.031 1 93.06 249 ALA B N 1
ATOM 4090 C CA . ALA B 1 249 ? 3.137 12.078 22.828 1 93.06 249 ALA B CA 1
ATOM 4091 C C . ALA B 1 249 ? 4.605 12.375 22.531 1 93.06 249 ALA B C 1
ATOM 4093 O O . ALA B 1 249 ? 5.004 13.539 22.453 1 93.06 249 ALA B O 1
ATOM 4094 N N . ARG B 1 250 ? 5.395 11.383 22.422 1 91.31 250 ARG B N 1
ATOM 4095 C CA . ARG B 1 250 ? 6.828 11.539 22.188 1 91.31 250 ARG B CA 1
ATOM 4096 C C . ARG B 1 250 ? 7.094 12.242 20.859 1 91.31 250 ARG B C 1
ATOM 4098 O O . ARG B 1 250 ? 7.914 13.164 20.797 1 91.31 250 ARG B O 1
ATOM 4105 N N . LEU B 1 251 ? 6.449 11.812 19.828 1 92.25 251 LEU B N 1
ATOM 4106 C CA . LEU B 1 251 ? 6.676 12.445 18.531 1 92.25 251 LEU B CA 1
ATOM 4107 C C . LEU B 1 251 ? 6.152 13.875 18.516 1 92.25 251 LEU B C 1
ATOM 4109 O O . LEU B 1 251 ? 6.781 14.766 17.938 1 92.25 251 LEU B O 1
ATOM 4113 N N . ARG B 1 252 ? 5.047 14.109 19.203 1 95.06 252 ARG B N 1
ATOM 4114 C CA . ARG B 1 252 ? 4.492 15.453 19.297 1 95.06 252 ARG B CA 1
ATOM 4115 C C . ARG B 1 252 ? 5.473 16.406 19.969 1 95.06 252 ARG B C 1
ATOM 4117 O O . ARG B 1 252 ? 5.516 17.594 19.656 1 95.06 252 ARG B O 1
ATOM 4124 N N . ALA B 1 253 ? 6.273 15.875 20.75 1 94.88 253 ALA B N 1
ATOM 4125 C CA . ALA B 1 253 ? 7.148 16.688 21.578 1 94.88 253 ALA B CA 1
ATOM 4126 C C . ALA B 1 253 ? 8.5 16.906 20.906 1 94.88 253 ALA B C 1
ATOM 4128 O O . ALA B 1 253 ? 9.32 17.703 21.375 1 94.88 253 ALA B O 1
ATOM 4129 N N . LEU B 1 254 ? 8.781 16.219 19.859 1 94.81 254 LEU B N 1
ATOM 4130 C CA . LEU B 1 254 ? 10.078 16.359 19.203 1 94.81 254 LEU B CA 1
ATOM 4131 C C . LEU B 1 254 ? 10.305 17.797 18.75 1 94.81 254 LEU B C 1
ATOM 4133 O O . LEU B 1 254 ? 9.477 18.375 18.047 1 94.81 254 LEU B O 1
ATOM 4137 N N . PRO B 1 255 ? 11.43 18.375 19.109 1 96.19 255 PRO B N 1
ATOM 4138 C CA . PRO B 1 255 ? 11.703 19.75 18.719 1 96.19 255 PRO B CA 1
ATOM 4139 C C . PRO B 1 255 ? 11.734 19.953 17.203 1 96.19 255 PRO B C 1
ATOM 4141 O O . PRO B 1 255 ? 11.266 20.984 16.703 1 96.19 255 PRO B O 1
ATOM 4144 N N . GLN B 1 256 ? 12.25 18.984 16.5 1 95.5 256 GLN B N 1
ATOM 4145 C CA . GLN B 1 256 ? 12.391 19.078 15.047 1 95.5 256 GLN B CA 1
ATOM 4146 C C . GLN B 1 256 ? 11.031 19.156 14.359 1 95.5 256 GLN B C 1
ATOM 4148 O O . GLN B 1 256 ? 10.922 19.656 13.234 1 95.5 256 GLN B O 1
ATOM 4153 N N . LEU B 1 257 ? 9.977 18.688 15.086 1 96.94 257 LEU B N 1
ATOM 4154 C CA . LEU B 1 257 ? 8.664 18.641 14.461 1 96.94 257 LEU B CA 1
ATOM 4155 C C . LEU B 1 257 ? 7.836 19.875 14.812 1 96.94 257 LEU B C 1
ATOM 4157 O O . LEU B 1 257 ? 6.738 20.062 14.289 1 96.94 257 LEU B O 1
ATOM 4161 N N . GLN B 1 258 ? 8.344 20.688 15.664 1 97.19 258 GLN B N 1
ATOM 4162 C CA . GLN B 1 258 ? 7.594 21.875 16.031 1 97.19 258 GLN B CA 1
ATOM 4163 C C . 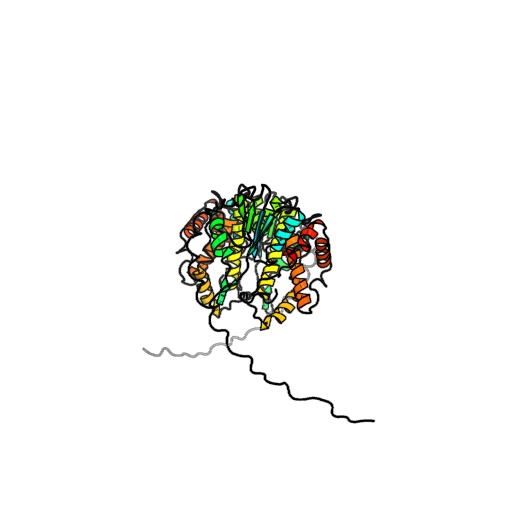GLN B 1 258 ? 7.402 22.797 14.828 1 97.19 258 GLN B C 1
ATOM 4165 O O . GLN B 1 258 ? 6.379 23.469 14.719 1 97.19 258 GLN B O 1
ATOM 4170 N N . LEU B 1 259 ? 8.391 22.75 13.914 1 94.38 259 LEU B N 1
ATOM 4171 C CA . LEU B 1 259 ? 8.25 23.5 12.672 1 94.38 259 LEU B CA 1
ATOM 4172 C C . LEU B 1 259 ? 6.973 23.125 11.938 1 94.38 259 LEU B C 1
ATOM 4174 O O . LEU B 1 259 ? 6.32 23.969 11.328 1 94.38 259 LEU B O 1
ATOM 4178 N N . TYR B 1 260 ? 6.656 21.891 11.977 1 97.38 260 TYR B N 1
ATOM 4179 C CA . TYR B 1 260 ? 5.43 21.406 11.352 1 97.38 260 TYR B CA 1
ATOM 4180 C C . TYR B 1 260 ? 4.215 21.75 12.203 1 97.38 260 TYR B C 1
ATOM 4182 O O . TYR B 1 260 ? 3.242 22.328 11.703 1 97.38 260 TYR B O 1
ATOM 4190 N N . PHE B 1 261 ? 4.23 21.5 13.492 1 97.75 261 PHE B N 1
ATOM 4191 C CA . PHE B 1 261 ? 3.061 21.609 14.352 1 97.75 261 PHE B CA 1
ATOM 4192 C C . PHE B 1 261 ? 2.682 23.078 14.547 1 97.75 261 PHE B C 1
ATOM 4194 O O . PHE B 1 261 ? 1.517 23.391 14.797 1 97.75 261 PHE B O 1
ATOM 4201 N N . ASP B 1 262 ? 3.623 23.969 14.312 1 96.12 262 ASP B N 1
ATOM 4202 C CA . ASP B 1 262 ? 3.367 25.391 14.43 1 96.12 262 ASP B CA 1
ATOM 4203 C C . ASP B 1 262 ? 2.957 26 13.086 1 96.12 262 ASP B C 1
ATOM 4205 O O . ASP B 1 262 ? 2.574 27.172 13.016 1 96.12 262 ASP B O 1
ATOM 4209 N N . SER B 1 263 ? 3.023 25.219 12.125 1 95.75 263 SER B N 1
ATOM 4210 C CA . SER B 1 263 ? 2.693 25.688 10.781 1 95.75 263 SER B CA 1
ATOM 4211 C C . SER B 1 263 ? 1.192 25.625 10.523 1 95.75 263 SER B C 1
ATOM 4213 O O . SER B 1 263 ? 0.462 24.953 11.258 1 95.75 263 SER B O 1
ATOM 4215 N N . GLU B 1 264 ? 0.752 26.297 9.461 1 95.62 264 GLU B N 1
ATOM 4216 C CA . GLU B 1 264 ? -0.645 26.25 9.039 1 95.62 264 GLU B CA 1
ATOM 4217 C C . GLU B 1 264 ? -1.028 24.844 8.578 1 95.62 264 GLU B C 1
ATOM 4219 O O . GLU B 1 264 ? -2.174 24.422 8.742 1 95.62 264 GLU B O 1
ATOM 4224 N N . ALA B 1 265 ? -0.046 24.156 8.039 1 95.94 265 ALA B N 1
ATOM 4225 C CA . ALA B 1 265 ? -0.304 22.844 7.465 1 95.94 265 ALA B CA 1
ATOM 4226 C C . ALA B 1 265 ? -0.819 21.875 8.523 1 95.94 265 ALA B C 1
ATOM 4228 O O . ALA B 1 265 ? -1.672 21.031 8.242 1 95.94 265 ALA B O 1
ATOM 4229 N N . ALA B 1 266 ? -0.317 21.984 9.742 1 96.12 266 ALA B N 1
ATOM 4230 C CA . ALA B 1 266 ? -0.701 21.078 10.828 1 96.12 266 ALA B CA 1
ATOM 4231 C C . ALA B 1 266 ? -2.133 21.344 11.281 1 96.12 266 ALA B C 1
ATOM 4233 O O . ALA B 1 266 ? -2.727 20.516 11.992 1 96.12 266 ALA B O 1
ATOM 4234 N N . HIS B 1 267 ? -2.684 22.453 10.867 1 94.94 267 HIS B N 1
ATOM 4235 C CA . HIS B 1 267 ? -4.008 22.859 11.336 1 94.94 267 HIS B CA 1
ATOM 4236 C C . HIS B 1 267 ? -5.031 22.781 10.203 1 94.94 267 HIS B C 1
ATOM 4238 O O . HIS B 1 267 ? -6.18 23.188 10.375 1 94.94 267 HIS B O 1
ATOM 4244 N N . LEU B 1 268 ? -4.613 22.266 9.062 1 95.5 268 LEU B N 1
ATOM 4245 C CA . LEU B 1 268 ? -5.555 21.969 7.988 1 95.5 268 LEU B CA 1
ATOM 4246 C C . LEU B 1 268 ? -6.543 20.891 8.406 1 95.5 268 LEU B C 1
ATOM 4248 O O . LEU B 1 268 ? -6.27 20.109 9.328 1 95.5 268 LEU B O 1
ATOM 4252 N N . PRO B 1 269 ? -7.723 20.891 7.707 1 96.25 269 PRO B N 1
ATOM 4253 C CA . PRO B 1 269 ? -8.625 19.766 7.98 1 96.25 269 PRO B CA 1
ATOM 4254 C C . PRO B 1 269 ? -7.984 18.406 7.688 1 96.25 269 PRO B C 1
ATOM 4256 O O . PRO B 1 269 ? -7.133 18.312 6.801 1 96.25 269 PRO B O 1
ATOM 4259 N N . CYS B 1 270 ? -8.398 17.391 8.43 1 96.31 270 CYS B N 1
ATOM 4260 C CA . CYS B 1 270 ? -7.863 16.062 8.242 1 96.31 270 CYS B CA 1
ATOM 4261 C C . CYS B 1 270 ? -8.281 15.492 6.887 1 96.31 270 CYS B C 1
ATOM 4263 O O . CYS B 1 270 ? -7.512 14.766 6.25 1 96.31 270 CYS B O 1
ATOM 4265 N N . ASN B 1 271 ? -9.539 15.797 6.531 1 94.62 271 ASN B N 1
ATOM 4266 C CA . ASN B 1 271 ? -10.156 15.266 5.324 1 94.62 271 ASN B CA 1
ATOM 4267 C C . ASN B 1 271 ? -10.766 16.375 4.465 1 94.62 271 ASN B C 1
ATOM 4269 O O . ASN B 1 271 ? -10.891 17.516 4.91 1 94.62 271 ASN B O 1
ATOM 4273 N N . ASN B 1 272 ? -11.094 15.938 3.227 1 92.25 272 ASN B N 1
ATOM 4274 C CA . ASN B 1 272 ? -11.617 16.922 2.279 1 92.25 272 ASN B CA 1
ATOM 4275 C C . ASN B 1 272 ? -13.062 17.297 2.592 1 92.25 272 ASN B C 1
ATOM 4277 O O . ASN B 1 272 ? -13.664 16.734 3.512 1 92.25 272 ASN B O 1
ATOM 4281 N N . ARG B 1 273 ? -13.539 18.234 1.933 1 86.94 273 ARG B N 1
ATOM 4282 C CA . ARG B 1 273 ? -14.781 18.922 2.238 1 86.94 273 ARG B CA 1
ATOM 4283 C C . ARG B 1 273 ? -15.969 17.969 2.195 1 86.94 273 ARG B C 1
ATOM 4285 O O . ARG B 1 273 ? -16.969 18.172 2.889 1 86.94 273 ARG B O 1
ATOM 4292 N N . MET B 1 274 ? -15.883 16.938 1.488 1 83.44 274 MET B N 1
ATOM 4293 C CA . MET B 1 274 ? -17.031 16.047 1.334 1 83.44 274 MET B CA 1
ATOM 4294 C C .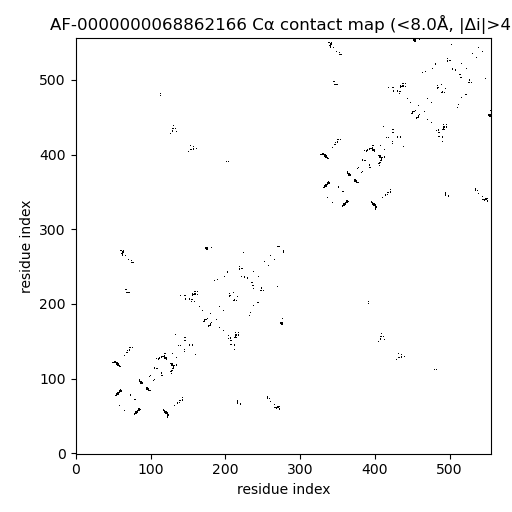 MET B 1 274 ? -17.062 15.008 2.457 1 83.44 274 MET B C 1
ATOM 4296 O O . MET B 1 274 ? -18.047 14.281 2.607 1 83.44 274 MET B O 1
ATOM 4300 N N . ALA B 1 275 ? -16.062 14.969 3.299 1 87.94 275 ALA B N 1
ATOM 4301 C CA . ALA B 1 275 ? -15.977 13.961 4.359 1 87.94 275 ALA B CA 1
ATOM 4302 C C . ALA B 1 275 ? -16.906 14.305 5.516 1 87.94 275 ALA B C 1
ATOM 4304 O O . ALA B 1 275 ? -17.203 15.477 5.762 1 87.94 275 ALA B O 1
ATOM 4305 N N . HIS B 1 276 ? -17.328 13.219 6.238 1 87.62 276 HIS B N 1
ATOM 4306 C CA . HIS B 1 276 ? -18.172 13.398 7.414 1 87.62 276 HIS B CA 1
ATOM 4307 C C . HIS B 1 276 ? -17.391 14.039 8.562 1 87.62 276 HIS B C 1
ATOM 4309 O O . HIS B 1 276 ? -17.984 14.664 9.445 1 87.62 276 HIS B O 1
ATOM 4315 N N . PHE B 1 277 ? -16.156 13.797 8.508 1 87.31 277 PHE B N 1
ATOM 4316 C CA . PHE B 1 277 ? -15.242 14.414 9.461 1 87.31 277 PHE B CA 1
ATOM 4317 C C . PHE B 1 277 ? -14.133 15.156 8.742 1 87.31 277 PHE B C 1
ATOM 4319 O O . PHE B 1 277 ? -13.406 14.578 7.926 1 87.31 277 PHE B O 1
ATOM 4326 N N . ARG B 1 278 ? -14.055 16.438 9.164 1 87.12 278 ARG B N 1
ATOM 4327 C CA . ARG B 1 278 ? -13.07 17.281 8.492 1 87.12 278 ARG B CA 1
ATOM 4328 C C . ARG B 1 278 ? -11.977 17.719 9.461 1 87.12 278 ARG B C 1
ATOM 4330 O O . ARG B 1 278 ? -12.219 17.859 10.656 1 87.12 278 ARG B O 1
#

Secondary structure (DSSP, 8-state):
-------------------------GGGGGGGGGGSS--------------TT-EEEEEESSSGGGHHHHHHHHHHT--EEEEEE--EEPTTSSEE-HIIIIIIHHHHHTT-TT--SSEEEETTTTEEE-SHHHHHHHHHHHHT-S-SSHHHHHHHHHHHHHHHHHHHHHHHHH-GGGT--HHHHHHHHHHHHH-SGGG--------SSS--HHHHHHHHHHHHHHHHHHHTTPPPTTTT-HHHHHHHHHHHH-GGGHHHHTSSGGGS-SS-TTSS--/------------------------GGGGGGGGSTTSS--------------TT-EEEEEESSSGGGHHHHHHHHHHT--EEEEEE--EEPTTSSEE-HIIIIIIHHHHHTT-TT--SSEEEETTTTEEE-SHHHHHHHHHHHHT-S-SSHHHHHHHHHHHHHHHHHHHHHHHHH-GGGT--HHHHHHHHHHHHH-SGGG--------SSS--HHHHHHHHHHHHHHHHHHHTTPPPTTTT-HHHHHHHHHHHH-GGGHHHHTSSGGGS-SS-TTSS--

Solvent-accessible surface area (backbone atoms only — not comparable to full-atom values): 32092 Å² total; per-residue (Å²): 137,88,66,90,69,79,87,77,88,83,86,82,80,82,75,87,83,88,70,90,76,76,88,72,76,76,82,71,71,76,75,70,70,79,72,69,72,80,75,73,75,74,68,70,75,71,78,66,74,74,62,82,72,28,34,37,40,35,31,59,68,34,21,56,85,45,42,35,55,49,43,52,31,30,51,70,67,50,56,60,46,81,46,64,40,63,78,34,82,37,91,94,59,62,73,39,39,60,69,45,69,68,58,53,44,58,66,47,35,77,74,25,73,71,57,47,81,37,30,38,36,36,62,65,80,64,48,58,36,25,46,60,68,30,32,42,50,53,51,14,57,76,70,69,19,38,55,93,47,71,69,23,29,46,45,28,38,31,36,39,52,51,33,48,52,48,45,52,56,48,46,34,44,33,24,51,93,56,70,26,45,83,86,46,28,66,60,47,45,54,51,58,58,59,54,50,67,81,66,62,59,59,80,66,54,62,54,43,101,52,81,32,49,19,46,39,40,40,42,51,53,52,52,53,49,41,50,51,23,55,76,68,74,41,72,59,62,43,69,91,31,61,69,57,42,51,50,47,51,51,58,69,61,34,73,49,39,43,66,33,66,72,33,71,64,62,68,35,35,53,33,57,89,80,30,80,51,81,134,89,78,84,79,74,89,77,80,86,83,80,77,80,75,83,81,80,79,76,69,87,72,79,76,80,77,71,72,80,71,69,71,83,69,72,74,81,74,73,76,76,69,70,74,69,78,68,73,73,62,82,71,26,34,37,39,35,31,59,69,35,20,57,82,45,40,34,55,51,42,52,33,30,52,67,67,51,55,63,45,81,46,62,40,62,79,35,81,37,92,95,59,61,73,40,38,59,69,45,68,68,57,52,42,58,68,46,34,78,72,25,72,71,58,47,81,36,30,38,36,36,63,66,82,64,48,59,37,25,46,60,69,27,33,42,50,53,51,14,56,77,69,69,19,38,56,92,46,71,69,23,29,46,46,27,38,30,37,40,51,50,34,48,51,47,46,54,56,47,45,33,42,31,25,49,93,58,71,27,46,82,87,47,29,66,62,45,47,53,50,57,58,59,55,51,67,80,66,60,57,61,79,63,57,63,58,44,99,50,82,33,50,20,47,39,39,39,41,50,54,52,50,52,48,42,52,52,21,55,76,69,73,41,72,59,62,42,70,90,32,62,68,57,42,49,49,47,52,52,58,70,62,34,72,48,36,42,66,33,66,72,33,70,64,61,69,35,36,54,34,58,88,77,29,80,52,82

Organism: Emiliania huxleyi (strain CCMP1516) (NCBI:txid280463)

Nearest PDB structures (foldseek):
  2oad-assembly1_B  TM=8.032E-01  e=2.743E-11  Mus musculus
  3ie3-assembly1_B  TM=8.047E-01  e=3.417E-11  Homo sapiens
  4gss-assembly1_B  TM=8.006E-01  e=4.256E-11  Homo sapiens
  1eoh-assembly4_H  TM=8.010E-01  e=5.301E-11  Homo sapiens
  4nhw-assembly2_D  TM=7.089E-01  e=5.994E-07  Sinorhizobium meliloti 2011

Foldseek 3Di:
DDDPDDDDDDDDPDDDDDDDPDDPPPDPPDPPPDPPDCPPPPPVPPPPLPDAQEKEWEAALFCALCVLVLLLCLLLVGHYHDHHWYWDADDPGDTDTCCCPPPPPVVVCVQPVPDDPTWMANSNVRHIDDDSLRRLVVSQVVRVFQADDPQLNVLLSVLQVLLVVLVVLVCCQWAVVNPHDLVCNLVSLVCSLPVLVNVPPPVSRVSDPDHHSSLSSNLLSQVVNQVVCVVSVHDRSCPVPVVVVVSNVVSVPDPSSVVVCVDVSVVGFNDHPRTSGD/DDDDPDDDDDDDPDDPDDDPPDPPPDDPPDPPPPPDDCPPPPPVPPPPLPDAQEKEWEAALFCALCVLVLLLCLLLVGHYHDHHWYWDADDPGDTDTCCCPPPPPVVVCVQPVPDDPTWMANSNVRHIDDDSLRRLVVSQVVRVFQADDPQLNVLLSVLQVLLVVLVVLVCCQWAVVNPHDLVCNLVSLVCSLPVLVNVPPPVPRVSDPDHHSSLSSNLLSQVVNQVVCVVSVHDRSCPVPVVVVVSNVVSVPDPSSVVVCVDVSVVGFNDHPRTSGD

pLDDT: mean 78.46, std 27.06, range [16.94, 98.75]